Protein AF-A0AAU4II10-F1 (afdb_monomer)

Solvent-accessible surface area (backbone atoms only — not comparable to full-atom values): 25183 Å² total; per-residue (Å²): 132,84,85,80,79,63,85,86,54,78,75,78,78,72,70,56,59,30,64,9,80,41,52,38,32,36,39,28,61,36,75,93,61,58,26,33,43,35,39,38,35,53,82,53,68,58,57,39,52,24,30,26,20,34,33,37,30,81,89,46,59,89,45,46,48,77,40,72,39,44,48,80,43,71,35,80,56,86,26,87,88,38,53,9,21,42,37,37,32,26,70,28,64,37,51,22,30,47,27,34,35,34,63,76,41,53,47,73,44,39,40,35,39,35,32,32,35,32,39,68,65,61,53,60,75,33,28,31,43,40,38,19,38,88,95,42,82,75,46,78,50,75,44,79,64,71,66,49,79,42,79,42,79,46,76,52,72,49,68,34,52,85,94,40,54,36,38,30,41,34,46,34,36,30,27,72,31,54,69,37,54,35,36,39,29,52,34,35,32,35,67,79,60,96,62,82,71,82,91,66,44,41,85,43,89,62,27,26,46,81,53,57,81,66,68,28,35,18,30,28,39,38,88,61,62,31,85,50,28,43,26,29,34,32,32,35,39,50,78,92,52,93,63,69,44,72,26,45,11,8,31,62,13,66,7,74,73,21,38,26,58,30,35,33,63,81,58,64,50,64,42,64,31,32,35,36,42,28,43,22,30,77,87,66,49,73,52,72,68,52,47,60,18,64,50,64,42,75,52,66,77,61,86,56,31,29,41,44,29,35,74,85,46,48,64,52,29,45,78,38,39,53,80,42,74,84,53,78,48,65,49,70,54,73,47,81,42,82,48,91,91,54,97,59,66,49,75,46,72,57,77,66,46,61,41,32,36,56,38,32,38,49,30,74,38,61,64,50,44,51,46,49,51,51,48,67,66,62,82,55,52,30,38,39,42,49,43,69,89,70,79,48,76,68,45,35,26,40,67,60,62,73,45,83,40,71,67,83,57,96,84,51,52,38,36,43,33,42,35,34,35,36,44,49,78,82,75,82,33,67,74,38,73,72,58,54,60,88,65,47,73,70,48,47,41,70,81,31,78,42,74,66,58,44,59,71,69,69,62,50,75,62,38,65,76,77,60,112

Radius of gyration: 30.82 Å; Cα contacts (8 Å, |Δi|>4): 1177; chains: 1; bounding box: 65×80×85 Å

Mean predicted aligned error: 8.49 Å

Secondary structure (DSSP, 8-state):
------TTSPPPPPPSEEE-TTSSEEEEEEGGGTEEEEEEETTSPPSEEE-BSSTT-TT-STTEEEEESEEEEEESS--SSSS-EEEEEESSSSEEEEEEEEEEEPTT-EEEEEEEEE--SSSEEEEEEEEEETTEEEEEEEEPPPPTTSEEEEEEEEEPPTT--EEEEEEEEEESSTT-EEEEEEEEEEES-SS--S---TTSTT-EESSSTTTS-EEESPP--TTTEEEEEEEEE-TT-SSPEEPTT-TTEE-GGGEEEEEE--PPBSSEEEEEEEEEETT--B-PPPPPEEEEBPPPSSTTEEEEEESS-GGG-EEEEEEE----BPP--EEEE--TT-SSPEEEE-PPPPPEEEEEEEE-SHHHHHHHHHHHHS-SPEEEE--GGGT---EEEEEEEEEEE--S-TT---EEEEEEEEEEPPPP-TTPPP--TT-SHHHHHHH-SSHHHHHHTT--HHHHHHT-

Sequence (468 aa):
MPIIIDPDIPPPTPPVEVTSPDGLLTARRDDPWAGVFLTYDVNVPPAIRNRVLNPALTVGLTNTVSVGSVTRVWQAAGGVHSAGRVECTSTGAASGGTLWLIDTVAAGETIHFSAWVKVPGSGLSDVYVIFRNGGTTLSLQSFTPPAAGSWVRVTRSYTVAVGQTVDRCGVGIIATGAGTIWSADSAQAEIDVTAPSNYVDGSLAGCAWEGAANASASVYPAPLDPDDIAQVRFVRQDPGAAEPVRVRGGDPAWAPGGVAVAYDHEAPLGVASAWYAYPIGWDGTVGARSDGAAVTLPEPTPVLDVWLKSLTDPALSMLVKVMAWPELQYGERQQRFDVLGASSPVMRVDAWSLPTSTVTIETDTLDERTTLLALLTSGTTLLAQTRAEYGRADTYWVPGQITEVMPGIASDPHRTWTVTVTAVDRPTTVDSPLRIPGRSYDDSGTTWPTYADRIATGQTYHEVTTGG

Foldseek 3Di:
DDDDDDPPDDPPDFPQWFAFLQRQKIWGADQQLLKIKIKGFLPDPFSFWFQFQLQFCCPHCPQKDKDDAWDWDWDQPDTDPHSIWIKIWGAWQFKIDMKGFGDKAAAQKKKKKKWKKAFQQDQFPWKWKFWDDDPDTPDIGIDDDDHHPDIDMDMDMDHHHPPGMTGIITMITRGRTGGGMMIIGQMGMTIPDPHDDPRDACPDAQKHFPDDHSGGMIGHRHRDQLQFFFWKWKWKDDVPDPDTHTAFQPLPFGRRSNMGMFMHSPHAAPGKMWMKMWTAGPVRDTGDITGTTIDHRHADDDDQWKWKAFPQASQLIDIWRWPDWDDWDKDWDKDWADDPPDPDIDIDIDDIFFTKTKIKTKDQALVSVVSVVCSLPVQGWIWIHHDVVVVDHTFIWNWDDKDWDDPDDPPGRMIMIIIIIGTDPDDDSNPRRGHDHCLDVVSVCVVPVDPVSVVVVVDDPVCSVSPD

Structure (mmCIF, N/CA/C/O backbone):
data_AF-A0AAU4II10-F1
#
_entry.id   AF-A0AAU4II10-F1
#
loop_
_atom_site.group_PDB
_atom_site.id
_atom_site.type_symbol
_atom_site.label_atom_id
_atom_site.label_alt_id
_atom_site.label_comp_id
_atom_site.label_asym_id
_atom_site.label_entity_id
_atom_site.label_seq_id
_atom_site.pdbx_PDB_ins_code
_atom_site.Cartn_x
_atom_site.Cartn_y
_atom_site.Cartn_z
_atom_site.occupancy
_atom_site.B_iso_or_equiv
_atom_site.auth_seq_id
_atom_site.auth_comp_id
_atom_site.auth_asym_id
_atom_site.auth_atom_id
_atom_site.pdbx_PDB_model_num
ATOM 1 N N . MET A 1 1 ? 29.306 -0.883 4.054 1.00 30.33 1 MET A N 1
ATOM 2 C CA . MET A 1 1 ? 29.312 0.250 5.001 1.00 30.33 1 MET A CA 1
ATOM 3 C C . MET A 1 1 ? 28.286 -0.064 6.071 1.00 30.33 1 MET A C 1
ATOM 5 O O . MET A 1 1 ? 27.143 -0.288 5.691 1.00 30.33 1 MET A O 1
ATOM 9 N N . PRO A 1 2 ? 28.669 -0.201 7.349 1.00 24.77 2 PRO A N 1
ATOM 10 C CA . PRO A 1 2 ? 27.684 -0.328 8.413 1.00 24.77 2 PRO A CA 1
ATOM 11 C C . PRO A 1 2 ? 26.932 0.999 8.547 1.00 24.77 2 PRO A C 1
ATOM 13 O O . PRO A 1 2 ? 27.546 2.065 8.542 1.00 24.77 2 PRO A O 1
ATOM 16 N N . ILE A 1 3 ? 25.607 0.923 8.621 1.00 23.30 3 ILE A N 1
ATOM 17 C CA . ILE A 1 3 ? 24.769 2.040 9.046 1.00 23.30 3 ILE A CA 1
ATOM 18 C C . ILE A 1 3 ? 25.096 2.286 10.526 1.00 23.30 3 ILE A C 1
ATOM 20 O O . ILE A 1 3 ? 24.980 1.379 11.348 1.00 23.30 3 ILE A O 1
ATOM 24 N N . ILE A 1 4 ? 25.589 3.481 10.847 1.00 30.95 4 ILE A N 1
ATOM 25 C CA . ILE A 1 4 ? 25.737 3.953 12.225 1.00 30.95 4 ILE A CA 1
ATOM 26 C C . ILE A 1 4 ? 24.473 4.764 12.494 1.00 30.95 4 ILE A C 1
ATOM 28 O O . ILE A 1 4 ? 24.311 5.844 11.932 1.00 30.95 4 ILE A O 1
ATOM 32 N N . ILE A 1 5 ? 23.549 4.197 13.268 1.00 30.66 5 ILE A N 1
ATOM 33 C CA . ILE A 1 5 ? 22.375 4.919 13.766 1.00 30.66 5 ILE A CA 1
ATOM 34 C C . ILE A 1 5 ? 22.822 5.608 15.050 1.00 30.66 5 ILE A C 1
ATOM 36 O O . ILE A 1 5 ? 23.264 4.932 15.978 1.00 30.66 5 ILE A O 1
ATOM 40 N N . ASP A 1 6 ? 22.762 6.935 15.067 1.00 48.75 6 ASP A N 1
ATOM 41 C CA . ASP A 1 6 ? 23.002 7.734 16.264 1.00 48.75 6 ASP A CA 1
ATOM 42 C C . ASP A 1 6 ? 21.790 7.581 17.205 1.00 48.75 6 ASP A C 1
ATOM 44 O O . ASP A 1 6 ? 20.691 7.997 16.829 1.00 48.75 6 ASP A O 1
ATOM 48 N N . PRO A 1 7 ? 21.942 6.941 18.379 1.00 50.53 7 PRO A N 1
ATOM 49 C CA . PRO A 1 7 ? 20.833 6.705 19.299 1.00 50.53 7 PRO A CA 1
ATOM 50 C C . PRO A 1 7 ? 20.314 7.989 19.964 1.00 50.53 7 PRO A C 1
ATOM 52 O O . PRO A 1 7 ? 19.221 7.959 20.527 1.00 50.53 7 PRO A O 1
ATOM 55 N N . ASP A 1 8 ? 21.058 9.100 19.889 1.00 56.22 8 ASP A N 1
ATOM 56 C CA . ASP A 1 8 ? 20.658 10.389 20.464 1.00 56.22 8 ASP A CA 1
ATOM 57 C C . ASP A 1 8 ? 19.823 11.237 19.486 1.00 56.22 8 ASP A C 1
ATOM 59 O O . ASP A 1 8 ? 19.267 12.269 19.870 1.00 56.22 8 ASP A O 1
ATOM 63 N N . ILE A 1 9 ? 19.690 10.806 18.224 1.00 38.72 9 ILE A N 1
ATOM 64 C CA . ILE A 1 9 ? 18.786 11.430 17.253 1.00 38.72 9 ILE A CA 1
ATOM 65 C C . ILE A 1 9 ? 17.396 10.803 17.432 1.00 38.72 9 ILE A C 1
ATOM 67 O O . ILE A 1 9 ? 17.239 9.604 17.182 1.00 38.72 9 ILE A O 1
ATOM 71 N N . PRO A 1 10 ? 16.365 11.583 17.823 1.00 42.16 10 PRO A N 1
ATOM 72 C CA . PRO A 1 10 ? 15.004 11.073 17.858 1.00 42.16 10 PRO A CA 1
ATOM 73 C C . PRO A 1 10 ? 14.655 10.527 16.468 1.00 42.16 10 PRO A C 1
ATOM 75 O O . PRO A 1 10 ? 14.927 11.210 15.473 1.00 42.16 10 PRO A O 1
ATOM 78 N N . PRO A 1 11 ? 14.073 9.319 16.362 1.00 45.88 11 PRO A N 1
ATOM 79 C CA . PRO A 1 11 ? 13.669 8.785 15.073 1.00 45.88 11 PRO A CA 1
ATOM 80 C C . PRO A 1 11 ? 12.766 9.804 14.364 1.00 45.88 11 PRO A C 1
ATOM 82 O O . PRO A 1 11 ? 11.989 10.495 15.036 1.00 45.88 11 PRO A O 1
ATOM 85 N N . PRO A 1 12 ? 12.873 9.937 13.027 1.00 43.88 12 PRO A N 1
ATOM 86 C CA . PRO A 1 12 ? 12.020 10.853 12.287 1.00 43.88 12 PRO A CA 1
ATOM 87 C C . PRO A 1 12 ? 10.570 10.566 12.660 1.00 43.88 12 PRO A C 1
ATOM 89 O O . PRO A 1 12 ? 10.163 9.401 12.697 1.00 43.88 12 PRO A O 1
ATOM 92 N N . THR A 1 13 ? 9.810 11.618 12.975 1.00 50.59 13 THR A N 1
ATOM 93 C CA . THR A 1 13 ? 8.377 11.482 13.227 1.00 50.59 13 THR A CA 1
ATOM 94 C C . THR A 1 13 ? 7.789 10.720 12.043 1.00 50.59 13 THR A C 1
ATOM 96 O O . THR A 1 13 ? 7.960 11.183 10.910 1.00 50.59 13 THR A O 1
ATOM 99 N N . PRO A 1 14 ? 7.175 9.541 12.266 1.00 54.00 14 PRO A N 1
ATOM 100 C CA . PRO A 1 14 ? 6.604 8.772 11.177 1.00 54.00 14 PRO A CA 1
ATOM 101 C C . PRO A 1 14 ? 5.684 9.679 10.363 1.00 54.00 14 PRO A C 1
ATOM 103 O O . PRO A 1 14 ? 4.990 10.507 10.969 1.00 54.00 14 PRO A O 1
ATOM 106 N N . PRO A 1 15 ? 5.702 9.568 9.026 1.00 58.88 15 PRO A N 1
ATOM 107 C CA . PRO A 1 15 ? 4.833 10.381 8.200 1.00 58.88 15 PRO A CA 1
ATOM 108 C C . PRO A 1 15 ? 3.393 10.211 8.683 1.00 58.88 15 PRO A C 1
ATOM 110 O O . PRO A 1 15 ? 2.912 9.095 8.880 1.00 58.88 15 PRO A O 1
ATOM 113 N N . VAL A 1 16 ? 2.730 11.343 8.913 1.00 85.38 16 VAL A N 1
ATOM 114 C CA . VAL A 1 16 ? 1.311 11.379 9.284 1.00 85.38 16 VAL A CA 1
ATOM 115 C C . VAL A 1 16 ? 0.465 10.820 8.142 1.00 85.38 16 VAL A C 1
ATOM 117 O O . VAL A 1 16 ? -0.634 10.348 8.380 1.00 85.38 16 VAL A O 1
ATOM 120 N N . GLU A 1 17 ? 0.992 10.807 6.919 1.00 93.19 17 GLU A N 1
ATOM 121 C CA . GLU A 1 17 ? 0.303 10.356 5.722 1.00 93.19 17 GLU A CA 1
ATOM 122 C C . GLU A 1 17 ? 1.259 9.598 4.801 1.00 93.19 17 GLU A C 1
ATOM 124 O O . GLU A 1 17 ? 2.376 10.048 4.543 1.00 93.19 17 GLU A O 1
ATOM 129 N N . VAL A 1 18 ? 0.826 8.434 4.325 1.00 93.81 18 VAL A N 1
ATOM 130 C CA . VAL A 1 18 ? 1.586 7.576 3.415 1.00 93.81 18 VAL A CA 1
ATOM 131 C C . VAL A 1 18 ? 0.685 7.152 2.272 1.00 93.81 18 VAL A C 1
ATOM 133 O O . VAL A 1 18 ? -0.365 6.555 2.498 1.00 93.81 18 VAL A O 1
ATOM 136 N N . THR A 1 19 ? 1.130 7.407 1.048 1.00 93.50 19 THR A N 1
ATOM 137 C CA . THR A 1 19 ? 0.499 6.890 -0.167 1.00 93.50 19 THR A CA 1
ATOM 138 C C . THR A 1 19 ? 1.231 5.631 -0.619 1.00 93.50 19 THR A C 1
ATOM 140 O O . THR A 1 19 ? 2.462 5.551 -0.550 1.00 93.50 19 THR A O 1
ATOM 143 N N . SER A 1 20 ? 0.475 4.623 -1.043 1.00 93.19 20 SER A N 1
ATOM 144 C CA . SER A 1 20 ? 1.002 3.390 -1.608 1.00 93.19 20 SER A CA 1
ATOM 145 C C . SER A 1 20 ? 1.818 3.676 -2.879 1.00 93.19 20 SER A C 1
ATOM 147 O O . SER A 1 20 ? 1.550 4.648 -3.586 1.00 93.19 20 SER A O 1
ATOM 149 N N . PRO A 1 21 ? 2.821 2.843 -3.206 1.00 87.06 21 PRO A N 1
ATOM 150 C CA . PRO A 1 21 ? 3.638 3.007 -4.412 1.00 87.06 21 PRO A CA 1
ATOM 151 C C . PRO A 1 21 ? 2.870 3.097 -5.740 1.00 87.06 21 PRO A C 1
ATOM 153 O O . PRO A 1 21 ? 3.367 3.713 -6.677 1.00 87.06 21 PRO A O 1
ATOM 156 N N . ASP A 1 22 ? 1.684 2.497 -5.829 1.00 84.62 22 ASP A N 1
ATOM 157 C CA . ASP A 1 22 ? 0.796 2.577 -6.995 1.00 84.62 22 ASP A CA 1
ATOM 158 C C . ASP A 1 22 ? -0.075 3.848 -7.021 1.00 84.62 22 ASP A C 1
ATOM 160 O O . ASP A 1 22 ? -0.798 4.071 -7.988 1.00 84.62 22 ASP A O 1
ATOM 164 N N . GLY A 1 23 ? -0.013 4.686 -5.983 1.00 89.12 23 GLY A N 1
ATOM 165 C CA . GLY A 1 23 ? -0.781 5.925 -5.860 1.00 89.12 23 GLY A CA 1
ATOM 166 C C . GLY A 1 23 ? -2.243 5.740 -5.444 1.00 89.12 23 GLY A C 1
ATOM 167 O O . GLY A 1 23 ? -2.894 6.726 -5.119 1.00 89.12 23 GLY A O 1
ATOM 168 N N . LEU A 1 24 ? -2.762 4.508 -5.421 1.00 93.50 24 LEU A N 1
ATOM 169 C CA . LEU A 1 24 ? -4.199 4.250 -5.278 1.00 93.50 24 LEU A CA 1
ATOM 170 C C . LEU A 1 24 ? -4.715 4.378 -3.847 1.00 93.50 24 LEU A C 1
ATOM 172 O O . LEU A 1 24 ? -5.903 4.613 -3.656 1.00 93.50 24 LEU A O 1
ATOM 176 N N . LEU A 1 25 ? -3.867 4.155 -2.842 1.00 96.31 25 LEU A N 1
ATOM 177 C CA . LEU A 1 25 ? -4.257 4.099 -1.437 1.00 96.31 25 LEU A CA 1
ATOM 178 C C . LEU A 1 25 ? -3.431 5.078 -0.610 1.00 96.31 25 LEU A C 1
ATOM 180 O O . LEU A 1 25 ? -2.214 4.963 -0.525 1.00 96.31 25 LEU A O 1
ATOM 184 N N . THR A 1 26 ? -4.107 5.963 0.108 1.00 96.19 26 THR A N 1
ATOM 185 C CA . THR A 1 26 ? -3.496 6.830 1.115 1.00 96.19 26 THR A CA 1
ATOM 186 C C . THR A 1 26 ? -3.966 6.420 2.505 1.00 96.19 26 THR A C 1
ATOM 188 O O . THR A 1 26 ? -5.166 6.311 2.765 1.00 96.19 26 THR A O 1
ATOM 191 N N . ALA A 1 27 ? -3.013 6.199 3.408 1.00 96.81 27 ALA A N 1
ATOM 192 C CA . ALA A 1 27 ? -3.236 5.956 4.824 1.00 96.81 27 ALA A CA 1
ATOM 193 C C . ALA A 1 27 ? -2.730 7.153 5.632 1.00 96.81 27 ALA A C 1
ATOM 195 O O . ALA A 1 27 ? -1.542 7.478 5.602 1.00 96.81 27 ALA A O 1
ATOM 196 N N . ARG A 1 28 ? -3.632 7.799 6.372 1.00 95.19 28 ARG A N 1
ATOM 197 C CA . ARG A 1 28 ? -3.330 8.939 7.235 1.00 95.19 28 ARG A CA 1
ATOM 198 C C . ARG A 1 28 ? -3.580 8.590 8.692 1.00 95.19 28 ARG A C 1
ATOM 200 O O . ARG A 1 28 ? -4.676 8.180 9.066 1.00 95.19 28 ARG A O 1
ATOM 207 N N . ARG A 1 29 ? -2.565 8.785 9.520 1.00 94.44 29 ARG A N 1
ATOM 208 C CA . ARG A 1 29 ? -2.625 8.632 10.966 1.00 94.44 29 ARG A CA 1
ATOM 209 C C . ARG A 1 29 ? -3.536 9.684 11.589 1.00 94.44 29 ARG A C 1
ATOM 211 O O . ARG A 1 29 ? -3.450 10.863 11.257 1.00 94.44 29 ARG A O 1
ATOM 218 N N . ASP A 1 30 ? -4.360 9.244 12.527 1.00 91.69 30 ASP A N 1
ATOM 219 C CA . ASP A 1 30 ? -5.278 10.075 13.290 1.00 91.69 30 ASP A CA 1
ATOM 220 C C . ASP A 1 30 ? -4.986 9.931 14.789 1.00 91.69 30 ASP A C 1
ATOM 222 O O . ASP A 1 30 ? -5.560 9.098 15.495 1.00 91.69 30 ASP A O 1
ATOM 226 N N . ASP A 1 31 ? -4.007 10.711 15.253 1.00 90.50 31 ASP A N 1
ATOM 227 C CA . ASP A 1 31 ? -3.461 10.626 16.612 1.00 90.50 31 ASP A CA 1
ATOM 228 C C . ASP A 1 31 ? -4.493 10.872 17.729 1.00 90.50 31 ASP A C 1
ATOM 230 O O . ASP A 1 31 ? -4.470 10.113 18.702 1.00 90.50 31 ASP A O 1
ATOM 234 N N . PRO A 1 32 ? -5.424 11.849 17.627 1.00 88.56 32 PRO A N 1
ATOM 235 C CA . PRO A 1 32 ? -6.390 12.121 18.693 1.00 88.56 32 PRO A CA 1
ATOM 236 C C . PRO A 1 32 ? -7.325 10.957 19.038 1.00 88.56 32 PRO A C 1
ATOM 238 O O . PRO A 1 32 ? -7.859 10.939 20.141 1.00 88.56 32 PRO A O 1
ATOM 241 N N . TRP A 1 33 ? -7.510 9.990 18.135 1.00 90.88 33 TRP A N 1
ATOM 242 C CA . TRP A 1 33 ? -8.337 8.795 18.365 1.00 90.88 33 TRP A CA 1
ATOM 243 C C . TRP A 1 33 ? -7.561 7.483 18.164 1.00 90.88 33 TRP A C 1
ATOM 245 O O . TRP A 1 33 ? -8.147 6.395 18.156 1.00 90.88 33 TRP A O 1
ATOM 255 N N . ALA A 1 34 ? -6.234 7.578 18.007 1.00 93.56 34 ALA A N 1
ATOM 256 C CA . ALA A 1 34 ? -5.336 6.472 17.684 1.00 93.56 34 ALA A CA 1
ATOM 257 C C . ALA A 1 34 ? -5.871 5.593 16.537 1.00 93.56 34 ALA A C 1
ATOM 259 O O . ALA A 1 34 ? -5.914 4.368 16.654 1.00 93.56 34 ALA A O 1
ATOM 260 N N . GLY A 1 35 ? -6.341 6.217 15.459 1.00 94.88 35 GLY A N 1
ATOM 261 C CA . GLY A 1 35 ? -6.904 5.539 14.293 1.00 94.88 35 GLY A CA 1
ATOM 262 C C . GLY A 1 35 ? -6.128 5.822 13.011 1.00 94.88 35 GLY A C 1
ATOM 263 O O . GLY A 1 35 ? -5.151 6.572 12.996 1.00 94.88 35 GLY A O 1
ATOM 264 N N . VAL A 1 36 ? -6.571 5.210 11.915 1.00 96.62 36 VAL A N 1
ATOM 265 C CA . VAL A 1 36 ? -6.037 5.450 10.572 1.00 96.62 36 VAL A CA 1
ATOM 266 C C . VAL A 1 36 ? -7.182 5.727 9.609 1.00 96.62 36 VAL A C 1
ATOM 268 O O . VAL A 1 36 ? -8.067 4.899 9.407 1.00 96.62 36 VAL A O 1
ATOM 271 N N . PHE A 1 37 ? -7.150 6.902 8.994 1.00 94.94 37 PHE A N 1
ATOM 272 C CA . PHE A 1 37 ? -8.033 7.280 7.904 1.00 94.94 37 PHE A CA 1
ATOM 273 C C . PHE A 1 37 ? -7.473 6.753 6.583 1.00 94.94 37 PHE A C 1
ATOM 275 O O . PHE A 1 37 ? -6.312 6.989 6.256 1.00 94.94 37 PHE A O 1
ATOM 282 N N . LEU A 1 38 ? -8.295 6.035 5.827 1.00 97.25 38 LEU A N 1
ATOM 283 C CA . LEU A 1 38 ? -7.916 5.408 4.566 1.00 97.25 38 LEU A CA 1
ATOM 284 C C . LEU A 1 38 ? -8.706 6.048 3.431 1.00 97.25 38 LEU A C 1
ATOM 286 O O . LEU A 1 38 ? -9.920 6.214 3.544 1.00 97.25 38 LEU A O 1
ATOM 290 N N . THR A 1 39 ? -8.030 6.375 2.336 1.00 96.31 39 THR A N 1
ATOM 291 C CA . THR A 1 39 ? -8.655 6.831 1.088 1.00 96.31 39 THR A CA 1
ATOM 292 C C . THR A 1 39 ? -8.123 5.998 -0.062 1.00 96.31 39 THR A C 1
ATOM 294 O O . THR A 1 39 ? -6.913 5.898 -0.233 1.00 96.31 39 THR A O 1
ATOM 297 N N . TYR A 1 40 ? -9.024 5.400 -0.830 1.00 96.44 40 TYR A N 1
ATOM 298 C CA . TYR A 1 40 ? -8.718 4.794 -2.117 1.00 96.44 40 TYR A CA 1
ATOM 299 C C . TYR A 1 40 ? -9.226 5.713 -3.220 1.00 96.44 40 TYR A C 1
ATOM 301 O O . TYR A 1 40 ? -10.401 6.071 -3.174 1.00 96.44 40 TYR A O 1
ATOM 309 N N . ASP A 1 41 ? -8.388 6.053 -4.193 1.00 95.00 41 ASP A N 1
ATOM 310 C CA . ASP A 1 41 ? -8.764 6.861 -5.354 1.00 95.00 41 ASP A CA 1
ATOM 311 C C . ASP A 1 41 ? -8.169 6.263 -6.632 1.00 95.00 41 ASP A C 1
ATOM 313 O O . ASP A 1 41 ? -6.954 6.186 -6.810 1.00 95.00 41 ASP A O 1
ATOM 317 N N . VAL A 1 42 ? -9.046 5.830 -7.532 1.00 91.69 42 VAL A N 1
ATOM 318 C CA . VAL A 1 42 ? -8.656 5.262 -8.825 1.00 91.69 42 VAL A CA 1
ATOM 319 C C . VAL A 1 42 ? -8.320 6.315 -9.880 1.00 91.69 42 VAL A C 1
ATOM 321 O O . VAL A 1 42 ? -7.708 6.003 -10.898 1.00 91.69 42 VAL A O 1
ATOM 324 N N . ASN A 1 43 ? -8.722 7.566 -9.656 1.00 89.38 43 ASN A N 1
ATOM 325 C CA . ASN A 1 43 ? -8.507 8.664 -10.596 1.00 89.38 43 ASN A CA 1
ATOM 326 C C . ASN A 1 43 ? -7.073 9.204 -10.529 1.00 89.38 43 ASN A C 1
ATOM 328 O O . ASN A 1 43 ? -6.704 10.093 -11.303 1.00 89.38 43 ASN A O 1
ATOM 332 N N . VAL A 1 44 ? -6.259 8.677 -9.611 1.00 83.81 44 VAL A N 1
ATOM 333 C CA . VAL A 1 44 ? -4.845 9.014 -9.498 1.00 83.81 44 VAL A CA 1
ATOM 334 C C . VAL A 1 44 ? -4.133 8.561 -10.778 1.00 83.81 44 VAL A C 1
ATOM 336 O O . VAL A 1 44 ? -4.304 7.419 -11.215 1.00 83.81 44 VAL A O 1
ATOM 339 N N . PRO A 1 45 ? -3.344 9.439 -11.425 1.00 75.75 45 PRO A N 1
ATOM 340 C CA . PRO A 1 45 ? -2.601 9.060 -12.617 1.00 75.75 45 PRO A CA 1
ATOM 341 C C . PRO A 1 45 ? -1.644 7.899 -12.309 1.00 75.75 45 PRO A C 1
ATOM 343 O O . PRO A 1 45 ? -1.164 7.791 -11.179 1.00 75.75 45 PRO A O 1
ATOM 346 N N . PRO A 1 46 ? -1.309 7.055 -13.303 1.00 78.56 46 PRO A N 1
ATOM 347 C CA . PRO A 1 46 ? -0.419 5.926 -13.079 1.00 78.56 46 PRO A CA 1
ATOM 348 C C . PRO A 1 46 ? 0.899 6.365 -12.441 1.00 78.56 46 PRO A C 1
ATOM 350 O O . PRO A 1 46 ? 1.580 7.253 -12.960 1.00 78.56 46 PRO A O 1
ATOM 353 N N . ALA A 1 47 ? 1.269 5.723 -11.333 1.00 78.19 47 ALA A N 1
ATOM 354 C CA . ALA A 1 47 ? 2.485 6.042 -10.594 1.00 78.19 47 ALA A CA 1
ATOM 355 C C . ALA A 1 47 ? 3.760 5.764 -11.405 1.00 78.19 47 ALA A C 1
ATOM 357 O O . ALA A 1 47 ? 4.779 6.431 -11.229 1.00 78.19 47 ALA A O 1
ATOM 358 N N . ILE A 1 48 ? 3.710 4.781 -12.307 1.00 86.69 48 ILE A N 1
ATOM 359 C CA . ILE A 1 48 ? 4.836 4.371 -13.139 1.00 86.69 48 ILE A CA 1
ATOM 360 C C . ILE A 1 48 ? 4.385 4.314 -14.593 1.00 86.69 48 ILE A C 1
ATOM 362 O O . ILE A 1 48 ? 3.386 3.683 -14.937 1.00 86.69 48 ILE A O 1
ATOM 366 N N . ARG A 1 49 ? 5.189 4.906 -15.475 1.00 93.69 49 ARG A N 1
ATOM 367 C CA . ARG A 1 49 ? 5.006 4.831 -16.925 1.00 93.69 49 ARG A CA 1
ATOM 368 C C . ARG A 1 49 ? 6.314 4.419 -17.585 1.00 93.69 49 ARG A C 1
ATOM 370 O O . ARG A 1 49 ? 7.236 5.223 -17.707 1.00 93.69 49 ARG A O 1
ATOM 377 N N . ASN A 1 50 ? 6.390 3.162 -18.016 1.00 95.62 50 ASN A N 1
ATOM 378 C CA . ASN A 1 50 ? 7.503 2.657 -18.804 1.00 95.62 50 ASN A CA 1
ATOM 379 C C . ASN A 1 50 ? 7.298 3.000 -20.282 1.00 95.62 50 ASN A C 1
ATOM 381 O O . ASN A 1 50 ? 6.456 2.438 -20.980 1.00 95.62 50 ASN A O 1
ATOM 385 N N . ARG A 1 51 ? 8.134 3.916 -20.752 1.00 96.75 51 ARG A N 1
ATOM 386 C CA . ARG A 1 51 ? 8.149 4.473 -22.103 1.00 96.75 51 ARG A CA 1
ATOM 387 C C . ARG A 1 51 ? 8.738 3.542 -23.160 1.00 96.75 51 ARG A C 1
ATOM 389 O O . ARG A 1 51 ? 8.650 3.839 -24.350 1.00 96.75 51 ARG A O 1
ATOM 396 N N . VAL A 1 52 ? 9.367 2.439 -22.754 1.00 95.56 52 VAL A N 1
ATOM 397 C CA . VAL A 1 52 ? 9.968 1.469 -23.674 1.00 95.56 52 VAL A CA 1
ATOM 398 C C . VAL A 1 52 ? 8.897 0.696 -24.430 1.00 95.56 52 VAL A C 1
ATOM 400 O O . VAL A 1 52 ? 7.965 0.161 -23.843 1.00 95.56 52 VAL A O 1
ATOM 403 N N . LEU A 1 53 ? 9.080 0.571 -25.744 1.00 92.50 53 LEU A N 1
ATOM 404 C CA . LEU A 1 53 ? 8.246 -0.270 -26.593 1.00 92.50 53 LEU A CA 1
ATOM 405 C C . LEU A 1 53 ? 8.797 -1.706 -26.575 1.00 92.50 53 LEU A C 1
ATOM 407 O O . LEU A 1 53 ? 9.973 -1.924 -26.875 1.00 92.50 53 LEU A O 1
ATOM 411 N N . ASN A 1 54 ? 7.958 -2.698 -26.255 1.00 89.00 54 ASN A N 1
ATOM 412 C CA . ASN A 1 54 ? 8.366 -4.108 -26.084 1.00 89.00 54 ASN A CA 1
ATOM 413 C C . ASN A 1 54 ? 9.536 -4.309 -25.080 1.00 89.00 54 ASN A C 1
ATOM 415 O O . ASN A 1 54 ? 10.557 -4.915 -25.432 1.00 89.00 54 ASN A O 1
ATOM 419 N N . PRO A 1 55 ? 9.436 -3.797 -23.841 1.00 86.00 55 PRO A N 1
ATOM 420 C CA . PRO A 1 55 ? 10.509 -3.798 -22.849 1.00 86.00 55 PRO A CA 1
ATOM 421 C C . PRO A 1 55 ? 11.050 -5.191 -22.515 1.00 86.00 55 PRO A C 1
ATOM 423 O O . PRO A 1 55 ? 12.252 -5.337 -22.293 1.00 86.00 55 PRO A O 1
ATOM 426 N N . ALA A 1 56 ? 10.180 -6.202 -22.524 1.00 86.38 56 ALA A N 1
ATOM 427 C CA . ALA A 1 56 ? 10.492 -7.594 -22.201 1.00 86.38 56 ALA A CA 1
ATOM 428 C C . ALA A 1 56 ? 10.805 -8.460 -23.437 1.00 86.38 56 ALA A C 1
ATOM 430 O O . ALA A 1 56 ? 11.004 -9.668 -23.315 1.00 86.38 56 ALA A O 1
ATOM 431 N N . LEU A 1 57 ? 10.825 -7.875 -24.643 1.00 84.56 57 LEU A N 1
ATOM 432 C CA . LEU A 1 57 ? 11.127 -8.581 -25.895 1.00 84.56 57 LEU A CA 1
ATOM 433 C C . LEU A 1 57 ? 10.261 -9.831 -26.117 1.00 84.56 57 LEU A C 1
ATOM 435 O O . LEU A 1 57 ? 10.735 -10.850 -26.612 1.00 84.56 57 LEU A O 1
ATOM 439 N N . THR A 1 58 ? 8.981 -9.766 -25.773 1.00 79.44 58 THR A N 1
ATOM 440 C CA . THR A 1 58 ? 8.047 -10.906 -25.819 1.00 79.44 58 THR A CA 1
ATOM 441 C C . THR A 1 58 ? 7.766 -11.376 -27.248 1.00 79.44 58 THR A C 1
ATOM 443 O O . THR A 1 58 ? 7.549 -12.563 -27.477 1.00 79.44 58 THR A O 1
ATOM 446 N N . VAL A 1 59 ? 7.812 -10.459 -28.221 1.00 84.19 59 VAL A N 1
ATOM 447 C CA . VAL A 1 59 ? 7.455 -10.704 -29.634 1.00 84.19 59 VAL A CA 1
ATOM 448 C C . VAL A 1 59 ? 8.628 -10.547 -30.615 1.00 84.19 59 VAL A C 1
ATOM 450 O O . VAL A 1 59 ? 8.423 -10.414 -31.820 1.00 84.19 59 VAL A O 1
ATOM 453 N N . GLY A 1 60 ? 9.871 -10.550 -30.119 1.00 91.50 60 GLY A N 1
ATOM 454 C CA . GLY A 1 60 ? 11.084 -10.441 -30.940 1.00 91.50 60 GLY A CA 1
ATOM 455 C C . GLY A 1 60 ? 11.764 -9.067 -30.913 1.00 91.50 60 GLY A C 1
ATOM 456 O O . GLY A 1 60 ? 11.598 -8.290 -29.975 1.00 91.50 60 GLY A O 1
ATOM 457 N N . LEU A 1 61 ? 12.573 -8.768 -31.941 1.00 94.06 61 LEU A N 1
ATOM 458 C CA . LEU A 1 61 ? 13.451 -7.581 -31.984 1.00 94.06 61 LEU A CA 1
ATOM 459 C C . LEU A 1 61 ? 12.840 -6.345 -32.666 1.00 94.06 61 LEU A C 1
ATOM 461 O O . LEU A 1 61 ? 13.552 -5.357 -32.842 1.00 94.06 61 LEU A O 1
ATOM 465 N N . THR A 1 62 ? 11.560 -6.373 -33.045 1.00 92.56 62 THR A N 1
ATOM 466 C CA . THR A 1 62 ? 10.912 -5.341 -33.882 1.00 92.56 62 THR A CA 1
ATOM 467 C C . THR A 1 62 ? 11.045 -3.919 -33.326 1.00 92.56 62 THR A C 1
ATOM 469 O O . THR A 1 62 ? 11.228 -2.984 -34.096 1.00 92.56 62 THR A O 1
ATOM 472 N N . ASN A 1 63 ? 11.050 -3.760 -31.998 1.00 93.31 63 ASN A N 1
ATOM 473 C CA . ASN A 1 63 ? 11.185 -2.464 -31.318 1.00 93.31 63 ASN A CA 1
ATOM 474 C C . ASN A 1 63 ? 12.580 -2.224 -30.741 1.00 93.31 63 ASN A C 1
ATOM 476 O O . ASN A 1 63 ? 12.761 -1.510 -29.756 1.00 93.31 63 ASN A O 1
ATOM 480 N N . THR A 1 64 ? 13.589 -2.822 -31.371 1.00 95.25 64 THR A N 1
ATOM 481 C CA . THR A 1 64 ? 14.979 -2.622 -30.985 1.00 95.25 64 THR A CA 1
ATOM 482 C C . THR A 1 64 ? 15.884 -2.403 -32.186 1.00 95.25 64 THR A C 1
ATOM 484 O O . THR A 1 64 ? 15.739 -3.038 -33.232 1.00 95.25 64 THR A O 1
ATOM 487 N N . VAL A 1 65 ? 16.925 -1.595 -32.014 1.00 96.88 65 VAL A N 1
ATOM 488 C CA . VAL A 1 65 ? 17.943 -1.343 -33.043 1.00 96.88 65 VAL A CA 1
ATOM 489 C C . VAL A 1 65 ? 19.351 -1.615 -32.512 1.00 96.88 65 VAL A C 1
ATOM 491 O O . VAL A 1 65 ? 19.635 -1.440 -31.328 1.00 96.88 65 VAL A O 1
ATOM 494 N N . SER A 1 66 ? 20.242 -2.098 -33.376 1.00 96.81 66 SER A N 1
ATOM 495 C CA . SER A 1 66 ? 21.648 -2.307 -33.020 1.00 96.81 66 SER A CA 1
ATOM 496 C C . SER A 1 66 ? 22.385 -0.977 -32.999 1.00 96.81 66 SER A C 1
ATOM 498 O O . SER A 1 66 ? 22.121 -0.098 -33.820 1.00 96.81 66 SER A O 1
ATOM 500 N N . VAL A 1 67 ? 23.372 -0.858 -32.118 1.00 96.56 67 VAL A N 1
ATOM 501 C CA . VAL A 1 67 ? 24.352 0.228 -32.140 1.00 96.56 67 VAL A CA 1
ATOM 502 C C . VAL A 1 67 ? 25.755 -0.360 -32.160 1.00 96.56 67 VAL A C 1
ATOM 504 O O . VAL A 1 67 ? 26.032 -1.307 -31.432 1.00 96.56 67 VAL A O 1
ATOM 507 N N . GLY A 1 68 ? 26.642 0.202 -32.981 1.00 95.62 68 GLY A N 1
ATOM 508 C CA . GLY A 1 68 ? 28.036 -0.233 -33.056 1.00 95.62 68 GLY A CA 1
ATOM 509 C C . GLY A 1 68 ? 28.225 -1.635 -33.651 1.00 95.62 68 GLY A C 1
ATOM 510 O O . GLY A 1 68 ? 27.448 -2.081 -34.493 1.00 95.62 68 GLY A O 1
ATOM 511 N N . SER A 1 69 ? 29.299 -2.306 -33.236 1.00 95.06 69 SER A N 1
ATOM 512 C CA . SER A 1 69 ? 29.792 -3.562 -33.824 1.00 95.06 69 SER A CA 1
ATOM 513 C C . SER A 1 69 ? 29.229 -4.794 -33.107 1.00 95.06 69 SER A C 1
ATOM 515 O O . SER A 1 69 ? 29.915 -5.431 -32.303 1.00 95.06 69 SER A O 1
ATOM 517 N N . VAL A 1 70 ? 27.959 -5.118 -33.365 1.00 97.25 70 VAL A N 1
ATOM 518 C CA . VAL A 1 70 ? 27.252 -6.222 -32.696 1.00 97.25 70 VAL A CA 1
ATOM 519 C C . VAL A 1 70 ? 26.226 -6.888 -33.617 1.00 97.25 70 VAL A C 1
ATOM 521 O O . VAL A 1 70 ? 25.546 -6.213 -34.391 1.00 97.25 70 VAL A O 1
ATOM 524 N N . THR A 1 71 ? 26.065 -8.206 -33.506 1.00 97.56 71 THR A N 1
ATOM 525 C CA . THR A 1 71 ? 24.891 -8.928 -34.022 1.00 97.56 71 THR A CA 1
ATOM 526 C C . THR A 1 71 ? 23.912 -9.206 -32.890 1.00 97.56 71 THR A C 1
ATOM 528 O O . THR A 1 71 ? 24.310 -9.351 -31.735 1.00 97.56 71 THR A O 1
ATOM 531 N N . ARG A 1 72 ? 22.616 -9.260 -33.208 1.00 96.88 72 ARG A N 1
ATOM 532 C CA . ARG A 1 72 ? 21.551 -9.447 -32.217 1.00 96.88 72 ARG A CA 1
ATOM 533 C C . ARG A 1 72 ? 20.651 -10.595 -32.627 1.00 96.88 72 ARG A C 1
ATOM 535 O O . ARG A 1 72 ? 20.236 -10.663 -33.783 1.00 96.88 72 ARG A O 1
ATOM 542 N N . VAL A 1 73 ? 20.329 -11.451 -31.671 1.00 97.12 73 VAL A N 1
ATOM 543 C CA . VAL A 1 73 ? 19.410 -12.574 -31.836 1.00 97.12 73 VAL A CA 1
ATOM 544 C C . VAL A 1 73 ? 18.389 -12.514 -30.712 1.00 97.12 73 VAL A C 1
ATOM 546 O O . VAL A 1 73 ? 18.741 -12.307 -29.552 1.00 97.12 73 VAL A O 1
ATOM 549 N N . TRP A 1 74 ? 17.114 -12.667 -31.052 1.00 96.88 74 TRP A N 1
ATOM 550 C CA . TRP A 1 74 ? 16.092 -12.886 -30.038 1.00 96.88 74 TRP A CA 1
ATOM 551 C C . TRP A 1 74 ? 16.128 -14.341 -29.592 1.00 96.88 74 TRP A C 1
ATOM 553 O O . TRP A 1 74 ? 16.081 -15.249 -30.420 1.00 96.88 74 TRP A O 1
ATOM 563 N N . GLN A 1 75 ? 16.200 -14.547 -28.284 1.00 96.25 75 GLN A N 1
ATOM 564 C CA . GLN A 1 75 ? 16.123 -15.857 -27.659 1.00 96.25 75 GLN A CA 1
ATOM 565 C C . GLN A 1 75 ? 14.786 -15.944 -26.931 1.00 96.25 75 GLN A C 1
ATOM 567 O O . GLN A 1 75 ? 14.521 -15.122 -26.063 1.00 96.25 75 GLN A O 1
ATOM 572 N N . ALA A 1 76 ? 13.962 -16.942 -27.248 1.00 93.38 76 ALA A N 1
ATOM 573 C CA . ALA A 1 76 ? 12.631 -17.129 -26.654 1.00 93.38 76 ALA A CA 1
ATOM 574 C C . ALA A 1 76 ? 12.655 -17.779 -25.249 1.00 93.38 76 ALA A C 1
ATOM 576 O O . ALA A 1 76 ? 11.639 -18.297 -24.790 1.00 93.38 76 ALA A O 1
ATOM 577 N N . ALA A 1 77 ? 13.823 -17.814 -24.598 1.00 92.81 77 ALA A N 1
ATOM 578 C CA . ALA A 1 77 ? 14.003 -18.364 -23.257 1.00 92.81 77 ALA A CA 1
ATOM 579 C C . ALA A 1 77 ? 15.027 -17.554 -22.443 1.00 92.81 77 ALA A C 1
ATOM 581 O O . ALA A 1 77 ? 15.965 -16.960 -22.985 1.00 92.81 77 ALA A O 1
ATOM 582 N N . GLY A 1 78 ? 14.918 -17.635 -21.114 1.00 91.44 78 GLY A N 1
ATOM 583 C CA . GLY A 1 78 ? 15.936 -17.182 -20.163 1.00 91.44 78 GLY A CA 1
ATOM 584 C C . GLY A 1 78 ? 16.035 -15.668 -19.970 1.00 91.44 78 GLY A C 1
ATOM 585 O O . GLY A 1 78 ? 17.113 -15.206 -19.590 1.00 91.44 78 GLY A O 1
ATOM 586 N N . GLY A 1 79 ? 14.957 -14.929 -20.245 1.00 92.38 79 GLY A N 1
ATOM 587 C CA . GLY A 1 79 ? 14.761 -13.556 -19.768 1.00 92.38 79 GLY A CA 1
ATOM 588 C C . GLY A 1 79 ? 14.651 -13.467 -18.243 1.00 92.38 79 GLY A C 1
ATOM 589 O O . GLY A 1 79 ? 14.641 -14.487 -17.549 1.00 92.38 79 GLY A O 1
ATOM 590 N N . VAL A 1 80 ? 14.613 -12.242 -17.717 1.00 93.44 80 VAL A N 1
ATOM 591 C CA . VAL A 1 80 ? 14.474 -11.980 -16.271 1.00 93.44 80 VAL A CA 1
ATOM 592 C C . VAL A 1 80 ? 13.010 -11.933 -15.869 1.00 93.44 80 VAL A C 1
ATOM 594 O O . VAL A 1 80 ? 12.613 -12.631 -14.941 1.00 93.44 80 VAL A O 1
ATOM 597 N N . HIS A 1 81 ? 12.219 -11.125 -16.578 1.00 89.38 81 HIS A N 1
ATOM 598 C CA . HIS A 1 81 ? 10.790 -10.927 -16.307 1.00 89.38 81 HIS A CA 1
ATOM 599 C C . HIS A 1 81 ? 9.907 -11.409 -17.458 1.00 89.38 81 HIS A C 1
ATOM 601 O O . HIS A 1 81 ? 8.701 -11.184 -17.456 1.00 89.38 81 HIS A O 1
ATOM 607 N N . SER A 1 82 ? 10.496 -12.072 -18.452 1.00 84.38 82 SER A N 1
ATOM 608 C CA . SER A 1 82 ? 9.782 -12.583 -19.613 1.00 84.38 82 SER A CA 1
ATOM 609 C C . SER A 1 82 ? 10.356 -13.920 -20.073 1.00 84.38 82 SER A C 1
ATOM 611 O O . SER A 1 82 ? 11.401 -14.385 -19.606 1.00 84.38 82 SER A O 1
ATOM 613 N N . ALA A 1 83 ? 9.670 -14.547 -21.029 1.00 83.25 83 ALA A N 1
ATOM 614 C CA . ALA A 1 83 ? 10.229 -15.691 -21.730 1.00 83.25 83 ALA A CA 1
ATOM 615 C C . ALA A 1 83 ? 11.446 -15.289 -22.585 1.00 83.25 83 ALA A C 1
ATOM 617 O O . ALA A 1 83 ? 12.355 -16.091 -22.742 1.00 83.25 83 ALA A O 1
ATOM 618 N N . GLY A 1 84 ? 11.498 -14.066 -23.120 1.00 91.19 84 GLY A N 1
ATOM 619 C CA . GLY A 1 84 ? 12.473 -13.648 -24.124 1.00 91.19 84 GLY A CA 1
ATOM 620 C C . GLY A 1 84 ? 13.694 -12.899 -23.580 1.00 91.19 84 GLY A C 1
ATOM 621 O O . GLY A 1 84 ? 13.695 -12.375 -22.477 1.00 91.19 84 GLY A O 1
ATOM 622 N N . ARG A 1 85 ? 14.755 -12.806 -24.383 1.00 95.69 85 ARG A N 1
ATOM 623 C CA . ARG A 1 85 ? 15.853 -11.840 -24.197 1.00 95.69 85 ARG A CA 1
ATOM 624 C C . ARG A 1 85 ? 16.496 -11.497 -25.535 1.00 95.69 85 ARG A C 1
ATOM 626 O O . ARG A 1 85 ? 16.367 -12.255 -26.500 1.00 95.69 85 ARG A O 1
ATOM 633 N N . VAL A 1 86 ? 17.242 -10.396 -25.597 1.00 96.94 86 VAL A N 1
ATOM 634 C CA . VAL A 1 86 ? 18.161 -10.149 -26.714 1.00 96.94 86 VAL A CA 1
ATOM 635 C C . VAL A 1 86 ? 19.541 -10.658 -26.340 1.00 96.94 86 VAL A C 1
ATOM 637 O O . VAL A 1 86 ? 20.100 -10.297 -25.306 1.00 96.94 86 VAL A O 1
ATOM 640 N N . GLU A 1 87 ? 20.089 -11.511 -27.192 1.00 97.06 87 GLU A N 1
ATOM 641 C CA . GLU A 1 87 ? 21.462 -11.973 -27.121 1.00 97.06 87 GLU A CA 1
ATOM 642 C C . GLU A 1 87 ? 22.294 -11.208 -28.146 1.00 97.06 87 GLU A C 1
ATOM 644 O O . GLU A 1 87 ? 21.974 -11.153 -29.336 1.00 97.06 87 GLU A O 1
ATOM 649 N N . CYS A 1 88 ? 23.351 -10.578 -27.660 1.00 97.50 88 CYS A N 1
ATOM 650 C CA . CYS A 1 88 ? 24.226 -9.709 -28.421 1.00 97.50 88 CYS A CA 1
ATOM 651 C C . CYS A 1 88 ? 25.598 -10.374 -28.539 1.00 97.50 88 CYS A C 1
ATOM 653 O O . CYS A 1 88 ? 26.183 -10.743 -27.522 1.00 97.50 88 CYS A O 1
ATOM 655 N N . THR A 1 89 ? 26.133 -10.487 -29.755 1.00 97.44 89 THR A N 1
ATOM 656 C CA . THR A 1 89 ? 27.491 -11.001 -30.003 1.00 97.44 89 THR A CA 1
ATOM 657 C C . THR A 1 89 ? 28.356 -9.903 -30.609 1.00 97.44 89 THR A C 1
ATOM 659 O O . THR A 1 89 ? 28.010 -9.351 -31.656 1.00 97.44 89 THR A O 1
ATOM 662 N N . SER A 1 90 ? 29.477 -9.560 -29.967 1.00 96.38 90 SER A N 1
ATOM 663 C CA . SER A 1 90 ? 30.409 -8.562 -30.508 1.00 96.38 90 SER A CA 1
ATOM 664 C C . SER A 1 90 ? 31.010 -9.033 -31.836 1.00 96.38 90 SER A C 1
ATOM 666 O O . SER A 1 90 ? 31.419 -10.185 -31.977 1.00 96.38 90 SER A O 1
ATOM 668 N N . THR A 1 91 ? 31.108 -8.143 -32.824 1.00 96.31 91 THR A N 1
ATOM 669 C CA . THR A 1 91 ? 31.736 -8.462 -34.124 1.00 96.31 91 THR A CA 1
ATOM 670 C C . THR A 1 91 ? 33.192 -8.001 -34.215 1.00 96.31 91 THR A C 1
ATOM 672 O O . THR A 1 91 ? 33.848 -8.226 -35.227 1.00 96.31 91 THR A O 1
ATOM 675 N N . GLY A 1 92 ? 33.714 -7.367 -33.163 1.00 92.69 92 GLY A N 1
ATOM 676 C CA . GLY A 1 92 ? 35.081 -6.856 -33.077 1.00 92.69 92 GLY A CA 1
ATOM 677 C C . GLY A 1 92 ? 35.400 -6.313 -31.683 1.00 92.69 92 GLY A C 1
ATOM 678 O O . GLY A 1 92 ? 34.530 -6.278 -30.814 1.00 92.69 92 GLY A O 1
ATOM 679 N N . ALA A 1 93 ? 36.642 -5.866 -31.485 1.00 89.06 93 ALA A N 1
ATOM 680 C CA . ALA A 1 93 ? 37.079 -5.158 -30.278 1.00 89.06 93 ALA A CA 1
ATOM 681 C C . ALA A 1 93 ? 36.600 -3.693 -30.303 1.00 89.06 93 ALA A C 1
ATOM 683 O O . ALA A 1 93 ? 37.384 -2.764 -30.492 1.00 89.06 93 ALA A O 1
ATOM 684 N N . ALA A 1 94 ? 35.286 -3.495 -30.232 1.00 91.94 94 ALA A N 1
ATOM 685 C CA . ALA A 1 94 ? 34.644 -2.194 -30.359 1.00 91.94 94 ALA A CA 1
ATOM 686 C C . ALA A 1 94 ? 33.397 -2.104 -29.470 1.00 91.94 94 ALA A C 1
ATOM 688 O O . ALA A 1 94 ? 32.942 -3.098 -28.896 1.00 91.94 94 ALA A O 1
ATOM 689 N N . SER A 1 95 ? 32.837 -0.898 -29.364 1.00 94.25 95 SER A N 1
ATOM 690 C CA . SER A 1 95 ? 31.550 -0.690 -28.709 1.00 94.25 95 SER A CA 1
ATOM 691 C C . SER A 1 95 ? 30.416 -1.289 -29.540 1.00 94.25 95 SER A C 1
ATOM 693 O O . SER A 1 95 ? 30.380 -1.175 -30.773 1.00 94.25 95 SER A O 1
ATOM 695 N N . GLY A 1 96 ? 29.477 -1.940 -28.863 1.00 96.06 96 GLY A N 1
ATOM 696 C CA . GLY A 1 96 ? 28.324 -2.551 -29.501 1.00 96.06 96 GLY A CA 1
ATOM 697 C C . GLY A 1 96 ? 27.195 -2.827 -28.517 1.00 96.06 96 GLY A C 1
ATOM 698 O O . GLY A 1 96 ? 27.437 -3.209 -27.372 1.00 96.06 96 GLY A O 1
ATOM 699 N N . GLY A 1 97 ? 25.949 -2.671 -28.958 1.00 96.94 97 GLY A N 1
ATOM 700 C CA . GLY A 1 97 ? 24.809 -3.118 -28.171 1.00 96.94 97 GLY A CA 1
ATOM 701 C C . GLY A 1 97 ? 23.436 -2.948 -28.789 1.00 96.94 97 GLY A C 1
ATOM 702 O O . GLY A 1 97 ? 23.273 -2.906 -30.010 1.00 96.94 97 GLY A O 1
ATOM 703 N N . THR A 1 98 ? 22.433 -2.908 -27.921 1.00 97.81 98 THR A N 1
ATOM 704 C CA . THR A 1 98 ? 21.025 -2.900 -28.302 1.00 97.81 98 THR A CA 1
ATOM 705 C C . THR A 1 98 ? 20.322 -1.696 -27.700 1.00 97.81 98 THR A C 1
ATOM 707 O O . THR A 1 98 ? 20.520 -1.345 -26.538 1.00 97.81 98 THR A O 1
ATOM 710 N N . LEU A 1 99 ? 19.517 -1.046 -28.526 1.00 98.00 99 LEU A N 1
ATOM 711 C CA . LEU A 1 99 ? 18.676 0.081 -28.162 1.00 98.00 99 LEU A CA 1
ATOM 712 C C . LEU A 1 99 ? 17.229 -0.361 -28.268 1.00 98.00 99 LEU A C 1
ATOM 714 O O . LEU A 1 99 ? 16.880 -1.040 -29.232 1.00 98.00 99 LEU A O 1
ATOM 718 N N . TRP A 1 100 ? 16.400 0.062 -27.331 1.00 97.94 100 TRP A N 1
ATOM 719 C CA . TRP A 1 100 ? 14.956 -0.019 -27.437 1.00 97.94 100 TRP A CA 1
ATOM 720 C C . TRP A 1 100 ? 14.418 1.300 -27.963 1.00 97.94 100 TRP A C 1
ATOM 722 O O . TRP A 1 100 ? 14.925 2.372 -27.617 1.00 97.94 100 TRP A O 1
ATOM 732 N N . LEU A 1 101 ? 13.393 1.204 -28.803 1.00 97.69 101 LEU A N 1
ATOM 733 C CA . LEU A 1 101 ? 12.569 2.352 -29.141 1.00 97.69 101 LEU A CA 1
ATOM 734 C C . LEU A 1 101 ? 11.753 2.742 -27.909 1.00 97.69 101 LEU A C 1
ATOM 736 O O . LEU A 1 101 ? 11.285 1.872 -27.170 1.00 97.69 101 LEU A O 1
ATOM 740 N N . ILE A 1 102 ? 11.606 4.043 -27.694 1.00 97.62 102 ILE A N 1
ATOM 741 C CA . ILE A 1 102 ? 10.784 4.595 -26.622 1.00 97.62 102 ILE A CA 1
ATOM 742 C C . ILE A 1 102 ? 9.799 5.608 -27.204 1.00 97.62 102 ILE A C 1
ATOM 744 O O . ILE A 1 102 ? 10.019 6.129 -28.303 1.00 97.62 102 ILE A O 1
ATOM 748 N N . ASP A 1 103 ? 8.725 5.909 -26.479 1.00 94.44 103 ASP A N 1
ATOM 749 C CA . ASP A 1 103 ? 7.986 7.133 -26.773 1.00 94.44 103 ASP A CA 1
ATOM 750 C C . ASP A 1 103 ? 8.910 8.359 -26.596 1.00 94.44 103 ASP A C 1
ATOM 752 O O . ASP A 1 103 ? 9.864 8.361 -25.815 1.00 94.44 103 ASP A O 1
ATOM 756 N N . THR A 1 104 ? 8.718 9.380 -27.429 1.00 96.69 104 THR A N 1
ATOM 757 C CA . THR A 1 104 ? 9.691 10.475 -27.496 1.00 96.69 104 THR A CA 1
ATOM 758 C C . THR A 1 104 ? 9.663 11.304 -26.213 1.00 96.69 104 THR A C 1
ATOM 760 O O . THR A 1 104 ? 8.609 11.801 -25.821 1.00 96.69 104 THR A O 1
ATOM 763 N N . VAL A 1 105 ? 10.834 11.486 -25.600 1.00 97.12 105 VAL A N 1
ATOM 764 C CA . VAL A 1 105 ? 11.054 12.357 -24.436 1.00 97.12 105 VAL A CA 1
ATOM 765 C C . VAL A 1 105 ? 11.497 13.733 -24.921 1.00 97.12 105 VAL A C 1
ATOM 767 O O . VAL A 1 105 ? 12.381 13.847 -25.782 1.00 97.12 105 VAL A O 1
ATOM 770 N N . ALA A 1 106 ? 10.856 14.772 -24.398 1.00 97.56 106 ALA A N 1
ATOM 771 C CA . ALA A 1 106 ? 11.044 16.153 -24.808 1.00 97.56 106 ALA A CA 1
ATOM 772 C C . ALA A 1 106 ? 12.234 16.813 -24.097 1.00 97.56 106 ALA A C 1
ATOM 774 O O . ALA A 1 106 ? 12.789 16.307 -23.124 1.00 97.56 106 ALA A O 1
ATOM 775 N N . ALA A 1 107 ? 12.639 17.977 -24.604 1.00 97.50 107 ALA A N 1
ATOM 776 C CA . ALA A 1 107 ? 13.656 18.803 -23.970 1.00 97.50 107 ALA A CA 1
ATOM 777 C C . ALA A 1 107 ? 13.243 19.240 -22.554 1.00 97.50 107 ALA A C 1
ATOM 779 O O . ALA A 1 107 ? 12.101 19.634 -22.331 1.00 97.50 107 ALA A O 1
ATOM 780 N N . GLY A 1 108 ? 14.202 19.258 -21.628 1.00 96.06 108 GLY A N 1
ATOM 781 C CA . GLY A 1 108 ? 14.006 19.660 -20.233 1.00 96.06 108 GLY A CA 1
ATOM 782 C C . GLY A 1 108 ? 13.620 18.514 -19.296 1.00 96.06 108 GLY A C 1
ATOM 783 O O . GLY A 1 108 ? 13.885 18.616 -18.102 1.00 96.06 108 GLY A O 1
ATOM 784 N N . GLU A 1 109 ? 13.080 17.415 -19.822 1.00 96.50 109 GLU A N 1
ATOM 785 C CA . GLU A 1 109 ? 12.734 16.229 -19.034 1.00 96.50 109 GLU A CA 1
ATOM 786 C C . GLU A 1 109 ? 13.997 15.434 -18.662 1.00 96.50 109 GLU A C 1
ATOM 788 O O . GLU A 1 109 ? 14.974 15.376 -19.424 1.00 96.50 109 GLU A O 1
ATOM 793 N N . THR A 1 110 ? 13.988 14.793 -17.490 1.00 96.75 110 THR A N 1
ATOM 794 C CA . THR A 1 110 ? 15.046 13.845 -17.108 1.00 96.75 110 THR A CA 1
ATOM 795 C C . THR A 1 110 ? 14.548 12.423 -17.282 1.00 96.75 110 THR A C 1
ATOM 797 O O . THR A 1 110 ? 13.671 11.969 -16.555 1.00 96.75 110 THR A O 1
ATOM 800 N N . ILE A 1 111 ? 15.142 11.702 -18.235 1.00 97.50 111 ILE A N 1
ATOM 801 C CA . ILE A 1 111 ? 14.858 10.287 -18.453 1.00 97.50 111 ILE A CA 1
ATOM 802 C C . ILE A 1 111 ? 15.748 9.421 -17.561 1.00 97.50 111 ILE A C 1
ATOM 804 O O . ILE A 1 111 ? 16.973 9.549 -17.566 1.00 97.50 111 ILE A O 1
ATOM 808 N N . HIS A 1 112 ? 15.133 8.490 -16.841 1.00 97.38 112 HIS A N 1
ATOM 809 C CA . HIS A 1 112 ? 15.777 7.417 -16.098 1.00 97.38 112 HIS A CA 1
ATOM 810 C C . HIS A 1 112 ? 15.617 6.122 -16.887 1.00 97.38 112 HIS A C 1
ATOM 812 O O . HIS A 1 112 ? 14.513 5.613 -17.054 1.00 97.38 112 HIS A O 1
ATOM 818 N N . PHE A 1 113 ? 16.727 5.591 -17.392 1.00 97.81 113 PHE A N 1
ATOM 819 C CA . PHE A 1 113 ? 16.749 4.327 -18.111 1.00 97.81 113 PHE A CA 1
ATOM 820 C C . PHE A 1 113 ? 17.352 3.227 -17.246 1.00 97.81 113 PHE A C 1
ATOM 822 O O . PHE A 1 113 ? 18.412 3.400 -16.637 1.00 97.81 113 PHE A O 1
ATOM 829 N N . SER A 1 114 ? 16.715 2.063 -17.251 1.00 97.44 114 SER A N 1
ATOM 830 C CA . SER A 1 114 ? 17.278 0.848 -16.690 1.00 97.44 114 SER A CA 1
ATOM 831 C C . SER A 1 114 ? 17.055 -0.350 -17.602 1.00 97.44 114 SER A C 1
ATOM 833 O O . SER A 1 114 ? 16.100 -0.390 -18.366 1.00 97.44 114 SER A O 1
ATOM 835 N N . ALA A 1 115 ? 17.944 -1.329 -17.535 1.00 97.31 115 ALA A N 1
ATOM 836 C CA . ALA A 1 115 ? 17.768 -2.615 -18.197 1.00 97.31 115 ALA A CA 1
ATOM 837 C C . ALA A 1 115 ? 18.465 -3.695 -17.379 1.00 97.31 115 ALA A C 1
ATOM 839 O O . ALA A 1 115 ? 19.430 -3.421 -16.662 1.00 97.31 115 ALA A O 1
ATOM 840 N N . TRP A 1 116 ? 18.005 -4.931 -17.496 1.00 97.38 116 TRP A N 1
ATOM 841 C CA . TRP A 1 116 ? 18.721 -6.065 -16.938 1.00 97.38 116 TRP A CA 1
ATOM 842 C C . TRP A 1 116 ? 19.730 -6.569 -17.957 1.00 97.38 116 TRP A C 1
ATOM 844 O O . TRP A 1 116 ? 19.414 -6.725 -19.135 1.00 97.38 116 TRP A O 1
ATOM 854 N N . VAL A 1 117 ? 20.960 -6.812 -17.509 1.00 97.00 117 VAL A N 1
ATOM 855 C CA . VAL A 1 117 ? 22.044 -7.340 -18.342 1.00 97.00 117 VAL A CA 1
ATOM 856 C C . VAL A 1 117 ? 22.686 -8.555 -17.692 1.00 97.00 117 VAL A C 1
ATOM 858 O O . VAL A 1 117 ? 22.835 -8.619 -16.472 1.00 97.00 117 VAL A O 1
ATOM 861 N N . LYS A 1 118 ? 23.091 -9.519 -18.515 1.00 96.44 118 LYS A N 1
ATOM 862 C CA . LYS A 1 118 ? 23.842 -10.706 -18.106 1.00 96.44 118 LYS A CA 1
ATOM 863 C C . LYS A 1 118 ? 25.093 -10.821 -18.962 1.00 96.44 118 LYS A C 1
ATOM 865 O O . LYS A 1 118 ? 25.009 -10.974 -20.181 1.00 96.44 118 LYS A O 1
ATOM 870 N N . VAL A 1 119 ? 26.253 -10.736 -18.315 1.00 94.25 119 VAL A N 1
ATOM 871 C CA . VAL A 1 119 ? 27.564 -10.688 -18.977 1.00 94.25 119 VAL A CA 1
ATOM 872 C C . VAL A 1 119 ? 28.349 -11.999 -18.794 1.00 94.25 119 VAL A C 1
ATOM 874 O O . VAL A 1 119 ? 28.186 -12.672 -17.771 1.00 94.25 119 VAL A O 1
ATOM 877 N N . PRO A 1 120 ? 29.225 -12.374 -19.746 1.00 83.25 120 PRO A N 1
ATOM 878 C CA . PRO A 1 120 ? 29.924 -13.667 -19.760 1.00 83.25 120 PRO A CA 1
ATOM 879 C C . PRO A 1 120 ? 31.123 -13.755 -18.794 1.00 83.25 120 PRO A C 1
ATOM 881 O O . PRO A 1 120 ? 31.804 -14.774 -18.752 1.00 83.25 120 PRO A O 1
ATOM 884 N N . GLY A 1 121 ? 31.399 -12.712 -18.004 1.00 76.62 121 GLY A N 1
ATOM 885 C CA . GLY A 1 121 ? 32.461 -12.700 -16.989 1.00 76.62 121 GLY A CA 1
ATOM 886 C C . GLY A 1 121 ? 33.879 -12.417 -17.477 1.00 76.62 121 GLY A C 1
ATOM 887 O O . GLY A 1 121 ? 34.727 -12.043 -16.674 1.00 76.62 121 GLY A O 1
ATOM 888 N N . SER A 1 122 ? 34.143 -12.552 -18.776 1.00 86.75 122 SER A N 1
ATOM 889 C CA . SER A 1 122 ? 35.397 -12.164 -19.428 1.00 86.75 122 SER A CA 1
ATOM 890 C C . SER A 1 122 ? 35.122 -11.585 -20.823 1.00 86.75 122 SER A C 1
ATOM 892 O O . SER A 1 122 ? 33.992 -11.628 -21.308 1.00 86.75 122 SER A O 1
ATOM 894 N N . GLY A 1 123 ? 36.131 -10.988 -21.466 1.00 86.06 123 GLY A N 1
ATOM 895 C CA . GLY A 1 123 ? 35.990 -10.442 -22.825 1.00 86.06 123 GLY A CA 1
ATOM 896 C C . GLY A 1 123 ? 35.331 -9.058 -22.914 1.00 86.06 123 GLY A C 1
ATOM 897 O O . GLY A 1 123 ? 34.964 -8.627 -24.011 1.00 86.06 123 GLY A O 1
ATOM 898 N N . LEU A 1 124 ? 35.180 -8.368 -21.777 1.00 91.81 124 LEU A N 1
ATOM 899 C CA . LEU A 1 124 ? 34.594 -7.032 -21.647 1.00 91.81 124 LEU A CA 1
ATOM 900 C C . LEU A 1 124 ? 35.554 -6.098 -20.918 1.00 91.81 124 LEU A C 1
ATOM 902 O O . LEU A 1 124 ? 36.122 -6.486 -19.899 1.00 91.81 124 LEU A O 1
ATOM 906 N N . SER A 1 125 ? 35.690 -4.865 -21.399 1.00 92.62 125 SER A N 1
ATOM 907 C CA . SER A 1 125 ? 36.345 -3.793 -20.644 1.00 92.62 125 SER A CA 1
ATOM 908 C C . SER A 1 125 ? 35.343 -2.898 -19.919 1.00 92.62 125 SER A C 1
ATOM 910 O O . SER A 1 125 ? 35.692 -2.310 -18.903 1.00 92.62 125 SER A O 1
ATOM 912 N N . ASP A 1 126 ? 34.117 -2.778 -20.438 1.00 95.06 126 ASP A N 1
ATOM 913 C CA . ASP A 1 126 ? 33.136 -1.806 -19.950 1.00 95.06 126 ASP A CA 1
ATOM 914 C C . ASP A 1 126 ? 31.700 -2.187 -20.343 1.00 95.06 126 ASP A C 1
ATOM 916 O O . ASP A 1 126 ? 31.485 -2.891 -21.339 1.00 95.06 126 ASP A O 1
ATOM 920 N N . VAL A 1 127 ? 30.725 -1.676 -19.594 1.00 95.62 127 VAL A N 1
ATOM 921 C CA . VAL A 1 127 ? 29.295 -1.685 -19.932 1.00 95.62 127 VAL A CA 1
ATOM 922 C C . VAL A 1 127 ? 28.815 -0.240 -19.917 1.00 95.62 127 VAL A C 1
ATOM 924 O O . VAL A 1 127 ? 29.222 0.544 -19.070 1.00 95.62 127 VAL A O 1
ATOM 927 N N . TYR A 1 128 ? 27.949 0.142 -20.849 1.00 97.69 128 TYR A N 1
ATOM 928 C CA . TYR A 1 128 ? 27.438 1.507 -20.910 1.00 97.69 128 TYR A CA 1
ATOM 929 C C . TYR A 1 128 ? 25.933 1.550 -21.139 1.00 97.69 128 TYR A C 1
ATOM 931 O O . TYR A 1 128 ? 25.355 0.676 -21.788 1.00 97.69 128 TYR A O 1
ATOM 939 N N . VAL A 1 129 ? 25.309 2.618 -20.642 1.00 98.19 129 VAL A N 1
ATOM 940 C CA . VAL A 1 129 ? 23.980 3.057 -21.081 1.00 98.19 129 VAL A CA 1
ATOM 941 C C . VAL A 1 129 ? 24.147 4.175 -22.100 1.00 98.19 129 VAL A C 1
ATOM 943 O O . VAL A 1 129 ? 25.061 4.997 -21.999 1.00 98.19 129 VAL A O 1
ATOM 946 N N . ILE A 1 130 ? 23.274 4.199 -23.099 1.00 98.31 130 ILE A N 1
ATOM 947 C CA . ILE A 1 130 ? 23.300 5.175 -24.182 1.00 98.31 130 ILE A CA 1
ATOM 948 C C . ILE A 1 130 ? 21.906 5.756 -24.431 1.00 98.31 130 ILE A C 1
ATOM 950 O O . ILE A 1 130 ? 20.918 5.026 -24.477 1.00 98.31 130 ILE A O 1
ATOM 954 N N . PHE A 1 131 ? 21.860 7.070 -24.645 1.00 98.44 131 PHE A N 1
ATOM 955 C CA . PHE A 1 131 ? 20.664 7.843 -24.986 1.00 98.44 131 PHE A CA 1
ATOM 956 C C . PHE A 1 131 ? 20.856 8.461 -26.373 1.00 98.44 131 PHE A C 1
ATOM 958 O O . PHE A 1 131 ? 21.936 8.995 -26.669 1.00 98.44 131 PHE A O 1
ATOM 965 N N . ARG A 1 132 ? 19.853 8.369 -27.255 1.00 98.31 132 ARG A N 1
ATOM 966 C CA . ARG A 1 132 ? 19.961 8.867 -28.637 1.00 98.31 132 ARG A CA 1
ATOM 967 C C . ARG A 1 132 ? 18.673 9.505 -29.148 1.00 98.31 132 ARG A C 1
ATOM 969 O O . ARG A 1 132 ? 17.585 9.245 -28.646 1.00 98.31 132 ARG A O 1
ATOM 976 N N . ASN A 1 133 ? 18.853 10.265 -30.224 1.00 97.75 133 ASN A N 1
ATOM 977 C CA . ASN A 1 133 ? 17.803 10.680 -31.144 1.00 97.75 133 ASN A CA 1
ATOM 978 C C . ASN A 1 133 ? 18.168 10.186 -32.541 1.00 97.75 133 ASN A C 1
ATOM 980 O O . ASN A 1 133 ? 19.190 10.615 -33.093 1.00 97.75 133 ASN A O 1
ATOM 984 N N . GLY A 1 134 ? 17.400 9.268 -33.120 1.00 95.75 134 GLY A N 1
ATOM 985 C CA . GLY A 1 134 ? 17.746 8.757 -34.439 1.00 95.75 134 GLY A CA 1
ATOM 986 C C . GLY A 1 134 ? 19.131 8.094 -34.452 1.00 95.75 134 GLY A C 1
ATOM 987 O O . GLY A 1 134 ? 19.494 7.243 -33.630 1.00 95.75 134 GLY A O 1
ATOM 988 N N . GLY A 1 135 ? 19.945 8.531 -35.409 1.00 94.50 135 GLY A N 1
ATOM 989 C CA . GLY A 1 135 ? 21.343 8.138 -35.549 1.00 94.50 135 GLY A CA 1
ATOM 990 C C . GLY A 1 135 ? 22.322 8.891 -34.643 1.00 94.50 135 GLY A C 1
ATOM 991 O O . GLY A 1 135 ? 23.508 8.588 -34.712 1.00 94.50 135 GLY A O 1
ATOM 992 N N . THR A 1 136 ? 21.896 9.815 -33.781 1.00 97.44 136 THR A N 1
ATOM 993 C CA . THR A 1 136 ? 22.796 10.701 -33.016 1.00 97.44 136 THR A CA 1
ATOM 994 C C . THR A 1 136 ? 22.925 10.265 -31.557 1.00 97.44 136 THR A C 1
ATOM 996 O O . THR A 1 136 ? 21.925 10.153 -30.855 1.00 97.44 136 THR A O 1
ATOM 999 N N . THR A 1 137 ? 24.154 10.037 -31.078 1.00 97.94 137 THR A N 1
ATOM 1000 C CA . THR A 1 137 ? 24.421 9.803 -29.646 1.00 97.94 137 THR A CA 1
ATOM 1001 C C . THR A 1 137 ? 24.313 11.113 -28.874 1.00 97.94 137 THR A C 1
ATOM 1003 O O . THR A 1 137 ? 25.041 12.051 -29.184 1.00 97.94 137 THR A O 1
ATOM 1006 N N . LEU A 1 138 ? 23.454 11.158 -27.857 1.00 98.06 138 LEU A N 1
ATOM 1007 C CA . LEU A 1 138 ? 23.290 12.326 -26.985 1.00 98.06 138 LEU A CA 1
ATOM 1008 C C . LEU A 1 138 ? 24.085 12.177 -25.688 1.00 98.06 138 LEU A C 1
ATOM 1010 O O . LEU A 1 138 ? 24.752 13.109 -25.249 1.00 98.06 138 LEU A O 1
ATOM 1014 N N . SER A 1 139 ? 24.059 10.981 -25.099 1.00 98.19 139 SER A N 1
ATOM 1015 C CA . SER A 1 139 ? 24.831 10.651 -23.904 1.00 98.19 139 SER A CA 1
ATOM 1016 C C . SER A 1 139 ? 25.265 9.190 -23.935 1.00 98.19 139 SER A C 1
ATOM 1018 O O . SER A 1 139 ? 24.518 8.323 -24.395 1.00 98.19 139 SER A O 1
ATOM 1020 N N . LEU A 1 140 ? 26.481 8.927 -23.458 1.00 97.75 140 LEU A N 1
ATOM 1021 C CA . LEU A 1 140 ? 27.041 7.592 -23.269 1.00 97.75 140 LEU A CA 1
ATOM 1022 C C . LEU A 1 140 ? 27.696 7.546 -21.891 1.00 97.75 140 LEU A C 1
ATOM 1024 O O . LEU A 1 140 ? 28.564 8.363 -21.588 1.00 97.75 140 LEU A O 1
ATOM 1028 N N . GLN A 1 141 ? 27.255 6.610 -21.057 1.00 97.75 141 GLN A N 1
ATOM 1029 C CA . GLN A 1 141 ? 27.609 6.555 -19.643 1.00 97.75 141 GLN A CA 1
ATOM 1030 C C . GLN A 1 141 ? 28.113 5.158 -19.284 1.00 97.75 141 GLN A C 1
ATOM 1032 O O . GLN A 1 141 ? 27.326 4.226 -19.119 1.00 97.75 141 GLN A O 1
ATOM 1037 N N . SER A 1 142 ? 29.434 5.042 -19.183 1.00 96.62 142 SER A N 1
ATOM 1038 C CA . SER A 1 142 ? 30.178 3.816 -18.881 1.00 96.62 142 SER A CA 1
ATOM 1039 C C . SER A 1 142 ? 30.188 3.440 -17.398 1.00 96.62 142 SER A C 1
ATOM 1041 O O . SER A 1 142 ? 29.996 4.298 -16.529 1.00 96.62 142 SER A O 1
ATOM 1043 N N . PHE A 1 143 ? 30.427 2.161 -17.101 1.00 94.38 143 PHE A N 1
ATOM 1044 C CA . PHE A 1 143 ? 30.619 1.627 -15.757 1.00 94.38 143 PHE A CA 1
ATOM 1045 C C . PHE A 1 143 ? 31.185 0.212 -15.726 1.00 94.38 143 PHE A C 1
ATOM 1047 O O . PHE A 1 143 ? 30.991 -0.608 -16.621 1.00 94.38 143 PHE A O 1
ATOM 1054 N N . THR A 1 144 ? 31.810 -0.095 -14.589 1.00 93.38 144 THR A N 1
ATOM 1055 C CA . THR A 1 144 ? 32.409 -1.398 -14.318 1.00 93.38 144 THR A CA 1
ATOM 1056 C C . THR A 1 144 ? 31.441 -2.540 -14.638 1.00 93.38 144 THR A C 1
ATOM 1058 O O . THR A 1 144 ? 30.322 -2.548 -14.111 1.00 93.38 144 THR A O 1
ATOM 1061 N N . PRO A 1 145 ? 31.863 -3.520 -15.458 1.00 91.31 145 PRO A N 1
ATOM 1062 C CA . PRO A 1 145 ? 31.035 -4.668 -15.779 1.00 91.31 145 PRO A CA 1
ATOM 1063 C C . PRO A 1 145 ? 30.531 -5.387 -14.519 1.00 91.31 145 PRO A C 1
ATOM 1065 O O . PRO A 1 145 ? 31.298 -5.563 -13.566 1.00 91.31 145 PRO A O 1
ATOM 1068 N N . PRO A 1 146 ? 29.259 -5.821 -14.498 1.00 91.62 146 PRO A N 1
ATOM 1069 C CA . PRO A 1 146 ? 28.731 -6.597 -13.389 1.00 91.62 146 PRO A CA 1
ATOM 1070 C C . PRO A 1 146 ? 29.412 -7.966 -13.288 1.00 91.62 146 PRO A C 1
ATOM 1072 O O . PRO A 1 146 ? 30.082 -8.428 -14.216 1.00 91.62 146 PRO A O 1
ATOM 1075 N N . ALA A 1 147 ? 29.214 -8.637 -12.152 1.00 89.81 147 ALA A N 1
ATOM 1076 C CA . ALA A 1 147 ? 29.701 -9.996 -11.960 1.00 89.81 147 ALA A CA 1
ATOM 1077 C C . ALA A 1 147 ? 29.167 -10.946 -13.048 1.00 89.81 147 ALA A C 1
ATOM 1079 O O . ALA A 1 147 ? 28.029 -10.836 -13.510 1.00 89.81 147 ALA A O 1
ATOM 1080 N N . ALA A 1 148 ? 30.013 -11.896 -13.436 1.00 92.81 148 ALA A N 1
ATOM 1081 C CA . ALA A 1 148 ? 29.713 -12.897 -14.448 1.00 92.81 148 ALA A CA 1
ATOM 1082 C C . ALA A 1 148 ? 28.446 -13.703 -14.131 1.00 92.81 148 ALA A C 1
ATOM 1084 O O . ALA A 1 148 ? 28.233 -14.108 -12.990 1.00 92.81 148 ALA A O 1
ATOM 1085 N N . GLY A 1 149 ? 27.660 -14.032 -15.159 1.00 90.88 149 GLY A N 1
ATOM 1086 C CA . GLY A 1 149 ? 26.650 -15.094 -15.091 1.00 90.88 149 GLY A CA 1
ATOM 1087 C C . GLY A 1 149 ? 25.342 -14.752 -14.366 1.00 90.88 149 GLY A C 1
ATOM 1088 O O . GLY A 1 149 ? 24.358 -15.474 -14.556 1.00 90.88 149 GLY A O 1
ATOM 1089 N N . SER A 1 150 ? 25.287 -13.643 -13.632 1.00 92.88 150 SER A N 1
ATOM 1090 C CA . SER A 1 150 ? 24.070 -13.148 -12.983 1.00 92.88 150 SER A CA 1
ATOM 1091 C C . SER A 1 150 ? 23.432 -12.019 -13.783 1.00 92.88 150 SER A C 1
ATOM 1093 O O . SER A 1 150 ? 24.117 -11.216 -14.416 1.00 92.88 150 SER A O 1
ATOM 1095 N N . TRP A 1 151 ? 22.103 -11.961 -13.744 1.00 96.06 151 TRP A N 1
ATOM 1096 C CA . TRP A 1 151 ? 21.363 -10.802 -14.220 1.00 96.06 151 TRP A CA 1
ATOM 1097 C C . TRP A 1 151 ? 21.556 -9.647 -13.239 1.00 96.06 151 TRP A C 1
ATOM 1099 O O . TRP A 1 151 ? 21.345 -9.806 -12.038 1.00 96.06 151 TRP A O 1
ATOM 1109 N N . VAL A 1 152 ? 21.966 -8.491 -13.751 1.00 95.69 152 VAL A N 1
ATOM 1110 C CA . VAL A 1 152 ? 22.150 -7.269 -12.968 1.00 95.69 152 VAL A CA 1
ATOM 1111 C C . VAL A 1 152 ? 21.385 -6.138 -13.628 1.00 95.69 152 VAL A C 1
ATOM 1113 O O . VAL A 1 152 ? 21.506 -5.917 -14.833 1.00 95.69 152 VAL A O 1
ATOM 1116 N N . ARG A 1 153 ? 20.604 -5.409 -12.831 1.00 96.12 153 ARG A N 1
ATOM 1117 C CA . ARG A 1 153 ? 19.937 -4.191 -13.280 1.00 96.12 153 ARG A CA 1
ATOM 1118 C C . ARG A 1 153 ? 20.955 -3.063 -13.372 1.00 96.12 153 ARG A C 1
ATOM 1120 O O . ARG A 1 153 ? 21.598 -2.715 -12.384 1.00 96.12 153 ARG A O 1
ATOM 1127 N N . VAL A 1 154 ? 21.090 -2.487 -14.556 1.00 96.06 154 VAL A N 1
ATOM 1128 C CA . VAL A 1 154 ? 21.903 -1.295 -14.790 1.00 96.06 154 VAL A CA 1
ATOM 1129 C C . VAL A 1 154 ? 20.984 -0.104 -14.972 1.00 96.06 154 VAL A C 1
ATOM 1131 O O . VAL A 1 154 ? 19.949 -0.225 -15.618 1.00 96.06 154 VAL A O 1
ATOM 1134 N N . THR A 1 155 ? 21.362 1.031 -14.395 1.00 96.38 155 THR A N 1
ATOM 1135 C CA . THR A 1 155 ? 20.517 2.226 -14.308 1.00 96.38 155 THR A CA 1
ATOM 1136 C C . THR A 1 155 ? 21.338 3.463 -14.604 1.00 96.38 155 THR A C 1
ATOM 1138 O O . THR A 1 155 ? 22.404 3.626 -14.011 1.00 96.38 155 THR A O 1
ATOM 1141 N N . ARG A 1 156 ? 20.834 4.371 -15.438 1.00 97.19 156 ARG A N 1
ATOM 1142 C CA . ARG A 1 156 ? 21.412 5.701 -15.674 1.00 97.19 156 ARG A CA 1
ATOM 1143 C C . ARG A 1 156 ? 20.323 6.729 -15.951 1.00 97.19 156 ARG A C 1
ATOM 1145 O O . ARG A 1 156 ? 19.231 6.362 -16.369 1.00 97.19 156 ARG A O 1
ATOM 1152 N N . SER A 1 157 ? 20.636 8.004 -15.751 1.00 97.31 157 SER A N 1
ATOM 1153 C CA . SER A 1 157 ? 19.737 9.107 -16.083 1.00 97.31 157 SER A CA 1
ATOM 1154 C C . SER A 1 157 ? 20.387 10.103 -17.036 1.00 97.31 157 SER A C 1
ATOM 1156 O O . SER A 1 157 ? 21.614 10.206 -17.126 1.00 97.31 157 SER A O 1
ATOM 1158 N N . TYR A 1 158 ? 19.555 10.821 -17.782 1.00 97.69 158 TYR A N 1
ATOM 1159 C CA . TYR A 1 158 ? 19.977 11.868 -18.699 1.00 97.69 158 TYR A CA 1
ATOM 1160 C C . TYR A 1 158 ? 18.906 12.957 -18.783 1.00 97.69 158 TYR A C 1
ATOM 1162 O O . TYR A 1 158 ? 17.750 12.670 -19.079 1.00 97.69 158 TYR A O 1
ATOM 1170 N N . THR A 1 159 ? 19.293 14.209 -18.543 1.00 97.75 159 THR A N 1
ATOM 1171 C CA . THR A 1 159 ? 18.425 15.372 -18.771 1.00 97.75 159 THR A CA 1
ATOM 1172 C C . THR A 1 159 ? 18.542 15.808 -20.226 1.00 97.75 159 THR A C 1
ATOM 1174 O O . THR A 1 159 ? 19.637 16.134 -20.696 1.00 97.75 159 THR A O 1
ATOM 1177 N N . VAL A 1 160 ? 17.422 15.806 -20.948 1.00 97.81 160 VAL A N 1
ATOM 1178 C CA . VAL A 1 160 ? 17.386 16.124 -22.378 1.00 97.81 160 VAL A CA 1
ATOM 1179 C C . VAL A 1 160 ? 17.640 17.616 -22.575 1.00 97.81 160 VAL A C 1
ATOM 1181 O O . VAL A 1 160 ? 16.904 18.458 -22.060 1.00 97.81 160 VAL A O 1
ATOM 1184 N N . ALA A 1 161 ? 18.690 17.968 -23.319 1.00 98.06 161 ALA A N 1
ATOM 1185 C CA . ALA A 1 161 ? 19.040 19.371 -23.520 1.00 98.06 161 ALA A CA 1
ATOM 1186 C C . ALA A 1 161 ? 17.980 20.119 -24.351 1.00 98.06 161 ALA A C 1
ATOM 1188 O O . ALA A 1 161 ? 17.267 19.535 -25.170 1.00 98.06 161 ALA A O 1
ATOM 1189 N N . VAL A 1 162 ? 17.911 21.443 -24.175 1.00 96.88 162 VAL A N 1
ATOM 1190 C CA . VAL A 1 162 ? 17.020 22.319 -24.953 1.00 96.88 162 VAL A CA 1
ATOM 1191 C C . VAL A 1 162 ? 17.228 22.104 -26.457 1.00 96.88 162 VAL A C 1
ATOM 1193 O O . VAL A 1 162 ? 18.357 22.115 -26.945 1.00 96.88 162 VAL A O 1
ATOM 1196 N N . GLY A 1 163 ? 16.130 21.911 -27.194 1.00 96.25 163 GLY A N 1
ATOM 1197 C CA . GLY A 1 163 ? 16.147 21.668 -28.642 1.00 96.25 163 GLY A CA 1
ATOM 1198 C C . GLY A 1 163 ? 16.488 20.231 -29.055 1.00 96.25 163 GLY A C 1
ATOM 1199 O O . GLY A 1 163 ? 16.605 19.963 -30.250 1.00 96.25 163 GLY A O 1
ATOM 1200 N N . GLN A 1 164 ? 16.645 19.310 -28.102 1.00 97.75 164 GLN A N 1
ATOM 1201 C CA . GLN A 1 164 ? 16.823 17.881 -28.357 1.00 97.75 164 GLN A CA 1
ATOM 1202 C C . GLN A 1 164 ? 15.581 17.086 -27.937 1.00 97.75 164 GLN A C 1
ATOM 1204 O O . GLN A 1 164 ? 14.723 17.569 -27.203 1.00 97.75 164 GLN A O 1
ATOM 1209 N N . THR A 1 165 ? 15.504 15.849 -28.413 1.00 98.12 165 THR A N 1
ATOM 1210 C CA . THR A 1 165 ? 14.552 14.830 -27.957 1.00 98.12 165 THR A CA 1
ATOM 1211 C C . THR A 1 165 ? 15.294 13.510 -27.792 1.00 98.12 165 THR A C 1
ATOM 1213 O O . THR A 1 165 ? 16.376 13.355 -28.358 1.00 98.12 165 THR A O 1
ATOM 1216 N N . VAL A 1 166 ? 14.747 12.558 -27.040 1.00 98.50 166 VAL A N 1
ATOM 1217 C CA . VAL A 1 166 ? 15.264 11.179 -26.966 1.00 98.50 166 VAL A CA 1
ATOM 1218 C C . VAL A 1 166 ? 14.184 10.238 -27.486 1.00 98.50 166 VAL A C 1
ATOM 1220 O O . VAL A 1 166 ? 13.056 10.286 -27.010 1.00 98.50 166 VAL A O 1
ATOM 1223 N N . ASP A 1 167 ? 14.518 9.392 -28.461 1.00 98.06 167 ASP A N 1
ATOM 1224 C CA . ASP A 1 167 ? 13.588 8.418 -29.066 1.00 98.06 167 ASP A CA 1
ATOM 1225 C C . ASP A 1 167 ? 14.045 6.961 -28.884 1.00 98.06 167 ASP A C 1
ATOM 1227 O O . ASP A 1 167 ? 13.357 6.016 -29.280 1.00 98.06 167 ASP A O 1
ATOM 1231 N N . ARG A 1 168 ? 15.230 6.764 -28.295 1.00 98.00 168 ARG A N 1
ATOM 1232 C CA . ARG A 1 168 ? 15.781 5.442 -28.002 1.00 98.00 168 ARG A CA 1
ATOM 1233 C C . ARG A 1 168 ? 16.812 5.486 -26.881 1.00 98.00 168 ARG A C 1
ATOM 1235 O O . ARG A 1 168 ? 17.682 6.363 -26.831 1.00 98.00 168 ARG A O 1
ATOM 1242 N N . CYS A 1 169 ? 16.768 4.454 -26.053 1.00 98.19 169 CYS A N 1
ATOM 1243 C CA . CYS A 1 169 ? 17.707 4.217 -24.963 1.00 98.19 169 CYS A CA 1
ATOM 1244 C C . CYS A 1 169 ? 18.195 2.779 -25.026 1.00 98.19 169 CYS A C 1
ATOM 1246 O O . CYS A 1 169 ? 17.519 1.908 -25.573 1.00 98.19 169 CYS A O 1
ATOM 1248 N N . GLY A 1 170 ? 19.365 2.490 -24.478 1.00 97.94 170 GLY A N 1
ATOM 1249 C CA . GLY A 1 170 ? 19.805 1.108 -24.443 1.00 97.94 170 GLY A CA 1
ATOM 1250 C C . GLY A 1 170 ? 21.070 0.857 -23.673 1.00 97.94 170 GLY A C 1
ATOM 1251 O O . GLY A 1 170 ? 21.646 1.749 -23.053 1.00 97.94 170 GLY A O 1
ATOM 1252 N N . VAL A 1 171 ? 21.498 -0.394 -23.759 1.00 97.94 171 VAL A N 1
ATOM 1253 C CA . VAL A 1 171 ? 22.726 -0.889 -23.155 1.00 97.94 171 VAL A CA 1
ATOM 1254 C C . VAL A 1 171 ? 23.671 -1.370 -24.237 1.00 97.94 171 VAL A C 1
ATOM 1256 O O . VAL A 1 171 ? 23.267 -1.901 -25.276 1.00 97.94 171 VAL A O 1
ATOM 1259 N N . GLY A 1 172 ? 24.955 -1.213 -23.976 1.00 97.06 172 GLY A N 1
ATOM 1260 C CA . GLY A 1 172 ? 25.993 -1.833 -24.769 1.00 97.06 172 GLY A CA 1
ATOM 1261 C C . GLY A 1 172 ? 27.197 -2.181 -23.927 1.00 97.06 172 GLY A C 1
ATOM 1262 O O . GLY A 1 172 ? 27.262 -1.909 -22.729 1.00 97.06 172 GLY A O 1
ATOM 1263 N N . ILE A 1 173 ? 28.152 -2.809 -24.588 1.00 95.94 173 ILE A N 1
ATOM 1264 C CA . ILE A 1 173 ? 29.417 -3.211 -24.002 1.00 95.94 173 ILE A CA 1
ATOM 1265 C C . ILE A 1 173 ? 30.569 -2.683 -24.841 1.00 95.94 173 ILE A C 1
ATOM 1267 O O . ILE A 1 173 ? 30.423 -2.435 -26.041 1.00 95.94 173 ILE A O 1
ATOM 1271 N N . ILE A 1 174 ? 31.737 -2.581 -24.222 1.00 95.75 174 ILE A N 1
ATOM 1272 C CA . ILE A 1 174 ? 33.005 -2.464 -24.934 1.00 95.75 174 ILE A CA 1
ATOM 1273 C C . ILE A 1 174 ? 33.691 -3.824 -24.831 1.00 95.75 174 ILE A C 1
ATOM 1275 O O . ILE A 1 174 ? 34.147 -4.228 -23.759 1.00 95.75 174 ILE A O 1
ATOM 1279 N N . ALA A 1 175 ? 33.698 -4.564 -25.939 1.00 93.94 175 ALA A N 1
ATOM 1280 C CA . ALA A 1 175 ? 34.311 -5.883 -25.997 1.00 93.94 175 ALA A CA 1
ATOM 1281 C C . ALA A 1 175 ? 35.820 -5.767 -26.245 1.00 93.94 175 ALA A C 1
ATOM 1283 O O . ALA A 1 175 ? 36.267 -4.924 -27.024 1.00 93.94 175 ALA A O 1
ATOM 1284 N N . THR A 1 176 ? 36.611 -6.654 -25.640 1.00 94.75 176 THR A N 1
ATOM 1285 C CA . THR A 1 176 ? 38.060 -6.734 -25.907 1.00 94.75 176 THR A CA 1
ATOM 1286 C C . THR A 1 176 ? 38.388 -7.532 -27.174 1.00 94.75 176 THR A C 1
ATOM 1288 O O . THR A 1 176 ? 39.534 -7.546 -27.618 1.00 94.75 176 THR A O 1
ATOM 1291 N N . GLY A 1 177 ? 37.386 -8.178 -27.778 1.00 93.31 177 GLY A N 1
ATOM 1292 C CA . GLY A 1 177 ? 37.495 -8.978 -28.994 1.00 93.31 177 GLY A CA 1
ATOM 1293 C C . GLY A 1 177 ? 36.125 -9.296 -29.600 1.00 93.31 177 GLY A C 1
ATOM 1294 O O . GLY A 1 177 ? 35.083 -8.969 -29.029 1.00 93.31 177 GLY A O 1
ATOM 1295 N N . ALA A 1 178 ? 36.128 -9.925 -30.777 1.00 94.38 178 ALA A N 1
ATOM 1296 C CA . ALA A 1 178 ? 34.917 -10.469 -31.390 1.00 94.38 178 ALA A CA 1
ATOM 1297 C C . ALA A 1 178 ? 34.446 -11.741 -30.661 1.00 94.38 178 ALA A C 1
ATOM 1299 O O . ALA A 1 178 ? 35.249 -12.448 -30.053 1.00 94.38 178 ALA A O 1
ATOM 1300 N N . GLY A 1 179 ? 33.158 -12.059 -30.775 1.00 95.12 179 GLY A N 1
ATOM 1301 C CA . GLY A 1 179 ? 32.562 -13.278 -30.227 1.00 95.12 179 GLY A CA 1
ATOM 1302 C C . GLY A 1 179 ? 32.151 -13.187 -28.758 1.00 95.12 179 GLY A C 1
ATOM 1303 O O . GLY A 1 179 ? 31.672 -14.178 -28.214 1.00 95.12 179 GLY A O 1
ATOM 1304 N N . THR A 1 180 ? 32.291 -12.031 -28.104 1.00 95.62 180 THR A N 1
ATOM 1305 C CA . THR A 1 180 ? 31.803 -11.849 -26.733 1.00 95.62 180 THR A CA 1
ATOM 1306 C C . THR A 1 180 ? 30.276 -11.808 -26.738 1.00 95.62 180 THR A C 1
ATOM 1308 O O . THR A 1 180 ? 29.681 -10.898 -27.322 1.00 95.62 180 THR A O 1
ATOM 1311 N N . ILE A 1 181 ? 29.652 -12.788 -26.079 1.00 95.94 181 ILE A N 1
ATOM 1312 C CA . ILE A 1 181 ? 28.194 -12.938 -25.995 1.00 95.94 181 ILE A CA 1
ATOM 1313 C C . ILE A 1 181 ? 27.691 -12.406 -24.660 1.00 95.94 181 ILE A C 1
ATOM 1315 O O . ILE A 1 181 ? 28.172 -12.808 -23.605 1.00 95.94 181 ILE A O 1
ATOM 1319 N N . TRP A 1 182 ? 26.679 -11.553 -24.691 1.00 96.56 182 TRP A N 1
ATOM 1320 C CA . TRP A 1 182 ? 25.977 -11.072 -23.505 1.00 96.56 182 TRP A CA 1
ATOM 1321 C C . TRP A 1 182 ? 24.483 -10.972 -23.795 1.00 96.56 182 TRP A C 1
ATOM 1323 O O . TRP A 1 182 ? 24.051 -11.063 -24.945 1.00 96.56 182 TRP A O 1
ATOM 1333 N N . SER A 1 183 ? 23.672 -10.821 -22.756 1.00 97.12 183 SER A N 1
ATOM 1334 C CA . SER A 1 183 ? 22.225 -10.695 -22.909 1.00 97.12 183 SER A CA 1
ATOM 1335 C C . SER A 1 183 ? 21.679 -9.462 -22.214 1.00 97.12 183 SER A C 1
ATOM 1337 O O . SER A 1 183 ? 22.227 -9.019 -21.203 1.00 97.12 183 SER A O 1
ATOM 1339 N N . ALA A 1 184 ? 20.584 -8.939 -22.755 1.00 97.06 184 ALA A N 1
ATOM 1340 C CA . ALA A 1 184 ? 19.811 -7.864 -22.162 1.00 97.06 184 ALA A CA 1
ATOM 1341 C C . ALA A 1 184 ? 18.315 -8.185 -22.206 1.00 97.06 184 ALA A C 1
ATOM 1343 O O . ALA A 1 184 ? 17.853 -8.880 -23.114 1.00 97.06 184 ALA A O 1
ATOM 1344 N N . ASP A 1 185 ? 17.573 -7.682 -21.229 1.00 96.88 185 ASP A N 1
ATOM 1345 C CA . ASP A 1 185 ? 16.126 -7.851 -21.119 1.00 96.88 185 ASP A CA 1
ATOM 1346 C C . ASP A 1 185 ? 15.526 -6.770 -20.198 1.00 96.88 185 ASP A C 1
ATOM 1348 O O . ASP A 1 185 ? 16.262 -6.039 -19.527 1.00 96.88 185 ASP A O 1
ATOM 1352 N N . SER A 1 186 ? 14.195 -6.693 -20.143 1.00 96.06 186 SER A N 1
ATOM 1353 C CA . SER A 1 186 ? 13.430 -5.927 -19.158 1.00 96.06 186 SER A CA 1
ATOM 1354 C C . SER A 1 186 ? 13.868 -4.458 -19.090 1.00 96.06 186 SER A C 1
ATOM 1356 O O . SER A 1 186 ? 14.263 -3.951 -18.036 1.00 96.06 186 SER A O 1
ATOM 1358 N N . ALA A 1 187 ? 13.870 -3.793 -20.246 1.00 97.19 187 ALA A N 1
ATOM 1359 C CA . ALA A 1 187 ? 14.243 -2.387 -20.350 1.00 97.19 187 ALA A CA 1
ATOM 1360 C C . ALA A 1 187 ? 13.112 -1.473 -19.861 1.00 97.19 187 ALA A C 1
ATOM 1362 O O . ALA A 1 187 ? 11.944 -1.703 -20.151 1.00 97.19 187 ALA A O 1
ATOM 1363 N N . GLN A 1 188 ? 13.459 -0.409 -19.148 1.00 97.69 188 GLN A N 1
ATOM 1364 C CA . GLN A 1 188 ? 12.517 0.561 -18.609 1.00 97.69 188 GLN A CA 1
ATOM 1365 C C . GLN A 1 188 ? 13.041 1.977 -18.784 1.00 97.69 188 GLN A C 1
ATOM 1367 O O . GLN A 1 188 ? 14.204 2.245 -18.487 1.00 97.69 188 GLN A O 1
ATOM 1372 N N . ALA A 1 189 ? 12.178 2.867 -19.261 1.00 97.56 189 ALA A N 1
ATOM 1373 C CA . ALA A 1 189 ? 12.442 4.291 -19.395 1.00 97.56 189 ALA A CA 1
ATOM 1374 C C . ALA A 1 189 ? 11.322 5.070 -18.705 1.00 97.56 189 ALA A C 1
ATOM 1376 O O . ALA A 1 189 ? 10.160 4.917 -19.066 1.00 97.56 189 ALA A O 1
ATOM 1377 N N . GLU A 1 190 ? 11.677 5.901 -17.737 1.00 96.44 190 GLU A N 1
ATOM 1378 C CA . GLU A 1 190 ? 10.750 6.716 -16.945 1.00 96.44 190 GLU A CA 1
ATOM 1379 C C . GLU A 1 190 ? 11.190 8.179 -17.008 1.00 96.44 190 GLU A C 1
ATOM 1381 O O . GLU A 1 190 ? 12.374 8.450 -17.220 1.00 96.44 190 GLU A O 1
ATOM 1386 N N . ILE A 1 191 ? 10.263 9.119 -16.828 1.00 95.38 191 ILE A N 1
ATOM 1387 C CA . ILE A 1 191 ? 10.582 10.550 -16.720 1.00 95.38 191 ILE A CA 1
ATOM 1388 C C . ILE A 1 191 ? 10.277 11.050 -15.313 1.00 95.38 191 ILE A C 1
ATOM 1390 O O . ILE A 1 191 ? 9.357 10.549 -14.676 1.00 95.38 191 ILE A O 1
ATOM 1394 N N . ASP A 1 192 ? 11.058 12.023 -14.853 1.00 83.94 192 ASP A N 1
ATOM 1395 C CA . ASP A 1 192 ? 10.809 12.799 -13.630 1.00 83.94 192 ASP A CA 1
ATOM 1396 C C . ASP A 1 192 ? 10.647 11.965 -12.343 1.00 83.94 192 ASP A C 1
ATOM 1398 O O . ASP A 1 192 ? 10.056 12.402 -11.358 1.00 83.94 192 ASP A O 1
ATOM 1402 N N . VAL A 1 193 ? 11.248 10.773 -12.325 1.00 88.44 193 VAL A N 1
ATOM 1403 C CA . VAL A 1 193 ? 11.375 9.928 -11.133 1.00 88.44 193 VAL A CA 1
ATOM 1404 C C . VAL A 1 193 ? 12.704 10.198 -10.427 1.00 88.44 193 VAL A C 1
ATOM 1406 O O . VAL A 1 193 ? 13.735 10.395 -11.063 1.00 88.44 193 VAL A O 1
ATOM 1409 N N . THR A 1 194 ? 12.728 10.176 -9.095 1.00 84.12 194 THR A N 1
ATOM 1410 C CA . THR A 1 194 ? 13.976 10.363 -8.325 1.00 84.12 194 THR A CA 1
ATOM 1411 C C . THR A 1 194 ? 14.900 9.144 -8.409 1.00 84.12 194 THR A C 1
ATOM 1413 O O . THR A 1 194 ? 16.127 9.275 -8.393 1.00 84.12 194 THR A O 1
ATOM 1416 N N . ALA A 1 195 ? 14.317 7.954 -8.550 1.00 84.50 195 ALA A N 1
ATOM 1417 C CA . ALA A 1 195 ? 14.991 6.689 -8.799 1.00 84.50 195 ALA A CA 1
ATOM 1418 C C . ALA A 1 195 ? 14.118 5.821 -9.721 1.00 84.50 195 ALA A C 1
ATOM 1420 O O . ALA A 1 195 ? 12.900 5.972 -9.699 1.00 84.50 195 ALA A O 1
ATOM 1421 N N . PRO A 1 196 ? 14.701 4.908 -10.522 1.00 85.56 196 PRO A N 1
ATOM 1422 C CA . PRO A 1 196 ? 13.896 4.018 -11.348 1.00 85.56 196 PRO A CA 1
ATOM 1423 C C . PRO A 1 196 ? 13.030 3.113 -10.481 1.00 85.56 196 PRO A C 1
ATOM 1425 O O . PRO A 1 196 ? 13.538 2.470 -9.553 1.00 85.56 196 PRO A O 1
ATOM 1428 N N . SER A 1 197 ? 11.760 3.006 -10.843 1.00 90.44 197 SER A N 1
ATOM 1429 C CA . SER A 1 197 ? 10.786 2.178 -10.138 1.00 90.44 197 SER A CA 1
ATOM 1430 C C . SER A 1 197 ? 11.072 0.692 -10.341 1.00 90.44 197 SER A C 1
ATOM 1432 O O . SER A 1 197 ? 12.010 0.310 -11.048 1.00 90.44 197 SER A O 1
ATOM 1434 N N . ASN A 1 198 ? 10.285 -0.199 -9.740 1.00 89.56 198 ASN A N 1
ATOM 1435 C CA . ASN A 1 198 ? 10.339 -1.614 -10.115 1.00 89.56 198 ASN A CA 1
ATOM 1436 C C . ASN A 1 198 ? 10.010 -1.800 -11.603 1.00 89.56 198 ASN A C 1
ATOM 1438 O O . ASN A 1 198 ? 9.415 -0.924 -12.230 1.00 89.56 198 ASN A O 1
ATOM 1442 N N . TYR A 1 199 ? 10.468 -2.915 -12.178 1.00 93.25 199 TYR A N 1
ATOM 1443 C CA . TYR A 1 199 ? 10.233 -3.184 -13.591 1.00 93.25 199 TYR A CA 1
ATOM 1444 C C . TYR A 1 199 ? 8.733 -3.355 -13.862 1.00 93.25 199 TYR A C 1
ATOM 1446 O O . TYR A 1 199 ? 8.100 -4.197 -13.225 1.00 93.25 199 TYR A O 1
ATOM 1454 N N . VAL A 1 200 ? 8.196 -2.585 -14.809 1.00 91.38 200 VAL A N 1
ATOM 1455 C CA . VAL A 1 200 ? 6.811 -2.680 -15.278 1.00 91.38 200 VAL A CA 1
ATOM 1456 C C . VAL A 1 200 ? 6.770 -2.931 -16.782 1.00 91.38 200 VAL A C 1
ATOM 1458 O O . VAL A 1 200 ? 7.547 -2.370 -17.562 1.00 91.38 200 VAL A O 1
ATOM 1461 N N . ASP A 1 201 ? 5.841 -3.785 -17.184 1.00 92.06 201 ASP A N 1
ATOM 1462 C CA . ASP A 1 201 ? 5.537 -4.126 -18.568 1.00 92.06 201 ASP A CA 1
ATOM 1463 C C . ASP A 1 201 ? 4.047 -4.441 -18.659 1.00 92.06 201 ASP A C 1
ATOM 1465 O O . ASP A 1 201 ? 3.492 -5.021 -17.730 1.00 92.06 201 ASP A O 1
ATOM 1469 N N . GLY A 1 202 ? 3.394 -4.113 -19.772 1.00 90.12 202 GLY A N 1
ATOM 1470 C CA . GLY A 1 202 ? 1.945 -4.276 -19.921 1.00 90.12 202 GLY A CA 1
ATOM 1471 C C . GLY A 1 202 ? 1.473 -5.735 -19.918 1.00 90.12 202 GLY A C 1
ATOM 1472 O O . GLY A 1 202 ? 0.276 -5.986 -19.994 1.00 90.12 202 GLY A O 1
ATOM 1473 N N . SER A 1 203 ? 2.398 -6.701 -19.864 1.00 89.56 203 SER A N 1
ATOM 1474 C CA . SER A 1 203 ? 2.104 -8.124 -19.670 1.00 89.56 203 SER A CA 1
ATOM 1475 C C . SER A 1 203 ? 2.139 -8.584 -18.204 1.00 89.56 203 SER A C 1
ATOM 1477 O O . SER A 1 203 ? 1.678 -9.687 -17.906 1.00 89.56 203 SER A O 1
ATOM 1479 N N . LEU A 1 204 ? 2.674 -7.769 -17.287 1.00 89.06 204 LEU A N 1
ATOM 1480 C CA . LEU A 1 204 ? 2.737 -8.090 -15.862 1.00 89.06 204 LEU A CA 1
ATOM 1481 C C . LEU A 1 204 ? 1.384 -7.853 -15.183 1.00 89.06 204 LEU A C 1
ATOM 1483 O O . LEU A 1 204 ? 0.596 -6.998 -15.587 1.00 89.06 204 LEU A O 1
ATOM 1487 N N . ALA A 1 205 ? 1.124 -8.603 -14.112 1.00 84.75 205 ALA A N 1
ATOM 1488 C CA . ALA A 1 205 ? -0.083 -8.428 -13.314 1.00 84.75 205 ALA A CA 1
ATOM 1489 C C . ALA A 1 205 ? -0.162 -6.999 -12.751 1.00 84.75 205 ALA A C 1
ATOM 1491 O O . ALA A 1 205 ? 0.818 -6.483 -12.217 1.00 84.75 205 ALA A O 1
ATOM 1492 N N . GLY A 1 206 ? -1.332 -6.370 -12.880 1.00 82.81 206 GLY A N 1
ATOM 1493 C CA . GLY A 1 206 ? -1.552 -4.993 -12.436 1.00 82.81 206 GLY A CA 1
ATOM 1494 C C . GLY A 1 206 ? -0.950 -3.924 -13.350 1.00 82.81 206 GLY A C 1
ATOM 1495 O O . GLY A 1 206 ? -1.068 -2.754 -13.021 1.00 82.81 206 GLY A O 1
ATOM 1496 N N . CYS A 1 207 ? -0.335 -4.283 -14.480 1.00 90.00 207 CYS A N 1
ATOM 1497 C CA . CYS A 1 207 ? 0.138 -3.339 -15.493 1.00 90.00 207 CYS A CA 1
ATOM 1498 C C . CYS A 1 207 ? -0.771 -3.365 -16.731 1.00 90.00 207 CYS A C 1
ATOM 1500 O O . CYS A 1 207 ? -1.483 -4.341 -16.971 1.00 90.00 207 CYS A O 1
ATOM 1502 N N . ALA A 1 208 ? -0.718 -2.315 -17.549 1.00 92.06 208 ALA A N 1
ATOM 1503 C CA . ALA A 1 208 ? -1.422 -2.268 -18.831 1.00 92.06 208 ALA A CA 1
ATOM 1504 C C . ALA A 1 208 ? -0.576 -1.614 -19.924 1.00 92.06 208 ALA A C 1
ATOM 1506 O O . ALA A 1 208 ? 0.307 -0.803 -19.649 1.00 92.06 208 ALA A O 1
ATOM 1507 N N . TRP A 1 209 ? -0.864 -1.954 -21.179 1.00 93.44 209 TRP A N 1
ATOM 1508 C CA . TRP A 1 209 ? -0.386 -1.201 -22.338 1.00 93.44 209 TRP A CA 1
ATOM 1509 C C . TRP A 1 209 ? -1.295 0.003 -22.573 1.00 93.44 209 TRP A C 1
ATOM 1511 O O . TRP A 1 209 ? -2.512 -0.152 -22.592 1.00 93.44 209 TRP A O 1
ATOM 1521 N N . GLU A 1 210 ? -0.725 1.180 -22.825 1.00 91.75 210 GLU A N 1
ATOM 1522 C CA . GLU A 1 210 ? -1.519 2.367 -23.194 1.00 91.75 210 GLU A CA 1
ATOM 1523 C C . GLU A 1 210 ? -2.102 2.279 -24.617 1.00 91.75 210 GLU A C 1
ATOM 1525 O O . GLU A 1 210 ? -2.992 3.039 -24.987 1.00 91.75 210 GLU A O 1
ATOM 1530 N N . GLY A 1 211 ? -1.588 1.365 -25.442 1.00 93.69 211 GLY A N 1
ATOM 1531 C CA . GLY A 1 211 ? -2.022 1.155 -26.817 1.00 93.69 211 GLY A CA 1
ATOM 1532 C C . GLY A 1 211 ? -1.812 -0.288 -27.266 1.00 93.69 211 GLY A C 1
ATOM 1533 O O . GLY A 1 211 ? -2.149 -1.237 -26.562 1.00 93.69 211 GLY A O 1
ATOM 1534 N N . ALA A 1 212 ? -1.274 -0.472 -28.474 1.00 93.94 212 ALA A N 1
ATOM 1535 C CA . ALA A 1 212 ? -1.038 -1.807 -29.012 1.00 93.94 2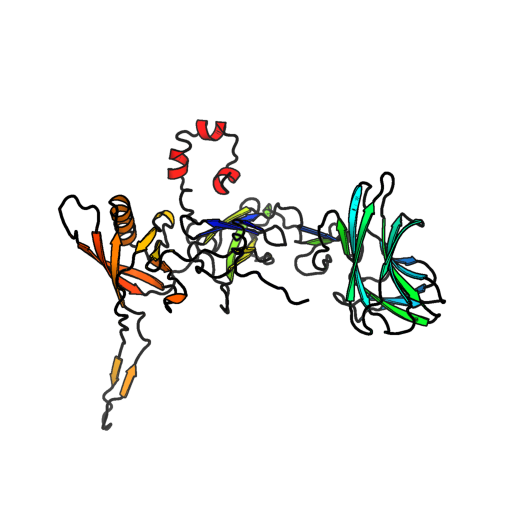12 ALA A CA 1
ATOM 1536 C C . ALA A 1 212 ? 0.016 -2.566 -28.187 1.00 93.94 212 ALA A C 1
ATOM 1538 O O . ALA A 1 212 ? 1.139 -2.091 -28.006 1.00 93.94 212 ALA A O 1
ATOM 1539 N N . ALA A 1 213 ? -0.334 -3.778 -27.745 1.00 92.94 213 ALA A N 1
ATOM 1540 C CA . ALA A 1 213 ? 0.546 -4.627 -26.949 1.00 92.94 213 ALA A CA 1
ATOM 1541 C C . ALA A 1 213 ? 1.926 -4.798 -27.602 1.00 92.94 213 ALA A C 1
ATOM 1543 O O . ALA A 1 213 ? 2.035 -5.114 -28.790 1.00 92.94 213 ALA A O 1
ATOM 1544 N N . ASN A 1 214 ? 2.984 -4.612 -26.809 1.00 91.00 214 ASN A N 1
ATOM 1545 C CA . ASN A 1 214 ? 4.383 -4.654 -27.242 1.00 91.00 214 ASN A CA 1
ATOM 1546 C C . ASN A 1 214 ? 4.770 -3.592 -28.283 1.00 91.00 214 ASN A C 1
ATOM 1548 O O . ASN A 1 214 ? 5.834 -3.706 -28.878 1.00 91.00 214 ASN A O 1
ATOM 1552 N N . ALA A 1 215 ? 3.949 -2.573 -28.529 1.00 92.19 215 ALA A N 1
ATOM 1553 C CA . ALA A 1 215 ? 4.235 -1.482 -29.466 1.00 92.19 215 ALA A CA 1
ATOM 1554 C C . ALA A 1 215 ? 3.861 -0.097 -28.907 1.00 92.19 215 ALA A C 1
ATOM 1556 O O . ALA A 1 215 ? 3.928 0.896 -29.629 1.00 92.19 215 ALA A O 1
ATOM 1557 N N . SER A 1 216 ? 3.497 -0.025 -27.629 1.00 93.50 216 SER A N 1
ATOM 1558 C CA . SER A 1 216 ? 3.221 1.203 -26.887 1.00 93.50 216 SER A CA 1
ATOM 1559 C C . SER A 1 216 ? 3.988 1.213 -25.566 1.00 93.50 216 SER A C 1
ATOM 1561 O O . SER A 1 216 ? 4.588 0.206 -25.189 1.00 93.50 216 SER A O 1
ATOM 1563 N N . ALA A 1 217 ? 3.932 2.339 -24.857 1.00 93.88 217 ALA A N 1
ATOM 1564 C CA . ALA A 1 217 ? 4.317 2.401 -23.455 1.00 93.88 217 ALA A CA 1
ATOM 1565 C C . ALA A 1 217 ? 3.386 1.527 -22.593 1.00 93.88 217 ALA A C 1
ATOM 1567 O O . ALA A 1 217 ? 2.271 1.168 -23.008 1.00 93.88 217 ALA A O 1
ATOM 1568 N N . SER A 1 218 ? 3.861 1.191 -21.398 1.00 93.69 218 SER A N 1
ATOM 1569 C CA . SER A 1 218 ? 3.101 0.481 -20.374 1.00 93.69 218 SER A CA 1
ATOM 1570 C C . SER A 1 218 ? 3.046 1.272 -19.075 1.00 93.69 218 SER A C 1
ATOM 1572 O O . SER A 1 218 ? 3.987 1.989 -18.735 1.00 93.69 218 SER A O 1
ATOM 1574 N N . VAL A 1 219 ? 1.967 1.099 -18.326 1.00 92.50 219 VAL A N 1
ATOM 1575 C CA . VAL A 1 219 ? 1.683 1.833 -17.092 1.00 92.50 219 VAL A CA 1
ATOM 1576 C C . VAL A 1 219 ? 1.421 0.889 -15.928 1.00 92.50 219 VAL A C 1
ATOM 1578 O O . VAL A 1 219 ? 0.954 -0.238 -16.122 1.00 92.50 219 VAL A O 1
ATOM 1581 N N . TYR A 1 220 ? 1.725 1.372 -14.729 1.00 87.06 220 TYR A N 1
ATOM 1582 C CA . TYR A 1 220 ? 1.354 0.765 -13.462 1.00 87.06 220 TYR A CA 1
ATOM 1583 C C . TYR A 1 220 ? 0.882 1.852 -12.476 1.00 87.06 220 TYR A C 1
ATOM 1585 O O . TYR A 1 220 ? 1.550 2.884 -12.360 1.00 87.06 220 TYR A O 1
ATOM 1593 N N . PRO A 1 221 ? -0.216 1.619 -11.743 1.00 85.81 221 PRO A N 1
ATOM 1594 C CA . PRO A 1 221 ? -1.139 0.504 -11.936 1.00 85.81 221 PRO A CA 1
ATOM 1595 C C . PRO A 1 221 ? -1.848 0.602 -13.298 1.00 85.81 221 PRO A C 1
ATOM 1597 O O . PRO A 1 221 ? -1.854 1.645 -13.954 1.00 85.81 221 PRO A O 1
ATOM 1600 N N . ALA A 1 222 ? -2.401 -0.516 -13.758 1.00 82.00 222 ALA A N 1
ATOM 1601 C CA . ALA A 1 222 ? -3.289 -0.554 -14.906 1.00 82.00 222 ALA A CA 1
ATOM 1602 C C . ALA A 1 222 ? -4.444 0.430 -14.655 1.00 82.00 222 ALA A C 1
ATOM 1604 O O . ALA A 1 222 ? -5.036 0.367 -13.574 1.00 82.00 222 ALA A O 1
ATOM 1605 N N . PRO A 1 223 ? -4.782 1.310 -15.615 1.00 82.94 223 PRO A N 1
ATOM 1606 C CA . PRO A 1 223 ? -5.926 2.188 -15.473 1.00 82.94 223 PRO A CA 1
ATOM 1607 C C . PRO A 1 223 ? -7.173 1.337 -15.260 1.00 82.94 223 PRO A C 1
ATOM 1609 O O . PRO A 1 223 ? -7.441 0.411 -16.030 1.00 82.94 223 PRO A O 1
ATOM 1612 N N . LEU A 1 224 ? -7.905 1.642 -14.201 1.00 85.62 224 LEU A N 1
ATOM 1613 C CA . LEU A 1 224 ? -9.219 1.080 -13.942 1.00 85.62 224 LEU A CA 1
ATOM 1614 C C . LEU A 1 224 ? -10.245 2.165 -14.274 1.00 85.62 224 LEU A C 1
ATOM 1616 O O . LEU A 1 224 ? -9.989 3.347 -14.042 1.00 85.62 224 LEU A O 1
ATOM 1620 N N . ASP A 1 225 ? -11.384 1.769 -14.832 1.00 89.25 225 ASP A N 1
ATOM 1621 C CA . ASP A 1 225 ? -12.474 2.706 -15.077 1.00 89.25 225 ASP A CA 1
ATOM 1622 C C . ASP A 1 225 ? -13.169 3.022 -13.736 1.00 89.25 225 ASP A C 1
ATOM 1624 O O . ASP A 1 225 ? -13.653 2.094 -13.077 1.00 89.25 225 ASP A O 1
ATOM 1628 N N . PRO A 1 226 ? -13.213 4.291 -13.286 1.00 90.62 226 PRO A N 1
ATOM 1629 C CA . PRO A 1 226 ? -13.921 4.664 -12.064 1.00 90.62 226 PRO A CA 1
ATOM 1630 C C . PRO A 1 226 ? -15.404 4.290 -12.081 1.00 90.62 226 PRO A C 1
ATOM 1632 O O . PRO A 1 226 ? -15.964 4.031 -11.013 1.00 90.62 226 PRO A O 1
ATOM 1635 N N . ASP A 1 227 ? -16.034 4.230 -13.256 1.00 92.06 227 ASP A N 1
ATOM 1636 C CA . ASP A 1 227 ? -17.448 3.880 -13.383 1.00 92.06 227 ASP A CA 1
ATOM 1637 C C . ASP A 1 227 ? -17.697 2.372 -13.198 1.00 92.06 227 ASP A C 1
ATOM 1639 O O . ASP A 1 227 ? -18.801 1.971 -12.816 1.00 92.06 227 ASP A O 1
ATOM 1643 N N . ASP A 1 228 ? -16.670 1.536 -13.380 1.00 93.00 228 ASP A N 1
ATOM 1644 C CA . ASP A 1 228 ? -16.762 0.085 -13.187 1.00 93.00 228 ASP A CA 1
ATOM 1645 C C . ASP A 1 228 ? -16.681 -0.322 -11.706 1.00 93.00 228 ASP A C 1
ATOM 1647 O O . ASP A 1 228 ? -17.140 -1.410 -11.342 1.00 93.00 228 ASP A O 1
ATOM 1651 N N . ILE A 1 229 ? -16.136 0.535 -10.834 1.00 94.62 229 ILE A N 1
ATOM 1652 C CA . ILE A 1 229 ? -15.928 0.240 -9.410 1.00 94.62 229 ILE A CA 1
ATOM 1653 C C . ILE A 1 229 ? -17.176 0.612 -8.601 1.00 94.62 229 ILE A C 1
ATOM 1655 O O . ILE A 1 229 ? -17.561 1.774 -8.499 1.00 94.62 229 ILE A O 1
ATOM 1659 N N . ALA A 1 230 ? -17.783 -0.381 -7.949 1.00 96.06 230 ALA A N 1
ATOM 1660 C CA . ALA A 1 230 ? -18.921 -0.173 -7.055 1.00 96.06 230 ALA A CA 1
ATOM 1661 C C . ALA A 1 230 ? -18.472 0.078 -5.613 1.00 96.06 230 ALA A C 1
ATOM 1663 O O . ALA A 1 230 ? -18.988 0.951 -4.908 1.00 96.06 230 ALA A O 1
ATOM 1664 N N . GLN A 1 231 ? -17.528 -0.737 -5.149 1.00 96.88 231 GLN A N 1
ATOM 1665 C CA . GLN A 1 231 ? -17.099 -0.781 -3.759 1.00 96.88 231 GLN A CA 1
ATOM 1666 C C . GLN A 1 231 ? -15.594 -1.023 -3.667 1.00 96.88 231 GLN A C 1
ATOM 1668 O O . GLN A 1 231 ? -14.967 -1.518 -4.597 1.00 96.88 231 GLN A O 1
ATOM 1673 N N . VAL A 1 232 ? -15.007 -0.717 -2.517 1.00 97.25 232 VAL A N 1
ATOM 1674 C CA . VAL A 1 232 ? -13.613 -1.023 -2.198 1.00 97.25 232 VAL A CA 1
ATOM 1675 C C . VAL A 1 232 ? -13.570 -1.713 -0.852 1.00 97.25 232 VAL A C 1
ATOM 1677 O O . VAL A 1 232 ? -14.164 -1.260 0.127 1.00 97.25 232 VAL A O 1
ATOM 1680 N N . ARG A 1 233 ? -12.841 -2.822 -0.789 1.00 97.94 233 ARG A N 1
ATOM 1681 C CA . ARG A 1 233 ? -12.597 -3.535 0.455 1.00 97.94 233 ARG A CA 1
ATOM 1682 C C . ARG A 1 233 ? -11.210 -3.217 0.990 1.00 97.94 233 ARG A C 1
ATOM 1684 O O . ARG A 1 233 ? -10.213 -3.540 0.349 1.00 97.94 233 ARG A O 1
ATOM 1691 N N . PHE A 1 234 ? -11.156 -2.667 2.194 1.00 98.12 234 PHE A N 1
ATOM 1692 C CA . PHE A 1 234 ? -9.924 -2.339 2.896 1.00 98.12 234 PHE A CA 1
ATOM 1693 C C . PHE A 1 234 ? -9.523 -3.469 3.846 1.00 98.12 234 PHE A C 1
ATOM 1695 O O . PHE A 1 234 ? -10.343 -4.021 4.590 1.00 98.12 234 PHE A O 1
ATOM 1702 N N . VAL A 1 235 ? -8.240 -3.817 3.836 1.00 98.31 235 VAL A N 1
ATOM 1703 C CA . VAL A 1 235 ? -7.642 -4.753 4.793 1.00 98.31 235 VAL A CA 1
ATOM 1704 C C . VAL A 1 235 ? -6.371 -4.182 5.384 1.00 98.31 235 VAL A C 1
ATOM 1706 O O . VAL A 1 235 ? -5.676 -3.403 4.738 1.00 98.31 235 VAL A O 1
ATOM 1709 N N . ARG A 1 236 ? -6.045 -4.641 6.584 1.00 98.12 236 ARG A N 1
ATOM 1710 C CA . ARG A 1 236 ? -4.804 -4.373 7.292 1.00 98.12 236 ARG A CA 1
ATOM 1711 C C . ARG A 1 236 ? -4.022 -5.672 7.455 1.00 98.12 236 ARG A C 1
ATOM 1713 O O . ARG A 1 236 ? -4.581 -6.700 7.820 1.00 98.12 236 ARG A O 1
ATOM 1720 N N . GLN A 1 237 ? -2.730 -5.634 7.188 1.00 98.06 237 GLN A N 1
ATOM 1721 C CA . GLN A 1 237 ? -1.779 -6.684 7.507 1.00 98.06 237 GLN A CA 1
ATOM 1722 C C . GLN A 1 237 ? -1.026 -6.283 8.772 1.00 98.06 237 GLN A C 1
ATOM 1724 O O . GLN A 1 237 ? -0.203 -5.364 8.746 1.00 98.06 237 GLN A O 1
ATOM 1729 N N . ASP A 1 238 ? -1.310 -6.996 9.859 1.00 95.00 238 ASP A N 1
ATOM 1730 C CA . ASP A 1 238 ? -0.611 -6.823 11.129 1.00 95.00 238 ASP A CA 1
ATOM 1731 C C . ASP A 1 238 ? 0.752 -7.540 11.095 1.00 95.00 238 ASP A C 1
ATOM 1733 O O . ASP A 1 238 ? 0.891 -8.583 10.435 1.00 95.00 238 ASP A O 1
ATOM 1737 N N . PRO A 1 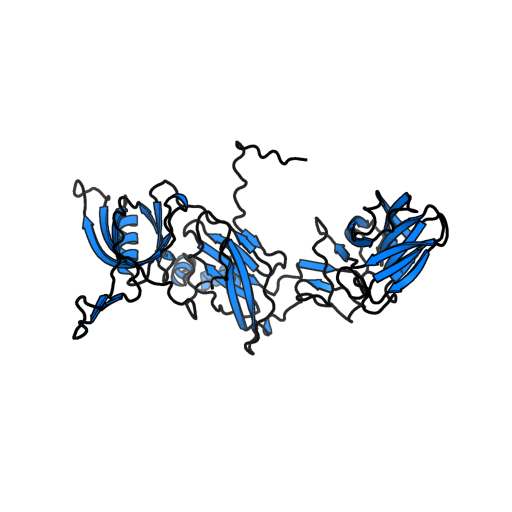239 ? 1.776 -7.027 11.802 1.00 90.50 239 PRO A N 1
ATOM 1738 C CA . PRO A 1 239 ? 3.073 -7.687 11.916 1.00 90.50 239 PRO A CA 1
ATOM 1739 C C . PRO A 1 239 ? 2.963 -9.110 12.453 1.00 90.50 239 PRO A C 1
ATOM 1741 O O . PRO A 1 239 ? 2.452 -9.343 13.544 1.00 90.50 239 PRO A O 1
ATOM 1744 N N . GLY A 1 240 ? 3.474 -10.077 11.690 1.00 89.44 240 GLY A N 1
ATOM 1745 C CA . GLY A 1 240 ? 3.483 -11.487 12.087 1.00 89.44 240 GLY A CA 1
ATOM 1746 C C . GLY A 1 240 ? 2.124 -12.194 12.023 1.00 89.44 240 GLY A C 1
ATOM 1747 O O . GLY A 1 240 ? 2.079 -13.403 12.245 1.00 89.44 240 GLY A O 1
ATOM 1748 N N . ALA A 1 241 ? 1.034 -11.495 11.684 1.00 91.50 241 ALA A N 1
ATOM 1749 C CA . ALA A 1 241 ? -0.256 -12.129 11.441 1.00 91.50 241 ALA A CA 1
ATOM 1750 C C . ALA A 1 241 ? -0.226 -12.917 10.122 1.00 91.50 241 ALA A C 1
ATOM 1752 O O . ALA A 1 241 ? 0.257 -12.424 9.104 1.00 91.50 241 ALA A O 1
ATOM 1753 N N . ALA A 1 242 ? -0.751 -14.144 10.136 1.00 93.81 242 ALA A N 1
ATOM 1754 C CA . ALA A 1 242 ? -0.785 -14.993 8.943 1.00 93.81 242 ALA A CA 1
ATOM 1755 C C . ALA A 1 242 ? -1.771 -14.481 7.882 1.00 93.81 242 ALA A C 1
ATOM 1757 O O . ALA A 1 242 ? -1.509 -14.619 6.691 1.00 93.81 242 ALA A O 1
ATOM 1758 N N . GLU A 1 243 ? -2.880 -13.884 8.322 1.00 95.31 243 GLU A N 1
ATOM 1759 C CA . GLU A 1 243 ? -3.967 -13.435 7.457 1.00 95.31 243 GLU A CA 1
ATOM 1760 C C . GLU A 1 243 ? -4.247 -11.939 7.653 1.00 95.31 243 GLU A C 1
ATOM 1762 O O . GLU A 1 243 ? -4.201 -11.455 8.791 1.00 95.31 243 GLU A O 1
ATOM 1767 N N . PRO A 1 244 ? -4.591 -11.205 6.580 1.00 96.69 244 PRO A N 1
ATOM 1768 C CA . PRO A 1 244 ? -5.043 -9.827 6.686 1.00 96.69 244 PRO A CA 1
ATOM 1769 C C . PRO A 1 244 ? -6.367 -9.701 7.449 1.00 96.69 244 PRO A C 1
ATOM 1771 O O . PRO A 1 244 ? -7.306 -10.481 7.273 1.00 96.69 244 PRO A O 1
ATOM 1774 N N . VAL A 1 245 ? -6.478 -8.639 8.235 1.00 97.12 245 VAL A N 1
ATOM 1775 C CA . VAL A 1 245 ? -7.654 -8.262 9.015 1.00 97.12 245 VAL A CA 1
ATOM 1776 C C . VAL A 1 245 ? -8.503 -7.277 8.208 1.00 97.12 245 VAL A C 1
ATOM 1778 O O . VAL A 1 245 ? -8.003 -6.282 7.690 1.00 97.12 245 VAL A O 1
ATOM 1781 N N . ARG A 1 246 ? -9.809 -7.527 8.076 1.00 97.50 246 ARG A N 1
ATOM 1782 C CA . ARG A 1 246 ? -10.740 -6.585 7.424 1.00 97.50 246 ARG A CA 1
ATOM 1783 C C . ARG A 1 246 ? -10.905 -5.312 8.258 1.00 97.50 246 ARG A C 1
ATOM 1785 O O . ARG A 1 246 ? -11.059 -5.413 9.476 1.00 97.50 246 ARG A O 1
ATOM 1792 N N . VAL A 1 247 ? -10.918 -4.145 7.617 1.00 97.44 247 VAL A N 1
ATOM 1793 C CA . VAL A 1 247 ? -11.119 -2.851 8.292 1.00 97.44 247 VAL A CA 1
ATOM 1794 C C . VAL A 1 247 ? -12.613 -2.601 8.521 1.00 97.44 247 VAL A C 1
ATOM 1796 O O . VAL A 1 247 ? -13.416 -2.709 7.593 1.00 97.44 247 VAL A O 1
ATOM 1799 N N . ARG A 1 248 ? -13.005 -2.243 9.751 1.00 94.38 248 ARG A N 1
ATOM 1800 C CA . ARG A 1 248 ? -14.395 -1.872 10.066 1.00 94.38 248 ARG A CA 1
ATOM 1801 C C . ARG A 1 248 ? -14.782 -0.592 9.322 1.00 94.38 248 ARG A C 1
ATOM 1803 O O . ARG A 1 248 ? -14.006 0.351 9.271 1.00 94.38 248 ARG A O 1
ATOM 1810 N N . GLY A 1 249 ? -15.970 -0.559 8.720 1.00 88.50 249 GLY A N 1
ATOM 1811 C CA . GLY A 1 249 ? -16.374 0.560 7.856 1.00 88.50 249 GLY A CA 1
ATOM 1812 C C . GLY A 1 249 ? -15.728 0.543 6.465 1.00 88.50 249 GLY A C 1
ATOM 1813 O O . GLY A 1 249 ? -16.007 1.428 5.666 1.00 88.50 249 GLY A O 1
ATOM 1814 N N . GLY A 1 250 ? -14.888 -0.459 6.175 1.00 94.25 250 GLY A N 1
ATOM 1815 C CA . GLY A 1 250 ? -14.226 -0.683 4.890 1.00 94.25 250 GLY A CA 1
ATOM 1816 C C . GLY A 1 250 ? -14.429 -2.096 4.336 1.00 94.25 250 GLY A C 1
ATOM 1817 O O . GLY A 1 250 ? -13.659 -2.516 3.476 1.00 94.25 250 GLY A O 1
ATOM 1818 N N . ASP A 1 251 ? -15.423 -2.847 4.824 1.00 95.31 251 ASP A N 1
ATOM 1819 C CA . ASP A 1 251 ? -15.641 -4.261 4.484 1.00 95.31 251 ASP A CA 1
ATOM 1820 C C . ASP A 1 251 ? -17.076 -4.571 4.011 1.00 95.31 251 ASP A C 1
ATOM 1822 O O . ASP A 1 251 ? -17.852 -5.192 4.741 1.00 95.31 251 ASP A O 1
ATOM 1826 N N . PRO A 1 252 ? -17.425 -4.192 2.768 1.00 96.00 252 PRO A N 1
ATOM 1827 C CA . PRO A 1 252 ? -16.739 -3.231 1.897 1.00 96.00 252 PRO A CA 1
ATOM 1828 C C . PRO A 1 252 ? -17.268 -1.786 2.078 1.00 96.00 252 PRO A C 1
ATOM 1830 O O . PRO A 1 252 ? -18.353 -1.573 2.614 1.00 96.00 252 PRO A O 1
ATOM 1833 N N . ALA A 1 253 ? -16.518 -0.784 1.609 1.00 94.88 253 ALA A N 1
ATOM 1834 C CA . ALA A 1 253 ? -16.956 0.615 1.517 1.00 94.88 253 ALA A CA 1
ATOM 1835 C C . ALA A 1 253 ? -17.468 0.949 0.108 1.00 94.88 253 ALA A C 1
ATOM 1837 O O . ALA A 1 253 ? -16.953 0.432 -0.880 1.00 94.88 253 ALA A O 1
ATOM 1838 N N . TRP A 1 254 ? -18.454 1.840 -0.001 1.00 94.50 254 TRP A N 1
ATOM 1839 C CA . TRP A 1 254 ? -18.938 2.336 -1.295 1.00 94.50 254 TRP A CA 1
ATOM 1840 C C . TRP A 1 254 ? -17.920 3.258 -1.968 1.00 94.50 254 TRP A C 1
ATOM 1842 O O . TRP A 1 254 ? -17.281 4.062 -1.290 1.00 94.50 254 TRP A O 1
ATOM 1852 N N . ALA A 1 255 ? -17.806 3.143 -3.295 1.00 94.25 255 ALA A N 1
ATOM 1853 C CA . ALA A 1 255 ? -16.774 3.810 -4.085 1.00 94.25 255 ALA A CA 1
ATOM 1854 C C . ALA A 1 255 ? -17.316 4.562 -5.323 1.00 94.25 255 ALA A C 1
ATOM 1856 O O . ALA A 1 255 ? -16.833 4.327 -6.429 1.00 94.25 255 ALA A O 1
ATOM 1857 N N . PRO A 1 256 ? -18.344 5.425 -5.204 1.00 87.94 256 PRO A N 1
ATOM 1858 C CA . PRO A 1 256 ? -18.897 6.117 -6.368 1.00 87.94 256 PRO A CA 1
ATOM 1859 C C . PRO A 1 256 ? -17.827 6.979 -7.058 1.00 87.94 256 PRO A C 1
ATOM 1861 O O . PRO A 1 256 ? -17.132 7.751 -6.399 1.00 87.94 256 PRO A O 1
ATOM 1864 N N . GLY A 1 257 ? -17.701 6.850 -8.382 1.00 88.94 257 GLY A N 1
ATOM 1865 C CA . GLY A 1 257 ? -16.642 7.520 -9.149 1.00 88.94 257 GLY A CA 1
ATOM 1866 C C . GLY A 1 257 ? -15.238 6.990 -8.838 1.00 88.94 257 GLY A C 1
ATOM 1867 O O . GLY A 1 257 ? -14.256 7.708 -9.017 1.00 88.94 257 GLY A O 1
ATOM 1868 N N . GLY A 1 258 ? -15.146 5.762 -8.318 1.00 92.06 258 GLY A N 1
ATOM 1869 C CA . GLY A 1 258 ? -13.889 5.087 -8.028 1.00 92.06 258 GLY A CA 1
ATOM 1870 C C . GLY A 1 258 ? -13.138 5.602 -6.799 1.00 92.06 258 GLY A C 1
ATOM 1871 O O . GLY A 1 258 ? -11.953 5.303 -6.650 1.00 92.06 258 GLY A O 1
ATOM 1872 N N . VAL A 1 259 ? -13.809 6.348 -5.911 1.00 93.75 259 VAL A N 1
ATOM 1873 C CA . VAL A 1 259 ? -13.208 6.869 -4.674 1.00 93.75 259 VAL A CA 1
ATOM 1874 C C . VAL A 1 259 ? -13.936 6.343 -3.446 1.00 93.75 259 VAL A C 1
ATOM 1876 O O . VAL A 1 259 ? -15.147 6.512 -3.319 1.00 93.75 259 VAL A O 1
ATOM 1879 N N . ALA A 1 260 ? -13.199 5.738 -2.516 1.00 95.44 260 ALA A N 1
ATOM 1880 C CA . ALA A 1 260 ? -13.735 5.193 -1.272 1.00 95.44 260 ALA A CA 1
ATOM 1881 C C . ALA A 1 260 ? -12.923 5.641 -0.061 1.00 95.44 260 ALA A C 1
ATOM 1883 O O . ALA A 1 260 ? -11.716 5.854 -0.139 1.00 95.44 260 ALA A O 1
ATOM 1884 N N . VAL A 1 261 ? -13.587 5.711 1.090 1.00 94.19 261 VAL A N 1
ATOM 1885 C CA . VAL A 1 261 ? -12.958 6.043 2.370 1.00 94.19 261 VAL A CA 1
ATOM 1886 C C . VAL A 1 261 ? -13.300 5.001 3.429 1.00 94.19 261 VAL A C 1
ATOM 1888 O O . VAL A 1 261 ? -14.393 4.435 3.426 1.00 94.19 261 VAL A O 1
ATOM 1891 N N . ALA A 1 262 ? -12.368 4.758 4.347 1.00 95.94 262 ALA A N 1
ATOM 1892 C CA . ALA A 1 262 ? -12.563 3.897 5.509 1.00 95.94 262 ALA A CA 1
ATOM 1893 C C . ALA A 1 262 ? -11.809 4.442 6.731 1.00 95.94 262 ALA A C 1
ATOM 1895 O O . ALA A 1 262 ? -10.951 5.318 6.608 1.00 95.94 262 ALA A O 1
ATOM 1896 N N . TYR A 1 263 ? -12.129 3.930 7.921 1.00 95.44 263 TYR A N 1
ATOM 1897 C CA . TYR A 1 263 ? -11.472 4.336 9.163 1.00 95.44 263 TYR A CA 1
ATOM 1898 C C . TYR A 1 263 ? -11.147 3.135 10.042 1.00 95.44 263 TYR A C 1
ATOM 1900 O O . TYR A 1 263 ? -12.038 2.449 10.541 1.00 95.44 263 TYR A O 1
ATOM 1908 N N . ASP A 1 264 ? -9.858 2.898 10.250 1.00 97.19 264 ASP A N 1
ATOM 1909 C CA . ASP A 1 264 ? -9.359 1.803 11.062 1.00 97.19 264 ASP A CA 1
ATOM 1910 C C . ASP A 1 264 ? -8.936 2.292 12.448 1.00 97.19 264 ASP A C 1
ATOM 1912 O O . ASP A 1 264 ? -7.820 2.767 12.651 1.00 97.19 264 ASP A O 1
ATOM 1916 N N . HIS A 1 265 ? -9.835 2.166 13.419 1.00 95.50 265 HIS A N 1
ATOM 1917 C CA . HIS A 1 265 ? -9.547 2.457 14.826 1.00 95.50 265 HIS A CA 1
ATOM 1918 C C . HIS A 1 265 ? -9.123 1.213 15.619 1.00 95.50 265 HIS A C 1
ATOM 1920 O O . HIS A 1 265 ? -8.888 1.317 16.822 1.00 95.50 265 HIS A O 1
ATOM 1926 N N . GLU A 1 266 ? -9.018 0.050 14.968 1.00 96.50 266 GLU A N 1
ATOM 1927 C CA . GLU A 1 266 ? -8.647 -1.229 15.585 1.00 96.50 266 GLU A CA 1
ATOM 1928 C C . GLU A 1 266 ? -7.183 -1.611 15.290 1.00 96.50 266 GLU A C 1
ATOM 1930 O O . GLU A 1 266 ? -6.788 -2.764 15.481 1.00 96.50 266 GLU A O 1
ATOM 1935 N N . ALA A 1 267 ? -6.396 -0.691 14.727 1.00 95.75 267 ALA A N 1
ATOM 1936 C CA . ALA A 1 267 ? -5.010 -0.936 14.347 1.00 95.75 267 ALA A CA 1
ATOM 1937 C C . ALA A 1 267 ? -4.105 -1.066 15.580 1.00 95.75 267 ALA A C 1
ATOM 1939 O O . ALA A 1 267 ? -4.258 -0.285 16.524 1.00 95.75 267 ALA A O 1
ATOM 1940 N N . PRO A 1 268 ? -3.185 -2.049 15.605 1.00 94.94 268 PRO A N 1
ATOM 1941 C CA . PRO A 1 268 ? -2.330 -2.278 16.759 1.00 94.94 268 PRO A CA 1
ATOM 1942 C C . PRO A 1 268 ? -1.402 -1.083 16.992 1.00 94.94 268 PRO A C 1
ATOM 1944 O O . PRO A 1 268 ? -0.900 -0.456 16.056 1.00 94.94 268 PRO A O 1
ATOM 1947 N N . LEU A 1 269 ? -1.185 -0.766 18.265 1.00 94.56 269 LEU A N 1
ATOM 1948 C CA . LEU A 1 269 ? -0.377 0.374 18.688 1.00 94.56 269 LEU A CA 1
ATOM 1949 C C . LEU A 1 269 ? 1.100 -0.024 18.806 1.00 94.56 269 LEU A C 1
ATOM 1951 O O . LEU A 1 269 ? 1.430 -1.167 19.113 1.00 94.56 269 LEU A O 1
ATOM 1955 N N . GLY A 1 270 ? 2.005 0.916 18.543 1.00 92.50 270 GLY A N 1
ATOM 1956 C CA . GLY A 1 270 ? 3.453 0.736 18.689 1.00 92.50 270 GLY A CA 1
ATOM 1957 C C . GLY A 1 270 ? 4.144 -0.054 17.577 1.00 92.50 270 GLY A C 1
ATOM 1958 O O . GLY A 1 270 ? 5.373 -0.104 17.543 1.00 92.50 270 GLY A O 1
ATOM 1959 N N . VAL A 1 271 ? 3.393 -0.643 16.644 1.00 92.44 271 VAL A N 1
ATOM 1960 C CA . VAL A 1 271 ? 3.934 -1.476 15.562 1.00 92.44 271 VAL A CA 1
ATOM 1961 C C . VAL A 1 271 ? 3.447 -1.004 14.193 1.00 92.44 271 VAL A C 1
ATOM 1963 O O . VAL A 1 271 ? 2.336 -0.497 14.046 1.00 92.44 271 VAL A O 1
ATOM 1966 N N . ALA A 1 272 ? 4.298 -1.142 13.175 1.00 93.62 272 ALA A N 1
ATOM 1967 C CA . ALA A 1 272 ? 3.959 -0.739 11.813 1.00 93.62 272 ALA A CA 1
ATOM 1968 C C . ALA A 1 272 ? 2.963 -1.725 11.199 1.00 93.62 272 ALA A C 1
ATOM 1970 O O . ALA A 1 272 ? 3.284 -2.900 11.070 1.00 93.62 272 ALA A O 1
ATOM 1971 N N . SER A 1 273 ? 1.795 -1.255 10.774 1.00 96.38 273 SER A N 1
ATOM 1972 C CA . SER A 1 273 ? 0.838 -2.065 10.010 1.00 96.38 273 SER A CA 1
ATOM 1973 C C . SER A 1 273 ? 0.806 -1.601 8.557 1.00 96.38 273 SER A C 1
ATOM 1975 O O . SER A 1 273 ? 1.162 -0.459 8.265 1.00 96.38 273 SER A O 1
ATOM 1977 N N . ALA A 1 274 ? 0.409 -2.481 7.636 1.00 97.56 274 ALA A N 1
ATOM 1978 C CA . ALA A 1 274 ? 0.252 -2.139 6.222 1.00 97.56 274 ALA A CA 1
ATOM 1979 C C . ALA A 1 274 ? -1.202 -2.310 5.777 1.00 97.56 274 ALA A C 1
ATOM 1981 O O . ALA A 1 274 ? -1.803 -3.352 6.026 1.00 97.56 274 ALA A O 1
ATOM 1982 N N . TRP A 1 275 ? -1.764 -1.319 5.093 1.00 98.38 275 TRP A N 1
ATOM 1983 C CA . TRP A 1 275 ? -3.122 -1.362 4.556 1.00 98.38 275 TRP A CA 1
ATOM 1984 C C . TRP A 1 275 ? -3.113 -1.615 3.057 1.00 98.38 275 TRP A C 1
ATOM 1986 O O . TRP A 1 275 ? -2.206 -1.176 2.354 1.00 98.38 275 TRP A O 1
ATOM 1996 N N . TYR A 1 276 ? -4.146 -2.305 2.581 1.00 98.12 276 TYR A N 1
ATOM 1997 C CA . TYR A 1 276 ? -4.369 -2.612 1.173 1.00 98.12 276 TYR A CA 1
ATOM 1998 C C . TYR A 1 276 ? -5.842 -2.420 0.815 1.00 98.12 276 TYR A C 1
ATOM 2000 O O . TYR A 1 276 ? -6.728 -2.661 1.643 1.00 98.12 276 TYR A O 1
ATOM 2008 N N . ALA A 1 277 ? -6.102 -2.068 -0.438 1.00 97.81 277 ALA A N 1
ATOM 2009 C CA . ALA A 1 277 ? -7.436 -1.933 -1.003 1.00 97.81 277 ALA A CA 1
ATOM 2010 C C . ALA A 1 277 ? -7.675 -2.977 -2.104 1.00 97.81 277 ALA A C 1
ATOM 2012 O O . ALA A 1 277 ? -6.769 -3.320 -2.863 1.00 97.81 277 ALA A O 1
ATOM 2013 N N . TYR A 1 278 ? -8.904 -3.481 -2.189 1.00 97.06 278 TYR A N 1
ATOM 2014 C CA . TYR A 1 278 ? -9.381 -4.335 -3.276 1.00 97.06 278 TYR A CA 1
ATOM 2015 C C . TYR A 1 278 ? -10.614 -3.675 -3.902 1.00 97.06 278 TYR A C 1
ATOM 2017 O O . TYR A 1 278 ? -11.657 -3.651 -3.237 1.00 97.06 278 TYR A O 1
ATOM 2025 N N . PRO A 1 279 ? -10.536 -3.145 -5.133 1.00 96.75 279 PRO A N 1
ATOM 2026 C CA . PRO A 1 279 ? -11.716 -2.652 -5.826 1.00 96.75 279 PRO A CA 1
ATOM 2027 C C . PRO A 1 279 ? -12.645 -3.826 -6.156 1.00 96.75 279 PRO A C 1
ATOM 2029 O O . PRO A 1 279 ? -12.198 -4.936 -6.453 1.00 96.75 279 PRO A O 1
ATOM 2032 N N . ILE A 1 280 ? -13.946 -3.588 -6.064 1.00 96.81 280 ILE A N 1
ATOM 2033 C CA . ILE A 1 280 ? -15.011 -4.546 -6.346 1.00 96.81 280 ILE A CA 1
ATOM 2034 C C . ILE A 1 280 ? -15.925 -3.908 -7.387 1.00 96.81 280 ILE A C 1
ATOM 2036 O O . ILE A 1 280 ? -16.495 -2.840 -7.144 1.00 96.81 280 ILE A O 1
ATOM 2040 N N . GLY A 1 281 ? -16.048 -4.557 -8.542 1.00 95.88 281 GLY A N 1
ATOM 2041 C CA . GLY A 1 281 ? -16.876 -4.077 -9.640 1.00 95.88 281 GLY A CA 1
ATOM 2042 C C . GLY A 1 281 ? -18.375 -4.183 -9.353 1.00 95.88 281 GLY A C 1
ATOM 2043 O O . GLY A 1 281 ? -18.800 -4.906 -8.446 1.00 95.88 281 GLY A O 1
ATOM 2044 N N . TRP A 1 282 ? -19.204 -3.506 -10.151 1.00 94.19 282 TRP A N 1
ATOM 2045 C CA . TRP A 1 282 ? -20.673 -3.627 -10.075 1.00 94.19 282 TRP A CA 1
ATOM 2046 C C . TRP A 1 282 ? -21.192 -5.049 -10.326 1.00 94.19 282 TRP A C 1
ATOM 2048 O O . TRP A 1 282 ? -22.276 -5.406 -9.864 1.00 94.19 282 TRP A O 1
ATOM 2058 N N . ASP A 1 283 ? -20.414 -5.874 -11.024 1.00 94.19 283 ASP A N 1
ATOM 2059 C CA . ASP A 1 283 ? -20.683 -7.295 -11.251 1.00 94.19 283 ASP A CA 1
ATOM 2060 C C . ASP A 1 283 ? -20.202 -8.206 -10.100 1.00 94.19 283 ASP A C 1
ATOM 2062 O O . ASP A 1 283 ? -20.382 -9.425 -10.150 1.00 94.19 283 ASP A O 1
ATOM 2066 N N . GLY A 1 284 ? -19.605 -7.627 -9.053 1.00 94.81 284 GLY A N 1
ATOM 2067 C CA . GLY A 1 284 ? -19.052 -8.331 -7.898 1.00 94.81 284 GLY A CA 1
ATOM 2068 C C . GLY A 1 284 ? -17.650 -8.905 -8.113 1.00 94.81 284 GLY A C 1
ATOM 2069 O O . GLY A 1 284 ? -17.127 -9.569 -7.211 1.00 94.81 284 GLY A O 1
ATOM 2070 N N . THR A 1 285 ? -17.020 -8.678 -9.269 1.00 95.00 285 THR A N 1
ATOM 2071 C CA . THR A 1 285 ? -15.634 -9.099 -9.500 1.00 95.00 285 THR A CA 1
ATOM 2072 C C . THR A 1 285 ? -14.683 -8.345 -8.577 1.00 95.00 285 THR A C 1
ATOM 2074 O O . THR A 1 285 ? -14.818 -7.145 -8.355 1.00 95.00 285 THR A O 1
ATOM 2077 N N . VAL A 1 286 ? -13.715 -9.060 -8.000 1.00 95.31 286 VAL A N 1
ATOM 2078 C CA . VAL A 1 286 ? -12.681 -8.458 -7.150 1.00 95.31 286 VAL A CA 1
ATOM 2079 C C . VAL A 1 286 ? -11.462 -8.179 -8.019 1.00 95.31 286 VAL A C 1
ATOM 2081 O O . VAL A 1 286 ? -10.870 -9.110 -8.568 1.00 95.31 286 VAL A O 1
ATOM 2084 N N . GLY A 1 287 ? -11.103 -6.905 -8.145 1.00 91.31 287 GLY A N 1
ATOM 2085 C CA . GLY A 1 287 ? -9.942 -6.459 -8.900 1.00 91.31 287 GLY A CA 1
ATOM 2086 C C . GLY A 1 287 ? -8.615 -6.736 -8.190 1.00 91.31 287 GLY A C 1
ATOM 2087 O O . GLY A 1 287 ? -8.551 -7.341 -7.114 1.00 91.31 287 GLY A O 1
ATOM 2088 N N . ALA A 1 288 ? -7.529 -6.288 -8.820 1.00 90.12 288 ALA A N 1
ATOM 2089 C CA . ALA A 1 288 ? -6.190 -6.417 -8.260 1.00 90.12 288 ALA A CA 1
ATOM 2090 C C . ALA A 1 288 ? -6.061 -5.630 -6.947 1.00 90.12 288 ALA A C 1
ATOM 2092 O O . ALA A 1 288 ? -6.608 -4.540 -6.799 1.00 90.12 288 ALA A O 1
ATOM 2093 N N . ARG A 1 289 ? -5.317 -6.199 -5.996 1.00 94.25 289 ARG A N 1
ATOM 2094 C CA . ARG A 1 289 ? -4.975 -5.526 -4.742 1.00 94.25 289 ARG A CA 1
ATOM 2095 C C . ARG A 1 289 ? -4.069 -4.329 -5.031 1.00 94.25 289 ARG A C 1
ATOM 2097 O O . ARG A 1 289 ? -3.132 -4.484 -5.810 1.00 94.25 289 ARG A O 1
ATOM 2104 N N . SER A 1 290 ? -4.287 -3.215 -4.336 1.00 94.06 290 SER A N 1
ATOM 2105 C CA . SER A 1 290 ? -3.320 -2.117 -4.304 1.00 94.06 290 SER A CA 1
ATOM 2106 C C . SER A 1 290 ? -1.976 -2.557 -3.709 1.00 94.06 290 SER A C 1
ATOM 2108 O O . SER A 1 290 ? -1.863 -3.590 -3.027 1.00 94.06 290 SER A O 1
ATOM 2110 N N . ASP A 1 291 ? -0.956 -1.730 -3.885 1.00 92.69 291 ASP A N 1
ATOM 2111 C CA . ASP A 1 291 ? 0.230 -1.782 -3.044 1.00 92.69 291 ASP A CA 1
ATOM 2112 C C . ASP A 1 291 ? -0.089 -1.355 -1.603 1.00 92.69 291 ASP A C 1
ATOM 2114 O O . ASP A 1 291 ? -1.146 -0.795 -1.295 1.00 92.69 291 ASP A O 1
ATOM 2118 N N . GLY A 1 292 ? 0.823 -1.697 -0.692 1.00 93.69 292 GLY A N 1
ATOM 2119 C CA . GLY A 1 292 ? 0.651 -1.447 0.734 1.00 93.69 292 GLY A CA 1
ATOM 2120 C C . GLY A 1 292 ? 1.020 -0.018 1.122 1.00 93.69 292 GLY A C 1
ATOM 2121 O O . GLY A 1 292 ? 2.130 0.423 0.823 1.00 93.69 292 GLY A O 1
ATOM 2122 N N . ALA A 1 293 ? 0.141 0.668 1.850 1.00 95.81 293 ALA A N 1
ATOM 2123 C CA . ALA A 1 293 ? 0.476 1.894 2.578 1.00 95.81 293 ALA A CA 1
ATOM 2124 C C . ALA A 1 293 ? 0.766 1.529 4.039 1.00 95.81 293 ALA A C 1
ATOM 2126 O O . ALA A 1 293 ? -0.080 0.915 4.682 1.00 95.81 293 ALA A O 1
ATOM 2127 N N . ALA A 1 294 ? 1.956 1.842 4.561 1.00 95.88 294 ALA A N 1
ATOM 2128 C CA . ALA A 1 294 ? 2.372 1.422 5.903 1.00 95.88 294 ALA A CA 1
ATOM 2129 C C . ALA A 1 294 ? 2.485 2.604 6.872 1.00 95.88 294 ALA A C 1
ATOM 2131 O O . ALA A 1 294 ? 3.151 3.592 6.575 1.00 95.88 294 ALA A O 1
ATOM 2132 N N . VAL A 1 295 ? 1.867 2.477 8.046 1.00 94.94 295 VAL A N 1
ATOM 2133 C CA . VAL A 1 295 ? 1.807 3.505 9.098 1.00 94.94 295 VAL A CA 1
ATOM 2134 C C . VAL A 1 295 ? 1.969 2.838 10.466 1.00 94.94 295 VAL A C 1
ATOM 2136 O O . VAL A 1 295 ? 1.494 1.724 10.694 1.00 94.94 295 VAL A O 1
ATOM 2139 N N . THR A 1 296 ? 2.634 3.535 11.387 1.00 94.75 296 THR A N 1
ATOM 2140 C CA . THR A 1 296 ? 2.769 3.130 12.792 1.00 94.75 296 THR A CA 1
ATOM 2141 C C . THR A 1 296 ? 1.968 4.076 13.674 1.00 94.75 296 THR A C 1
ATOM 2143 O O . THR A 1 296 ? 2.217 5.288 13.675 1.00 94.75 296 THR A O 1
ATOM 2146 N N . LEU A 1 297 ? 1.039 3.520 14.452 1.00 93.50 297 LEU A N 1
ATOM 2147 C CA . LEU A 1 297 ? 0.350 4.253 15.510 1.00 93.50 297 LEU A CA 1
ATOM 2148 C C . LEU A 1 297 ? 1.232 4.324 16.761 1.00 93.50 297 LEU A C 1
ATOM 2150 O O . LEU A 1 297 ? 1.828 3.309 17.126 1.00 93.50 297 LEU A O 1
ATOM 2154 N N . PRO A 1 298 ? 1.347 5.482 17.429 1.00 92.25 298 PRO A N 1
ATOM 2155 C CA . PRO A 1 298 ? 2.098 5.573 18.674 1.00 92.25 298 PRO A CA 1
ATOM 2156 C C . PRO A 1 298 ? 1.414 4.776 19.793 1.00 92.25 298 PRO A C 1
ATOM 2158 O O . PRO A 1 298 ? 0.189 4.663 19.843 1.00 92.25 298 PRO A O 1
ATOM 2161 N N . GLU A 1 299 ? 2.212 4.236 20.713 1.00 91.62 299 GLU A N 1
ATOM 2162 C CA . GLU A 1 299 ? 1.680 3.699 21.967 1.00 91.62 299 GLU A CA 1
ATOM 2163 C C . GLU A 1 299 ? 1.165 4.827 22.875 1.00 91.62 299 GLU A C 1
ATOM 2165 O O . GLU A 1 299 ? 1.698 5.943 22.826 1.00 91.62 299 GLU A O 1
ATOM 2170 N N . PRO A 1 300 ? 0.171 4.552 23.742 1.00 90.00 300 PRO A N 1
ATOM 2171 C CA . PRO A 1 300 ? -0.249 5.512 24.753 1.00 90.00 300 PRO A CA 1
ATOM 2172 C C . PRO A 1 300 ? 0.904 5.820 25.719 1.00 90.00 300 PRO A C 1
ATOM 2174 O O . PRO A 1 300 ? 1.753 4.972 26.010 1.00 90.00 300 PRO A O 1
ATOM 2177 N N . THR A 1 301 ? 0.938 7.061 26.195 1.00 85.75 301 THR A N 1
ATOM 2178 C CA . THR A 1 301 ? 1.924 7.563 27.151 1.00 85.75 301 THR A CA 1
ATOM 2179 C C . THR A 1 301 ? 1.246 8.527 28.125 1.00 85.75 301 THR A C 1
ATOM 2181 O O . THR A 1 301 ? 0.509 9.398 27.654 1.00 85.75 301 THR A O 1
ATOM 2184 N N . PRO A 1 302 ? 1.553 8.445 29.436 1.00 87.88 302 PRO A N 1
ATOM 2185 C CA . PRO A 1 302 ? 2.512 7.540 30.097 1.00 87.88 302 PRO A CA 1
ATOM 2186 C C . PRO A 1 302 ? 2.118 6.053 30.144 1.00 87.88 302 PRO A C 1
ATOM 2188 O O . PRO A 1 302 ? 0.952 5.714 30.031 1.00 87.88 302 PRO A O 1
ATOM 2191 N N . VAL A 1 303 ? 3.094 5.180 30.458 1.00 82.44 303 VAL A N 1
ATOM 2192 C CA . VAL A 1 303 ? 2.908 4.128 31.479 1.00 82.44 303 VAL A CA 1
ATOM 2193 C C . VAL A 1 303 ? 1.540 3.435 31.445 1.00 82.44 303 VAL A C 1
ATOM 2195 O O . VAL A 1 303 ? 1.227 2.657 30.551 1.00 82.44 303 VAL A O 1
ATOM 2198 N N . LEU A 1 304 ? 0.757 3.829 32.455 1.00 85.50 304 LEU A N 1
ATOM 2199 C CA . LEU A 1 304 ? -0.551 3.351 32.909 1.00 85.50 304 LEU A CA 1
ATOM 2200 C C . LEU A 1 304 ? -1.708 3.539 31.923 1.00 85.50 304 LEU A C 1
ATOM 2202 O O . LEU A 1 304 ? -2.812 3.060 32.195 1.00 85.50 304 LEU A O 1
ATOM 2206 N N . ASP A 1 305 ? -1.468 4.200 30.801 1.00 91.81 305 ASP A N 1
ATOM 2207 C CA . ASP A 1 305 ? -2.527 4.590 29.894 1.00 91.81 305 ASP A CA 1
ATOM 2208 C C . ASP A 1 305 ? -2.880 3.474 28.913 1.00 91.81 305 ASP A C 1
ATOM 2210 O O . ASP A 1 305 ? -2.028 2.799 28.329 1.00 91.81 305 ASP A O 1
ATOM 2214 N N . VAL A 1 306 ? -4.182 3.284 28.735 1.00 94.25 306 VAL A N 1
ATOM 2215 C CA . VAL A 1 306 ? -4.781 2.295 27.842 1.00 94.25 306 VAL A CA 1
ATOM 2216 C C . VAL A 1 306 ? -5.804 3.013 26.981 1.00 94.25 306 VAL A C 1
ATOM 2218 O O . VAL A 1 306 ? -6.587 3.823 27.475 1.00 94.25 306 VAL A O 1
ATOM 2221 N N . TRP A 1 307 ? -5.832 2.709 25.689 1.00 96.50 307 TRP A N 1
ATOM 2222 C CA . TRP A 1 307 ? -6.917 3.176 24.835 1.00 96.50 307 TRP A CA 1
ATOM 2223 C C . TRP A 1 307 ? -8.144 2.306 25.060 1.00 96.50 307 TRP A C 1
ATOM 2225 O O . TRP A 1 307 ? -8.090 1.100 24.820 1.00 96.50 307 TRP A O 1
ATOM 2235 N N . LEU A 1 308 ? -9.251 2.915 25.483 1.00 96.69 308 LEU A N 1
ATOM 2236 C CA . LEU A 1 308 ? -10.559 2.276 25.502 1.00 96.69 308 LEU A CA 1
ATOM 2237 C C . LEU A 1 308 ? -11.392 2.861 24.363 1.00 96.69 308 LEU A C 1
ATOM 2239 O O . LEU A 1 308 ? -11.750 4.039 24.369 1.00 96.69 308 LEU A O 1
ATOM 2243 N N . LYS A 1 309 ? -11.667 2.036 23.357 1.00 96.94 309 LYS A N 1
ATOM 2244 C CA . LYS A 1 309 ? -12.280 2.457 22.099 1.00 96.94 309 LYS A CA 1
ATOM 2245 C C . LYS A 1 309 ? -13.650 1.833 21.929 1.00 96.94 309 LYS A C 1
ATOM 2247 O O . LYS A 1 309 ? -13.816 0.635 22.140 1.00 96.94 309 LYS A O 1
ATOM 2252 N N . SER A 1 310 ? -14.630 2.623 21.514 1.00 95.81 310 SER A N 1
ATOM 2253 C CA . SER A 1 310 ? -15.940 2.098 21.122 1.00 95.81 310 SER A CA 1
ATOM 2254 C C . SER A 1 310 ? -15.873 1.593 19.686 1.00 95.81 310 SER A C 1
ATOM 2256 O O . SER A 1 310 ? -15.469 2.332 18.791 1.00 95.81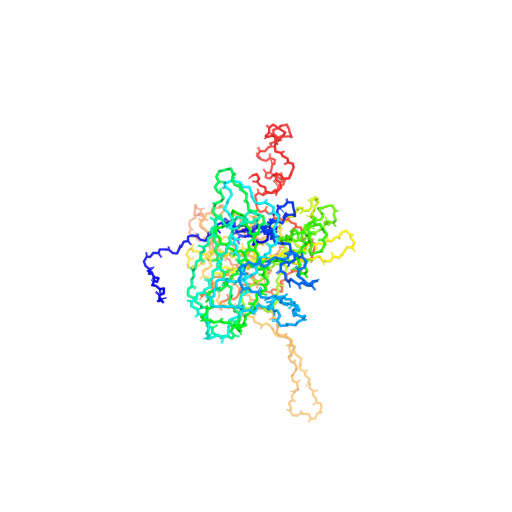 310 SER A O 1
ATOM 2258 N N . LEU A 1 311 ? -16.302 0.349 19.451 1.00 93.62 311 LEU A N 1
ATOM 2259 C CA . LEU A 1 311 ? -16.298 -0.219 18.098 1.00 93.62 311 LEU A CA 1
ATOM 2260 C C . LEU A 1 311 ? -17.345 0.392 17.166 1.00 93.62 311 LEU A C 1
ATOM 2262 O O . LEU A 1 311 ? -17.190 0.374 15.947 1.00 93.62 311 LEU A O 1
ATOM 2266 N N . THR A 1 312 ? -18.457 0.863 17.726 1.00 91.19 312 THR A N 1
ATOM 2267 C CA . THR A 1 312 ? -19.596 1.373 16.947 1.00 91.19 312 THR A CA 1
ATOM 2268 C C . THR A 1 312 ? -19.598 2.887 16.825 1.00 91.19 312 THR A C 1
ATOM 2270 O O . THR A 1 312 ? -20.226 3.417 15.911 1.00 91.19 312 THR A O 1
ATOM 2273 N N . ASP A 1 313 ? -18.922 3.572 17.743 1.00 92.38 313 ASP A N 1
ATOM 2274 C CA . ASP A 1 313 ? -18.790 5.023 17.751 1.00 92.38 313 ASP A CA 1
ATOM 2275 C C . ASP A 1 313 ? -17.366 5.424 18.157 1.00 92.38 313 ASP A C 1
ATOM 2277 O O . ASP A 1 313 ? -17.103 5.689 19.334 1.00 92.38 313 ASP A O 1
ATOM 2281 N N . PRO A 1 314 ? -16.429 5.458 17.194 1.00 92.00 314 PRO A N 1
ATOM 2282 C CA . PRO A 1 314 ? -15.033 5.761 17.471 1.00 92.00 314 PRO A CA 1
ATOM 2283 C C . PRO A 1 314 ? -14.816 7.150 18.089 1.00 92.00 314 PRO A C 1
ATOM 2285 O O . PRO A 1 314 ? -13.778 7.353 18.714 1.00 92.00 314 PRO A O 1
ATOM 2288 N N . ALA A 1 315 ? -15.779 8.077 17.983 1.00 88.94 315 ALA A N 1
ATOM 2289 C CA . ALA A 1 315 ? -15.691 9.405 18.591 1.00 88.94 315 ALA A CA 1
ATOM 2290 C C . ALA A 1 315 ? -15.747 9.373 20.130 1.00 88.94 315 ALA A C 1
ATOM 2292 O O . ALA A 1 315 ? -15.251 10.295 20.770 1.00 88.94 315 ALA A O 1
ATOM 2293 N N . LEU A 1 316 ? -16.299 8.305 20.723 1.00 92.69 316 LEU A N 1
ATOM 2294 C CA . LEU A 1 316 ? -16.296 8.081 22.175 1.00 92.69 316 LEU A CA 1
ATOM 2295 C C . LEU A 1 316 ? -14.987 7.468 22.688 1.00 92.69 316 LEU A C 1
ATOM 2297 O O . LEU A 1 316 ? -14.836 7.276 23.894 1.00 92.69 316 LEU A O 1
ATOM 2301 N N . SER A 1 317 ? -14.065 7.106 21.793 1.00 94.88 317 SER A N 1
ATOM 2302 C CA . SER A 1 317 ? -12.792 6.507 22.182 1.00 94.88 317 SER A CA 1
ATOM 2303 C C . SER A 1 317 ? -11.975 7.492 22.999 1.00 94.88 317 SER A C 1
ATOM 2305 O O . SER A 1 317 ? -11.804 8.644 22.606 1.00 94.88 317 SER A O 1
ATOM 2307 N N . MET A 1 318 ? -11.432 7.025 24.116 1.00 95.56 318 MET A N 1
ATOM 2308 C CA . MET A 1 318 ? -10.597 7.849 24.975 1.00 95.56 318 MET A CA 1
ATOM 2309 C C . MET A 1 318 ? -9.471 7.035 25.594 1.00 95.56 318 MET A C 1
ATOM 2311 O O . MET A 1 318 ? -9.519 5.807 25.704 1.00 95.56 318 MET A O 1
ATOM 2315 N N . LEU A 1 319 ? -8.451 7.759 26.016 1.00 95.12 319 LEU A N 1
ATOM 2316 C CA . LEU A 1 319 ? -7.324 7.220 26.742 1.00 95.12 319 LEU A CA 1
ATOM 2317 C C . LEU A 1 319 ? -7.663 7.249 28.239 1.00 95.12 319 LEU A C 1
ATOM 2319 O O . LEU A 1 319 ? -8.165 8.248 28.753 1.00 95.12 319 LEU A O 1
ATOM 2323 N N . VAL A 1 320 ? -7.481 6.114 28.910 1.00 94.75 320 VAL A N 1
ATOM 2324 C CA . VAL A 1 320 ? -7.870 5.911 30.309 1.00 94.75 320 VAL A CA 1
ATOM 2325 C C . VAL A 1 320 ? -6.687 5.426 31.132 1.00 94.75 320 VAL A C 1
ATOM 2327 O O . VAL A 1 320 ? -5.891 4.608 30.670 1.00 94.75 320 VAL A O 1
ATOM 2330 N N . LYS A 1 321 ? -6.607 5.881 32.384 1.00 94.62 321 LYS A N 1
ATOM 2331 C CA . LYS A 1 321 ? -5.593 5.428 33.338 1.00 94.62 321 LYS A CA 1
ATOM 2332 C C . LYS A 1 321 ? -6.085 4.165 34.038 1.00 94.62 321 LYS A C 1
ATOM 2334 O O . LYS A 1 321 ? -7.026 4.221 34.834 1.00 94.62 321 LYS A O 1
ATOM 2339 N N . VAL A 1 322 ? -5.475 3.020 33.738 1.00 91.31 322 VAL A N 1
ATOM 2340 C CA . VAL A 1 322 ? -5.836 1.736 34.359 1.00 91.31 322 VAL A CA 1
ATOM 2341 C C . VAL A 1 322 ? -4.935 1.490 35.564 1.00 91.31 322 VAL A C 1
ATOM 2343 O O . VAL A 1 322 ? -3.751 1.194 35.425 1.00 91.31 322 VAL A O 1
ATOM 2346 N N . MET A 1 323 ? -5.506 1.591 36.763 1.00 92.00 323 MET A N 1
ATOM 2347 C CA . MET A 1 323 ? -4.756 1.481 38.020 1.00 92.00 323 MET A CA 1
ATOM 2348 C C . MET A 1 323 ? -4.503 0.042 38.434 1.00 92.00 323 MET A C 1
ATOM 2350 O O . MET A 1 323 ? -3.460 -0.291 38.996 1.00 92.00 323 MET A O 1
ATOM 2354 N N . ALA A 1 324 ? -5.483 -0.817 38.181 1.00 87.00 324 ALA A N 1
ATOM 2355 C CA . ALA A 1 324 ? -5.396 -2.219 38.518 1.00 87.00 324 ALA A CA 1
ATOM 2356 C C . ALA A 1 324 ? -6.142 -3.046 37.487 1.00 87.00 324 ALA A C 1
ATOM 2358 O O . ALA A 1 324 ? -7.280 -2.751 37.110 1.00 87.00 324 ALA A O 1
ATOM 2359 N N . TRP A 1 325 ? -5.489 -4.134 37.100 1.00 80.69 325 TRP A N 1
ATOM 2360 C CA . TRP A 1 325 ? -6.076 -5.142 36.242 1.00 80.69 325 TRP A CA 1
ATOM 2361 C C . TRP A 1 325 ? -5.740 -6.552 36.738 1.00 80.69 325 TRP A C 1
ATOM 2363 O O . TRP A 1 325 ? -5.012 -7.301 36.086 1.00 80.69 325 TRP A O 1
ATOM 2373 N N . PRO A 1 326 ? -6.188 -6.882 37.959 1.00 71.62 326 PRO A N 1
ATOM 2374 C CA . PRO A 1 326 ? -5.468 -7.821 38.806 1.00 71.62 326 PRO A CA 1
ATOM 2375 C C . PRO A 1 326 ? -5.696 -9.296 38.463 1.00 71.62 326 PRO A C 1
ATOM 2377 O O . PRO A 1 326 ? -4.823 -10.106 38.760 1.00 71.62 326 PRO A O 1
ATOM 2380 N N . GLU A 1 327 ? -6.830 -9.672 37.861 1.00 84.00 327 GLU A N 1
ATOM 2381 C CA . GLU A 1 327 ? -7.156 -11.086 37.648 1.00 84.00 327 GLU A CA 1
ATOM 2382 C C . GLU A 1 327 ? -7.915 -11.331 36.340 1.00 84.00 327 GLU A C 1
ATOM 2384 O O . GLU A 1 327 ? -8.896 -10.651 36.038 1.00 84.00 327 GLU A O 1
ATOM 2389 N N . LEU A 1 328 ? -7.462 -12.340 35.590 1.00 87.94 328 LEU A N 1
ATOM 2390 C CA . LEU A 1 328 ? -8.198 -12.926 34.475 1.00 87.94 328 LEU A CA 1
ATOM 2391 C C . LEU A 1 328 ? -8.784 -14.260 34.906 1.00 87.94 328 LEU A C 1
ATOM 2393 O O . LEU A 1 328 ? -8.049 -15.215 35.153 1.00 87.94 328 LEU A O 1
ATOM 2397 N N . GLN A 1 329 ? -10.108 -14.319 34.976 1.00 89.62 329 GLN A N 1
ATOM 2398 C CA . GLN A 1 329 ? -10.836 -15.518 35.354 1.00 89.62 329 GLN A CA 1
ATOM 2399 C C . GLN A 1 329 ? -11.332 -16.219 34.095 1.00 89.62 329 GLN A C 1
ATOM 2401 O O . GLN A 1 329 ? -12.106 -15.660 33.323 1.00 89.62 329 GLN A O 1
ATOM 2406 N N . TYR A 1 330 ? -10.886 -17.454 33.888 1.00 88.94 330 TYR A N 1
ATOM 2407 C CA . TYR A 1 330 ? -11.350 -18.293 32.790 1.00 88.94 330 TYR A CA 1
ATOM 2408 C C . TYR A 1 330 ? -12.376 -19.280 33.332 1.00 88.94 330 TYR A C 1
ATOM 2410 O O . TYR A 1 330 ? -12.095 -20.036 34.262 1.00 88.94 330 TYR A O 1
ATOM 2418 N N . GLY A 1 331 ? -13.577 -19.259 32.762 1.00 84.19 331 GLY A N 1
ATOM 2419 C CA . GLY A 1 331 ? -14.600 -20.247 33.051 1.00 84.19 331 GLY A CA 1
ATOM 2420 C C . GLY A 1 331 ? -14.389 -21.489 32.196 1.00 84.19 331 GLY A C 1
ATOM 2421 O O . GLY A 1 331 ? -13.993 -21.410 31.037 1.00 84.19 331 GLY A O 1
ATOM 2422 N N . GLU A 1 332 ? -14.704 -22.652 32.742 1.00 83.69 332 GLU A N 1
ATOM 2423 C CA . GLU A 1 332 ? -14.742 -23.900 31.989 1.00 83.69 332 GLU A CA 1
ATOM 2424 C C . GLU A 1 332 ? -16.130 -24.522 32.091 1.00 83.69 332 GLU A C 1
ATOM 2426 O O . GLU A 1 332 ? -16.803 -24.451 33.123 1.00 83.69 332 GLU A O 1
ATOM 2431 N N . ARG A 1 333 ? -16.566 -25.171 31.012 1.00 79.88 333 ARG A N 1
ATOM 2432 C CA . ARG A 1 333 ? -17.713 -26.071 31.066 1.00 79.88 333 ARG A CA 1
ATOM 2433 C C . ARG A 1 333 ? -17.184 -27.491 31.190 1.00 79.88 333 ARG A C 1
ATOM 2435 O O . ARG A 1 333 ? -16.774 -28.099 30.203 1.00 79.88 333 ARG A O 1
ATOM 2442 N N . GLN A 1 334 ? -17.194 -28.012 32.413 1.00 87.44 334 GLN A N 1
ATOM 2443 C CA . GLN A 1 334 ? -16.863 -29.408 32.673 1.00 87.44 334 GLN A CA 1
ATOM 2444 C C . GLN A 1 334 ? -18.131 -30.261 32.716 1.00 87.44 334 GLN A C 1
ATOM 2446 O O . GLN A 1 334 ? -19.097 -29.942 33.411 1.00 87.44 334 GLN A O 1
ATOM 2451 N N . GLN A 1 335 ? -18.119 -31.374 31.988 1.00 89.62 335 GLN A N 1
ATOM 2452 C CA . GLN A 1 335 ? -19.115 -32.432 32.109 1.00 89.62 335 GLN A CA 1
ATOM 2453 C C . GLN A 1 335 ? -18.466 -33.660 32.739 1.00 89.62 335 GLN A C 1
ATOM 2455 O O . GLN A 1 335 ? -17.436 -34.152 32.273 1.00 89.62 335 GLN A O 1
ATOM 2460 N N . ARG A 1 336 ? -19.089 -34.161 33.805 1.00 90.81 336 ARG A N 1
ATOM 2461 C CA . ARG A 1 336 ? -18.679 -35.381 34.496 1.00 90.81 336 ARG A CA 1
ATOM 2462 C C . ARG A 1 336 ? -19.543 -36.549 34.032 1.00 90.81 336 ARG A C 1
ATOM 2464 O O . ARG A 1 336 ? -20.764 -36.488 34.146 1.00 90.81 336 ARG A O 1
ATOM 2471 N N . PHE A 1 337 ? -18.905 -37.619 33.570 1.00 90.62 337 PHE A N 1
ATOM 2472 C CA . PHE A 1 337 ? -19.557 -38.871 33.198 1.00 90.62 337 PHE A CA 1
ATOM 2473 C C . PHE A 1 337 ? -19.169 -39.969 34.189 1.00 90.62 337 PHE A C 1
ATOM 2475 O O . PHE A 1 337 ? -18.033 -40.452 34.195 1.00 90.62 337 PHE A O 1
ATOM 2482 N N . ASP A 1 338 ? -20.119 -40.378 35.027 1.00 92.38 338 ASP A N 1
ATOM 2483 C CA . ASP A 1 338 ? -19.954 -41.550 35.883 1.00 92.38 338 ASP A CA 1
ATOM 2484 C C . ASP A 1 338 ? -20.253 -42.815 35.055 1.00 92.38 338 ASP A C 1
ATOM 2486 O O . ASP A 1 338 ? -21.402 -43.115 34.726 1.00 92.38 338 ASP A O 1
ATOM 2490 N N . VAL A 1 339 ? -19.203 -43.544 34.665 1.00 88.75 339 VAL A N 1
ATOM 2491 C CA . VAL A 1 339 ? -19.317 -44.780 33.875 1.00 88.75 339 VAL A CA 1
ATOM 2492 C C . VAL A 1 339 ? -19.461 -45.970 34.821 1.00 88.75 339 VAL A C 1
ATOM 2494 O O . VAL A 1 339 ? -18.599 -46.209 35.665 1.00 88.75 339 VAL A O 1
ATOM 2497 N N . LEU A 1 340 ? -20.544 -46.739 34.680 1.00 85.31 340 LEU A N 1
ATOM 2498 C CA . LEU A 1 340 ? -20.792 -47.913 35.519 1.00 85.31 340 LEU A CA 1
ATOM 2499 C C . LEU A 1 340 ? -19.632 -48.917 35.410 1.00 85.31 340 LEU A C 1
ATOM 2501 O O . LEU A 1 340 ? -19.307 -49.386 34.322 1.00 85.31 340 LEU A O 1
ATOM 2505 N N . GLY A 1 341 ? -19.026 -49.255 36.551 1.00 89.31 341 GLY A N 1
ATOM 2506 C CA . GLY A 1 341 ? -17.884 -50.172 36.634 1.00 89.31 341 GLY A CA 1
ATOM 2507 C C . GLY A 1 341 ? -16.509 -49.503 36.534 1.00 89.31 341 GLY A C 1
ATOM 2508 O O . GLY A 1 341 ? -15.507 -50.162 36.800 1.00 89.31 341 GLY A O 1
ATOM 2509 N N . ALA A 1 342 ? -16.438 -48.206 36.221 1.00 80.56 342 ALA A N 1
ATOM 2510 C CA . ALA A 1 342 ? -15.199 -47.445 36.333 1.00 80.56 342 ALA A CA 1
ATOM 2511 C C . ALA A 1 342 ? -14.979 -46.999 37.788 1.00 80.56 342 ALA A C 1
ATOM 2513 O O . ALA A 1 342 ? -15.890 -46.502 38.447 1.00 80.56 342 ALA A O 1
ATOM 2514 N N . SER A 1 343 ? -13.751 -47.137 38.293 1.00 89.19 343 SER A N 1
ATOM 2515 C CA . SER A 1 343 ? -13.368 -46.661 39.632 1.00 89.19 343 SER A CA 1
ATOM 2516 C C . SER A 1 343 ? -13.211 -45.139 39.713 1.00 89.19 343 SER A C 1
ATOM 2518 O O . SER A 1 343 ? -12.964 -44.593 40.787 1.00 89.19 343 SER A O 1
ATOM 2520 N N . SER A 1 344 ? -13.285 -44.441 38.580 1.00 85.19 344 SER A N 1
ATOM 2521 C CA . SER A 1 344 ? -13.119 -42.993 38.485 1.00 85.19 344 SER A CA 1
ATOM 2522 C C . SER A 1 344 ? -13.993 -42.434 37.360 1.00 85.19 344 SER A C 1
ATOM 2524 O O . SER A 1 344 ? -14.160 -43.108 36.339 1.00 85.19 344 SER A O 1
ATOM 2526 N N . PRO A 1 345 ? -14.564 -41.230 37.531 1.00 86.56 345 PRO A N 1
ATOM 2527 C CA . PRO A 1 345 ? -15.373 -40.598 36.498 1.00 86.56 345 PRO A CA 1
ATOM 2528 C C . PRO A 1 345 ? -14.517 -40.179 35.301 1.00 86.56 345 PRO A C 1
ATOM 2530 O O . PRO A 1 345 ? -13.348 -39.819 35.451 1.00 86.56 345 PRO A O 1
ATOM 2533 N N . VAL A 1 346 ? -15.124 -40.163 34.117 1.00 87.94 346 VAL A N 1
ATOM 2534 C CA . VAL A 1 346 ? -14.530 -39.544 32.930 1.00 87.94 346 VAL A CA 1
ATOM 2535 C C . VAL A 1 346 ? -14.962 -38.082 32.901 1.00 87.94 346 VAL A C 1
ATOM 2537 O O . VAL A 1 346 ? -16.155 -37.781 32.890 1.00 87.94 346 VAL A O 1
ATOM 2540 N N . MET A 1 347 ? -13.994 -37.171 32.899 1.00 89.75 347 MET A N 1
ATOM 2541 C CA . MET A 1 347 ? -14.241 -35.734 32.775 1.00 89.75 347 MET A CA 1
ATOM 2542 C C . MET A 1 347 ? -14.042 -35.314 31.320 1.00 89.75 347 MET A C 1
ATOM 2544 O O . MET A 1 347 ? -13.022 -35.644 30.714 1.00 89.75 347 MET A O 1
ATOM 2548 N N . ARG A 1 348 ? -15.000 -34.571 30.761 1.00 86.31 348 ARG A N 1
ATOM 2549 C CA . ARG A 1 348 ? -14.843 -33.855 29.492 1.00 86.31 348 ARG A CA 1
ATOM 2550 C C . ARG A 1 348 ? -14.857 -32.363 29.784 1.00 86.31 348 ARG A C 1
ATOM 2552 O O . ARG A 1 348 ? -15.829 -31.859 30.343 1.00 86.31 348 ARG A O 1
ATOM 2559 N N . VAL A 1 349 ? -13.789 -31.682 29.397 1.00 81.25 349 VAL A N 1
ATOM 2560 C CA . VAL A 1 349 ? -13.700 -30.222 29.442 1.00 81.25 349 VAL A CA 1
ATOM 2561 C C . VAL A 1 349 ? -13.968 -29.723 28.024 1.00 81.25 349 VAL A C 1
ATOM 2563 O O . VAL A 1 349 ? -13.315 -30.183 27.085 1.00 81.25 349 VAL A O 1
ATOM 2566 N N . ASP A 1 350 ? -14.979 -28.870 27.855 1.00 84.00 350 ASP A N 1
ATOM 2567 C CA . ASP A 1 350 ? -15.209 -28.165 26.587 1.00 84.00 350 ASP A CA 1
ATOM 2568 C C . ASP A 1 350 ? -14.181 -27.022 26.420 1.00 84.00 350 ASP A C 1
ATOM 2570 O O . ASP A 1 350 ? -13.220 -26.914 27.183 1.00 84.00 350 ASP A O 1
ATOM 2574 N N . ALA A 1 351 ? -14.337 -26.165 25.408 1.00 81.56 351 ALA A N 1
ATOM 2575 C CA . ALA A 1 351 ? -13.484 -24.987 25.273 1.00 81.56 351 ALA A CA 1
ATOM 2576 C C . ALA A 1 351 ? -13.623 -24.071 26.503 1.00 81.56 351 ALA A C 1
ATOM 2578 O O . ALA A 1 351 ? -14.732 -23.834 26.992 1.00 81.56 351 ALA A O 1
ATOM 2579 N N . TRP A 1 352 ? -12.493 -23.561 26.993 1.00 83.25 352 TRP A N 1
ATOM 2580 C CA . TRP A 1 352 ? -12.474 -22.529 28.026 1.00 83.25 352 TRP A CA 1
ATOM 2581 C C . TRP A 1 352 ? -13.171 -21.270 27.506 1.00 83.25 352 TRP A C 1
ATOM 2583 O O . TRP A 1 352 ? -13.034 -20.922 26.331 1.00 83.25 352 TRP A O 1
ATOM 2593 N N . SER A 1 353 ? -13.923 -20.588 28.368 1.00 85.00 353 SER A N 1
ATOM 2594 C CA . SER A 1 353 ? -14.479 -19.283 28.037 1.00 85.00 353 SER A CA 1
ATOM 2595 C C . SER A 1 353 ? -13.353 -18.267 27.892 1.00 85.00 353 SER A C 1
ATOM 2597 O O . SER A 1 353 ? -12.303 -18.377 28.530 1.00 85.00 353 SER A O 1
ATOM 2599 N N . LEU A 1 354 ? -13.604 -17.224 27.106 1.00 88.94 354 LEU A N 1
ATOM 2600 C CA . LEU A 1 354 ? -12.787 -16.021 27.171 1.00 88.94 354 LEU A CA 1
ATOM 2601 C C . LEU A 1 354 ? -12.824 -15.435 28.598 1.00 88.94 354 LEU A C 1
ATOM 2603 O O . LEU A 1 354 ? -13.790 -15.674 29.338 1.00 88.94 354 LEU A O 1
ATOM 2607 N N . PRO A 1 355 ? -11.763 -14.726 29.017 1.00 92.00 355 PRO A N 1
ATOM 2608 C CA . PRO A 1 355 ? -11.622 -14.321 30.402 1.00 92.00 355 PRO A CA 1
ATOM 2609 C C . PRO A 1 355 ? -12.618 -13.226 30.787 1.00 92.00 355 PRO A C 1
ATOM 2611 O O . PRO A 1 355 ? -12.881 -12.291 30.026 1.00 92.00 355 PRO A O 1
ATOM 2614 N N . THR A 1 356 ? -13.111 -13.299 32.017 1.00 92.75 356 THR A N 1
ATOM 2615 C CA . THR A 1 356 ? -13.740 -12.175 32.710 1.00 92.75 356 THR A CA 1
ATOM 2616 C C . THR A 1 356 ? -12.720 -11.505 33.625 1.00 92.75 356 THR A C 1
ATOM 2618 O O . THR A 1 356 ? -11.748 -12.118 34.072 1.00 92.75 356 THR A O 1
ATOM 2621 N N . SER A 1 357 ? -12.896 -10.212 33.871 1.00 94.44 357 SER A N 1
ATOM 2622 C CA . SER A 1 357 ? -11.992 -9.423 34.707 1.00 94.44 357 SER A CA 1
ATOM 2623 C C . SER A 1 357 ? -12.747 -8.275 35.360 1.00 94.44 357 SER A C 1
ATOM 2625 O O . SER A 1 357 ? -13.778 -7.832 34.863 1.00 94.44 357 SER A O 1
ATOM 2627 N N . THR A 1 358 ? -12.186 -7.739 36.437 1.00 94.88 358 THR A N 1
ATOM 2628 C CA . THR A 1 358 ? -12.581 -6.436 36.980 1.00 94.88 358 THR A CA 1
ATOM 2629 C C . THR A 1 358 ? -11.446 -5.450 36.738 1.00 94.88 358 THR A C 1
ATOM 2631 O O . THR A 1 358 ? -10.294 -5.768 37.026 1.00 94.88 358 THR A O 1
ATOM 2634 N N . VAL A 1 359 ? -11.756 -4.289 36.168 1.00 94.25 359 VAL A N 1
ATOM 2635 C CA . VAL A 1 359 ? -10.789 -3.231 35.846 1.00 94.25 359 VAL A CA 1
ATOM 2636 C C . VAL A 1 359 ? -11.073 -2.020 36.720 1.00 94.25 359 VAL A C 1
ATOM 2638 O O . VAL A 1 359 ? -12.236 -1.638 36.881 1.00 94.25 359 VAL A O 1
ATOM 2641 N N . THR A 1 360 ? -10.018 -1.419 37.269 1.00 96.12 360 THR A N 1
ATOM 2642 C CA . THR A 1 360 ? -10.107 -0.147 37.991 1.00 96.12 360 THR A CA 1
ATOM 2643 C C . THR A 1 360 ? -9.531 0.979 37.140 1.00 96.12 360 THR A C 1
ATOM 2645 O O . THR A 1 360 ? -8.356 0.934 36.775 1.00 96.12 360 THR A O 1
ATOM 2648 N N . ILE A 1 361 ? -10.363 1.973 36.831 1.00 96.12 361 ILE A N 1
ATOM 2649 C CA . ILE A 1 361 ? -10.038 3.115 35.968 1.00 96.12 361 ILE A CA 1
ATOM 2650 C C . ILE A 1 361 ? -10.133 4.408 36.779 1.00 96.12 361 ILE A C 1
ATOM 2652 O O . ILE A 1 361 ? -11.032 4.548 37.608 1.00 96.12 361 ILE A O 1
ATOM 2656 N N . GLU A 1 362 ? -9.247 5.362 36.522 1.00 96.12 362 GLU A N 1
ATOM 2657 C CA . GLU A 1 362 ? -9.322 6.714 37.080 1.00 96.12 362 GLU A CA 1
ATOM 2658 C C . GLU A 1 362 ? -9.603 7.760 35.997 1.00 96.12 362 GLU A C 1
ATOM 2660 O O . GLU A 1 362 ? -9.109 7.661 34.874 1.00 96.12 362 GLU A O 1
ATOM 2665 N N . THR A 1 363 ? -10.391 8.771 36.360 1.00 96.12 363 THR A N 1
ATOM 2666 C CA . THR A 1 363 ? -10.599 9.998 35.575 1.00 96.12 363 THR A CA 1
ATOM 2667 C C . THR A 1 363 ? -10.302 11.197 36.460 1.00 96.12 363 THR A C 1
ATOM 2669 O O . THR A 1 363 ? -10.780 11.236 37.596 1.00 96.12 363 THR A O 1
ATOM 2672 N N . ASP A 1 364 ? -9.564 12.174 35.948 1.00 94.56 364 ASP A N 1
ATOM 2673 C CA . ASP A 1 364 ? -9.084 13.339 36.693 1.00 94.56 364 ASP A CA 1
ATOM 2674 C C . ASP A 1 364 ? -10.002 14.562 36.512 1.00 94.56 364 ASP A C 1
ATOM 2676 O O . ASP A 1 364 ? -10.070 15.423 37.391 1.00 94.56 364 ASP A O 1
ATOM 2680 N N . THR A 1 365 ? -10.757 14.634 35.409 1.00 95.69 365 THR A N 1
ATOM 2681 C CA . THR A 1 365 ? -11.664 15.756 35.104 1.00 95.69 365 THR A CA 1
ATOM 2682 C C . THR A 1 365 ? -13.136 15.339 34.978 1.00 95.69 365 THR A C 1
ATOM 2684 O O . THR A 1 365 ? -13.469 14.175 34.753 1.00 95.69 365 THR A O 1
ATOM 2687 N N . LEU A 1 366 ? -14.059 16.306 35.107 1.00 94.31 366 LEU A N 1
ATOM 2688 C CA . LEU A 1 366 ? -15.498 16.059 34.905 1.00 94.31 366 LEU A CA 1
ATOM 2689 C C . LEU A 1 366 ? -15.849 15.728 33.447 1.00 94.31 366 LEU A C 1
ATOM 2691 O O . LEU A 1 366 ? -16.821 15.005 33.204 1.00 94.31 366 LEU A O 1
ATOM 2695 N N . ASP A 1 367 ? -15.065 16.230 32.496 1.00 94.44 367 ASP A N 1
ATOM 2696 C CA . ASP A 1 367 ? -15.249 15.936 31.076 1.00 94.44 367 ASP A CA 1
ATOM 2697 C C . ASP A 1 367 ? -14.837 14.490 30.790 1.00 94.44 367 ASP A C 1
ATOM 2699 O O . ASP A 1 367 ? -15.630 13.730 30.238 1.00 94.44 367 ASP A O 1
ATOM 2703 N N . GLU A 1 368 ? -13.673 14.054 31.287 1.00 95.12 368 GLU A N 1
ATOM 2704 C CA . GLU A 1 368 ? -13.251 12.647 31.234 1.00 95.12 368 GLU A CA 1
ATOM 2705 C C . GLU A 1 368 ? -14.267 11.721 31.900 1.00 95.12 368 GLU A C 1
ATOM 2707 O O . GLU A 1 368 ? -14.623 10.690 31.336 1.00 95.12 368 GLU A O 1
ATOM 2712 N N . ARG A 1 369 ? -14.784 12.104 33.075 1.00 95.94 369 ARG A N 1
ATOM 2713 C CA . ARG A 1 369 ? -15.845 11.368 33.774 1.00 95.94 369 ARG A CA 1
ATOM 2714 C C . ARG A 1 369 ? -17.070 11.175 32.877 1.00 95.94 369 ARG A C 1
ATOM 2716 O O . ARG A 1 369 ? -17.628 10.081 32.818 1.00 95.94 369 ARG A O 1
ATOM 2723 N N . THR A 1 370 ? -17.523 12.244 32.226 1.00 96.56 370 THR A N 1
ATOM 2724 C CA . THR A 1 370 ? -18.735 12.230 31.395 1.00 96.56 370 THR A CA 1
ATOM 2725 C C . THR A 1 370 ? -18.524 11.393 30.136 1.00 96.56 370 THR A C 1
ATOM 2727 O O . THR A 1 370 ? -19.373 10.563 29.811 1.00 96.56 370 THR A O 1
ATOM 2730 N N . THR A 1 371 ? -17.370 11.542 29.484 1.00 94.81 371 THR A N 1
ATOM 2731 C CA . THR A 1 371 ? -16.982 10.757 28.306 1.00 94.81 371 THR A CA 1
ATOM 2732 C C . THR A 1 371 ? -16.835 9.277 28.646 1.00 94.81 371 THR A C 1
ATOM 2734 O O . THR A 1 371 ? -17.402 8.439 27.949 1.00 94.81 371 THR A O 1
ATOM 2737 N N . LEU A 1 372 ? -16.169 8.935 29.755 1.00 97.06 372 LEU A N 1
ATOM 2738 C CA . LEU A 1 372 ? -16.011 7.546 30.183 1.00 97.06 372 LEU A CA 1
ATOM 2739 C C . LEU A 1 372 ? -17.360 6.912 30.520 1.00 97.06 372 LEU A C 1
ATOM 2741 O O . LEU A 1 372 ? -17.623 5.780 30.121 1.00 97.06 372 LEU A O 1
ATOM 2745 N N . LEU A 1 373 ? -18.243 7.633 31.216 1.00 97.44 373 LEU A N 1
ATOM 2746 C CA . LEU A 1 373 ? -19.582 7.131 31.510 1.00 97.44 373 LEU A CA 1
ATOM 2747 C C . LEU A 1 373 ? -20.370 6.868 30.221 1.00 97.44 373 LEU A C 1
ATOM 2749 O O . LEU A 1 373 ? -20.985 5.809 30.096 1.00 97.44 373 LEU A O 1
ATOM 2753 N N . ALA A 1 374 ? -20.330 7.789 29.254 1.00 96.56 374 ALA A N 1
ATOM 2754 C CA . ALA A 1 374 ? -20.969 7.612 27.951 1.00 96.56 374 ALA A CA 1
ATOM 2755 C C . ALA A 1 374 ? -20.396 6.401 27.197 1.00 96.56 374 ALA A C 1
ATOM 2757 O O . ALA A 1 374 ? -21.152 5.579 26.681 1.00 96.56 374 ALA A O 1
ATOM 2758 N N . LEU A 1 375 ? -19.071 6.236 27.207 1.00 96.25 375 LEU A N 1
ATOM 2759 C CA . LEU A 1 375 ? -18.379 5.110 26.586 1.00 96.25 375 LEU A CA 1
ATOM 2760 C C . LEU A 1 375 ? -18.790 3.771 27.217 1.00 96.25 375 LEU A C 1
ATOM 2762 O O . LEU A 1 375 ? -19.202 2.856 26.504 1.00 96.25 375 LEU A O 1
ATOM 2766 N N . LEU A 1 376 ? -18.740 3.664 28.548 1.00 96.62 376 LEU A N 1
ATOM 2767 C CA . LEU A 1 376 ? -19.085 2.443 29.286 1.00 96.62 376 LEU A CA 1
ATOM 2768 C C . LEU A 1 376 ? -20.578 2.085 29.191 1.00 96.62 376 LEU A C 1
ATOM 2770 O O . LEU A 1 376 ? -20.927 0.909 29.266 1.00 96.62 376 LEU A O 1
ATOM 2774 N N . THR A 1 377 ? -21.457 3.077 29.020 1.00 96.62 377 THR A N 1
ATOM 2775 C CA . THR A 1 377 ? -22.918 2.883 28.918 1.00 96.62 377 THR A CA 1
ATOM 2776 C C . THR A 1 377 ? -23.446 2.859 27.482 1.00 96.62 377 THR A C 1
ATOM 2778 O O . THR A 1 377 ? -24.645 2.679 27.279 1.00 96.62 377 THR A O 1
ATOM 2781 N N . SER A 1 378 ? -22.565 2.956 26.482 1.00 94.06 378 SER A N 1
ATOM 2782 C CA . SER A 1 378 ? -22.916 2.925 25.053 1.00 94.06 378 SER A CA 1
ATOM 2783 C C . SER A 1 378 ? -23.583 1.618 24.596 1.00 94.06 378 SER A C 1
ATOM 2785 O O . SER A 1 378 ? -24.178 1.570 23.521 1.00 94.06 378 SER A O 1
ATOM 2787 N N . GLY A 1 379 ? -23.490 0.549 25.397 1.00 91.50 379 GLY A N 1
ATOM 2788 C CA . GLY A 1 379 ? -24.069 -0.762 25.089 1.00 91.50 379 GLY A CA 1
ATOM 2789 C C . GLY A 1 379 ? -23.332 -1.520 23.981 1.00 91.50 379 GLY A C 1
ATOM 2790 O O . GLY A 1 379 ? -23.867 -2.489 23.446 1.00 91.50 379 GLY A O 1
ATOM 2791 N N . THR A 1 380 ? -22.123 -1.081 23.628 1.00 93.38 380 THR A N 1
ATOM 2792 C CA . THR A 1 380 ? -21.305 -1.675 22.569 1.00 93.38 380 THR A CA 1
ATOM 2793 C C . THR A 1 380 ? -20.147 -2.507 23.116 1.00 93.38 380 THR A C 1
ATOM 2795 O O . THR A 1 380 ? -19.851 -2.508 24.312 1.00 93.38 380 THR A O 1
ATOM 2798 N N . THR A 1 381 ? -19.483 -3.231 22.218 1.00 96.38 381 THR A N 1
ATOM 2799 C CA . THR A 1 381 ? -18.195 -3.858 22.520 1.00 96.38 381 THR A CA 1
ATOM 2800 C C . THR A 1 381 ? -17.111 -2.788 22.490 1.00 96.38 381 THR A C 1
ATOM 2802 O O . THR A 1 381 ? -17.046 -1.985 21.558 1.00 96.38 381 THR A O 1
ATOM 2805 N N . LEU A 1 382 ? -16.258 -2.788 23.506 1.00 97.19 382 LEU A N 1
ATOM 2806 C CA . LEU A 1 382 ? -15.112 -1.901 23.606 1.00 97.19 382 LEU A CA 1
ATOM 2807 C C . LEU A 1 382 ? -13.849 -2.657 23.211 1.00 97.19 382 LEU A C 1
ATOM 2809 O O . LEU A 1 382 ? -13.656 -3.798 23.622 1.00 97.19 382 LEU A O 1
ATOM 2813 N N . LEU A 1 383 ? -12.980 -2.025 22.437 1.00 97.44 383 LEU A N 1
ATOM 2814 C CA . LEU A 1 383 ? -11.624 -2.499 22.217 1.00 97.44 383 LEU A CA 1
ATOM 2815 C C . LEU A 1 383 ? -10.713 -1.816 23.228 1.00 97.44 383 LEU A C 1
ATOM 2817 O O . LEU A 1 383 ? -10.623 -0.590 23.262 1.00 97.44 383 LEU A O 1
ATOM 2821 N N . ALA A 1 384 ? -10.022 -2.613 24.028 1.00 96.00 384 ALA A N 1
ATOM 2822 C CA . ALA A 1 384 ? -8.956 -2.114 24.868 1.00 96.00 384 ALA A CA 1
ATOM 2823 C C . ALA A 1 384 ? -7.609 -2.439 24.245 1.00 96.00 384 ALA A C 1
ATOM 2825 O O . ALA A 1 384 ? -7.270 -3.615 24.074 1.00 96.00 384 ALA A O 1
ATOM 2826 N N . GLN A 1 385 ? -6.861 -1.388 23.927 1.00 95.69 385 GLN A N 1
ATOM 2827 C CA . GLN A 1 385 ? -5.531 -1.508 23.351 1.00 95.69 385 GLN A CA 1
ATOM 2828 C C . GLN A 1 385 ? -4.484 -1.084 24.356 1.00 95.69 385 GLN A C 1
ATOM 2830 O O . GLN A 1 385 ? -4.494 0.039 24.874 1.00 95.69 385 GLN A O 1
ATOM 2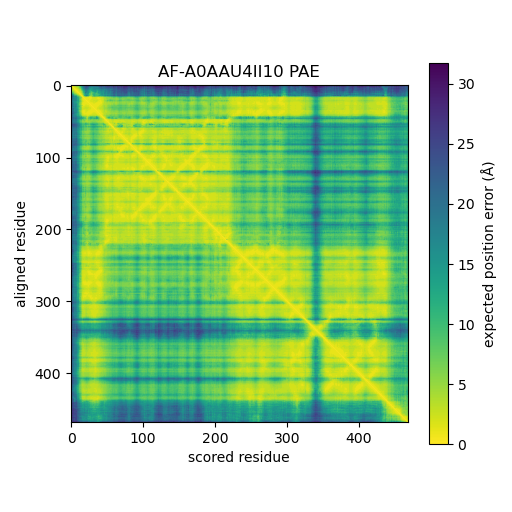835 N N . THR A 1 386 ? -3.588 -2.017 24.630 1.00 91.94 386 THR A N 1
ATOM 2836 C CA . THR A 1 386 ? -2.539 -1.864 25.628 1.00 91.94 386 THR A CA 1
ATOM 2837 C C . THR A 1 386 ? -1.192 -1.678 24.956 1.00 91.94 386 THR A C 1
ATOM 2839 O O . THR A 1 386 ? -1.002 -2.014 23.791 1.00 91.94 386 THR A O 1
ATOM 2842 N N . ARG A 1 387 ? -0.223 -1.168 25.713 1.00 90.00 387 ARG A N 1
ATOM 2843 C CA . ARG A 1 387 ? 1.176 -1.133 25.277 1.00 90.00 387 ARG A CA 1
ATOM 2844 C C . ARG A 1 387 ? 1.694 -2.562 25.123 1.00 90.00 387 ARG A C 1
ATOM 2846 O O . ARG A 1 387 ? 1.332 -3.433 25.921 1.00 90.00 387 ARG A O 1
ATOM 2853 N N . ALA A 1 388 ? 2.584 -2.805 24.166 1.00 85.12 388 ALA A N 1
ATOM 2854 C CA . ALA A 1 388 ? 3.150 -4.139 23.962 1.00 85.12 388 ALA A CA 1
ATOM 2855 C C . ALA A 1 388 ? 3.909 -4.632 25.212 1.00 85.12 388 ALA A C 1
ATOM 2857 O O . ALA A 1 388 ? 3.868 -5.813 25.560 1.00 85.12 388 ALA A O 1
ATOM 2858 N N . GLU A 1 389 ? 4.537 -3.704 25.943 1.00 85.94 389 GLU A N 1
ATOM 2859 C CA . GLU A 1 389 ? 5.277 -3.956 27.188 1.00 85.94 389 GLU A CA 1
ATOM 2860 C C . GLU A 1 389 ? 4.418 -4.543 28.317 1.00 85.94 389 GLU A C 1
ATOM 2862 O O . GLU A 1 389 ? 4.955 -5.154 29.240 1.00 85.94 389 GLU A O 1
ATOM 2867 N N . TYR A 1 390 ? 3.089 -4.408 28.253 1.00 86.38 3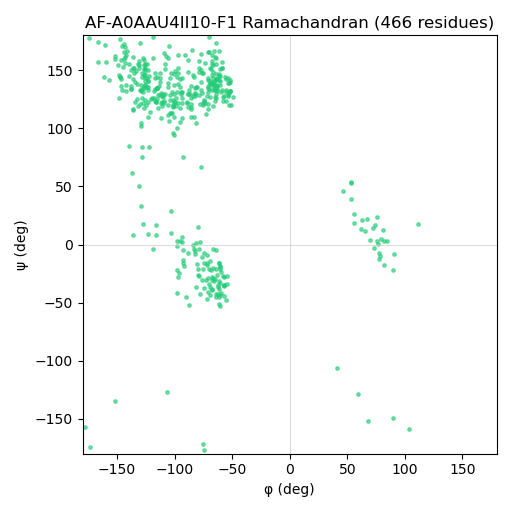90 TYR A N 1
ATOM 2868 C CA . TYR A 1 390 ? 2.187 -4.977 29.261 1.00 86.38 390 TYR A CA 1
ATOM 2869 C C . TYR A 1 390 ? 2.080 -6.498 29.172 1.00 86.38 390 TYR A C 1
ATOM 2871 O O . TYR A 1 390 ? 1.488 -7.121 30.053 1.00 86.38 390 TYR A O 1
ATOM 2879 N N . GLY A 1 391 ? 2.634 -7.110 28.117 1.00 85.75 391 GLY A N 1
ATOM 2880 C CA . GLY A 1 391 ? 2.550 -8.552 27.895 1.00 85.75 391 GLY A CA 1
ATOM 2881 C C . GLY A 1 391 ? 1.111 -9.027 27.696 1.00 85.75 391 GLY A C 1
ATOM 2882 O O . GLY A 1 391 ? 0.808 -10.201 27.910 1.00 85.75 391 GLY A O 1
ATOM 2883 N N . ARG A 1 392 ? 0.217 -8.109 27.316 1.00 86.88 392 ARG A N 1
ATOM 2884 C CA . ARG A 1 392 ? -1.205 -8.349 27.129 1.00 86.88 392 ARG A CA 1
ATOM 2885 C C . ARG A 1 392 ? -1.601 -7.966 25.712 1.00 86.88 392 ARG A C 1
ATOM 2887 O O . ARG A 1 392 ? -1.215 -6.912 25.224 1.00 86.88 392 ARG A O 1
ATOM 2894 N N . ALA A 1 393 ? -2.346 -8.852 25.063 1.00 89.31 393 ALA A N 1
ATOM 2895 C CA . ALA A 1 393 ? -2.880 -8.592 23.738 1.00 89.31 393 ALA A CA 1
ATOM 2896 C C . ALA A 1 393 ? -4.095 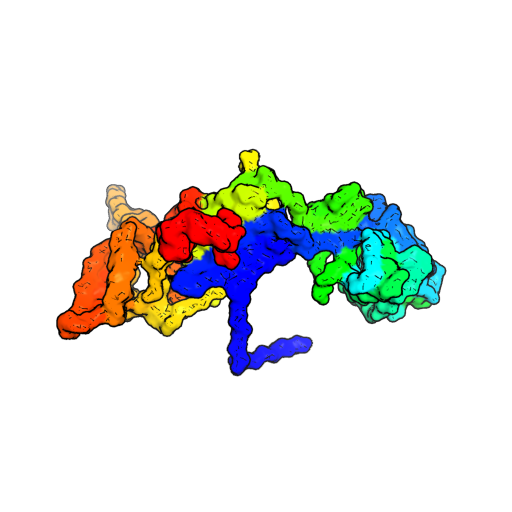-7.660 23.812 1.00 89.31 393 ALA A C 1
ATOM 2898 O O . ALA A 1 393 ? -4.874 -7.713 24.773 1.00 89.31 393 ALA A O 1
ATOM 2899 N N . ASP A 1 394 ? -4.286 -6.877 22.755 1.00 93.88 394 ASP A N 1
ATOM 2900 C CA . ASP A 1 394 ? -5.509 -6.115 22.524 1.00 93.88 394 ASP A CA 1
ATOM 2901 C C . ASP A 1 394 ? -6.728 -7.039 22.637 1.00 93.88 394 ASP A C 1
ATOM 2903 O O . ASP A 1 394 ? -6.745 -8.149 22.098 1.00 93.88 394 ASP A O 1
ATOM 2907 N N . THR A 1 395 ? -7.739 -6.615 23.394 1.00 94.44 395 THR A N 1
ATOM 2908 C CA . THR A 1 395 ? -8.894 -7.465 23.705 1.00 94.44 395 THR A CA 1
ATOM 2909 C C . THR A 1 395 ? -10.199 -6.698 23.533 1.00 94.44 395 THR A C 1
ATOM 2911 O O . THR A 1 395 ? -10.313 -5.544 23.943 1.00 94.44 395 THR A O 1
ATOM 2914 N N . TYR A 1 396 ? -11.206 -7.366 22.973 1.00 96.94 396 TYR A N 1
ATOM 2915 C CA . TYR A 1 396 ? -12.570 -6.856 22.883 1.00 96.94 396 TYR A CA 1
ATOM 2916 C C . TYR A 1 396 ? -13.354 -7.247 24.135 1.00 96.94 396 TYR A C 1
ATOM 2918 O O . TYR A 1 396 ? -13.371 -8.423 24.504 1.00 96.94 396 TYR A O 1
ATOM 2926 N N . TRP A 1 397 ? -14.019 -6.293 24.780 1.00 95.75 397 TRP A N 1
ATOM 2927 C CA . TRP A 1 397 ? -14.836 -6.529 25.967 1.00 95.75 397 TRP A CA 1
ATOM 2928 C C . TRP A 1 397 ? -16.251 -6.011 25.832 1.00 95.75 397 TRP A C 1
ATOM 2930 O O . TRP A 1 397 ? -16.506 -4.971 25.233 1.00 95.75 397 TRP A O 1
ATOM 2940 N N . VAL A 1 398 ? -17.154 -6.685 26.530 1.00 96.25 398 VAL A N 1
ATOM 2941 C CA . VAL A 1 398 ? -18.466 -6.149 26.875 1.00 96.25 398 VAL A CA 1
ATOM 2942 C C . VAL A 1 398 ? -18.424 -5.677 28.334 1.00 96.25 398 VAL A C 1
ATOM 2944 O O . VAL A 1 398 ? -18.153 -6.497 29.223 1.00 96.25 398 VAL A O 1
ATOM 2947 N N . PRO A 1 399 ? -18.659 -4.378 28.602 1.00 95.88 399 PRO A N 1
ATOM 2948 C CA . PRO A 1 399 ? -18.806 -3.865 29.960 1.00 95.88 399 PRO A CA 1
ATOM 2949 C C . PRO A 1 399 ? -20.029 -4.471 30.661 1.00 95.88 399 PRO A C 1
ATOM 2951 O O . PRO A 1 399 ? -21.105 -4.593 30.080 1.00 95.88 399 PRO A O 1
ATOM 2954 N N . GLY A 1 400 ? -19.854 -4.856 31.920 1.00 95.38 400 GLY A N 1
ATOM 2955 C CA 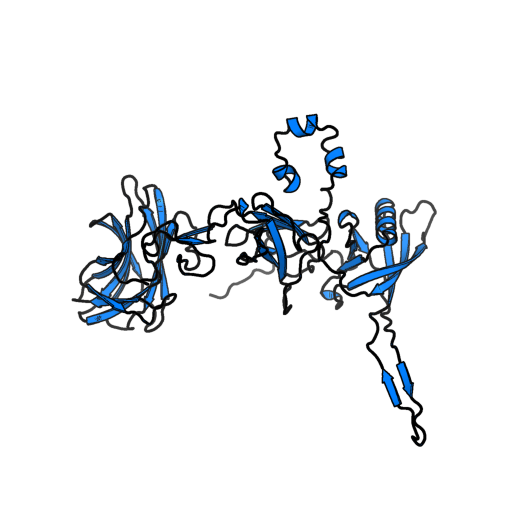. GLY A 1 400 ? -20.885 -5.367 32.816 1.00 95.38 400 GLY A CA 1
ATOM 2956 C C . GLY A 1 400 ? -21.268 -4.332 33.872 1.00 95.38 400 GLY A C 1
ATOM 2957 O O . GLY A 1 400 ? -21.609 -3.196 33.556 1.00 95.38 400 GLY A O 1
ATOM 2958 N N . GLN A 1 401 ? -21.226 -4.723 35.148 1.00 96.38 401 GLN A N 1
ATOM 2959 C CA . GLN A 1 401 ? -21.520 -3.807 36.250 1.00 96.38 401 GLN A CA 1
ATOM 2960 C C . GLN A 1 401 ? -20.461 -2.699 36.342 1.00 96.38 401 GLN A C 1
ATOM 2962 O O . GLN A 1 401 ? -19.261 -2.977 36.339 1.00 96.38 401 GLN A O 1
ATOM 2967 N N . ILE A 1 402 ? -20.927 -1.456 36.480 1.00 97.19 402 ILE A N 1
ATOM 2968 C CA . ILE A 1 402 ? -20.104 -0.254 36.636 1.00 97.19 402 ILE A CA 1
ATOM 2969 C C . ILE A 1 402 ? -20.363 0.324 38.029 1.00 97.19 402 ILE A C 1
ATOM 2971 O O . ILE A 1 402 ? -21.514 0.528 38.418 1.00 97.19 402 ILE A O 1
ATOM 2975 N N . THR A 1 403 ? -19.299 0.591 38.782 1.00 97.62 403 THR A N 1
ATOM 2976 C CA . THR A 1 403 ? -19.349 1.294 40.072 1.00 97.62 403 THR A CA 1
ATOM 2977 C C . THR A 1 403 ? -18.494 2.552 39.989 1.00 97.62 403 THR A C 1
ATOM 2979 O O . THR A 1 403 ? -17.312 2.453 39.676 1.00 97.62 403 THR A O 1
ATOM 2982 N N . GLU A 1 404 ? -19.072 3.713 40.291 1.00 97.38 404 GLU A N 1
ATOM 2983 C CA . GLU A 1 404 ? -18.363 4.995 40.390 1.00 97.38 404 GLU A CA 1
ATOM 2984 C C . GLU A 1 404 ? -18.138 5.352 41.866 1.00 97.38 404 GLU A C 1
ATOM 2986 O O . GLU A 1 404 ? -19.073 5.314 42.670 1.00 97.38 404 GLU A O 1
ATOM 2991 N N . VAL A 1 405 ? -16.912 5.730 42.223 1.00 96.75 405 VAL A N 1
ATOM 2992 C CA . VAL A 1 405 ? -16.547 6.238 43.548 1.00 96.75 405 VAL A CA 1
A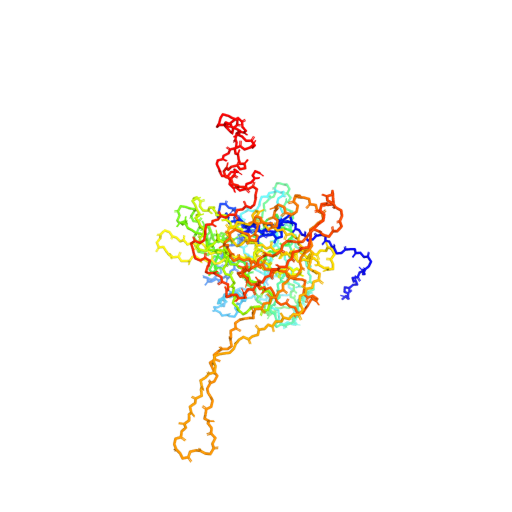TOM 2993 C C . VAL A 1 405 ? -15.918 7.619 43.395 1.00 96.75 405 VAL A C 1
ATOM 2995 O O . VAL A 1 405 ? -15.061 7.834 42.542 1.00 96.75 405 VAL A O 1
ATOM 2998 N N . MET A 1 406 ? -16.332 8.554 44.249 1.00 95.19 406 MET A N 1
ATOM 2999 C CA . MET A 1 406 ? -15.707 9.868 44.396 1.00 95.19 406 MET A CA 1
ATOM 3000 C C . MET A 1 406 ? -14.804 9.841 45.632 1.00 95.19 406 MET A C 1
ATOM 3002 O O . MET A 1 406 ? -15.304 10.019 46.749 1.00 95.19 406 MET A O 1
ATOM 3006 N N . PRO A 1 407 ? -13.503 9.554 45.481 1.00 88.88 407 PRO A N 1
ATOM 3007 C CA . PRO A 1 407 ? -12.572 9.704 46.589 1.00 88.88 407 PRO A CA 1
ATOM 3008 C C . PRO A 1 407 ? -12.417 11.199 46.928 1.00 88.88 407 PRO A C 1
ATOM 3010 O O . PRO A 1 407 ? -12.466 12.057 46.054 1.00 88.88 407 PRO A O 1
ATOM 3013 N N . GLY A 1 408 ? -12.237 11.523 48.209 1.00 89.38 408 GLY A N 1
ATOM 3014 C CA . GLY A 1 408 ? -11.974 12.899 48.644 1.00 89.38 408 GLY A CA 1
ATOM 3015 C C . GLY A 1 408 ? -13.219 13.739 48.959 1.00 89.38 408 GLY A C 1
ATOM 3016 O O . GLY A 1 408 ? -14.210 13.246 49.500 1.00 89.38 408 GLY A O 1
ATOM 3017 N N . ILE A 1 409 ? -13.115 15.052 48.728 1.00 91.25 409 ILE A N 1
ATOM 3018 C CA . ILE A 1 409 ? -14.157 16.038 49.059 1.00 91.25 409 ILE A CA 1
ATOM 3019 C C . ILE A 1 409 ? -15.153 16.207 47.908 1.00 91.25 409 ILE A C 1
ATOM 3021 O O . ILE A 1 409 ? -14.834 15.955 46.755 1.00 91.25 409 ILE A O 1
ATOM 3025 N N . ALA A 1 410 ? -16.354 16.714 48.199 1.00 88.06 410 ALA A N 1
ATOM 3026 C CA . ALA A 1 410 ? -17.432 16.834 47.209 1.00 88.06 410 ALA A CA 1
ATOM 3027 C C . ALA A 1 410 ? -17.129 17.741 45.996 1.00 88.06 410 ALA A C 1
ATOM 3029 O O . ALA A 1 410 ? -17.852 17.685 45.005 1.00 88.06 410 ALA A O 1
ATOM 3030 N N . SER A 1 411 ? -16.099 18.588 46.075 1.00 90.31 411 SER A N 1
ATOM 3031 C CA . SER A 1 411 ? -15.661 19.450 44.971 1.00 90.31 411 SER A CA 1
ATOM 3032 C C . SER A 1 411 ? -14.567 18.831 44.100 1.00 90.31 411 SER A C 1
ATOM 3034 O O . SER A 1 411 ? -14.151 19.467 43.137 1.00 90.31 411 SER A O 1
ATOM 3036 N N . ASP A 1 412 ? -14.057 17.650 44.455 1.00 92.38 412 ASP A N 1
ATOM 3037 C CA . ASP A 1 412 ? -13.004 16.981 43.696 1.00 92.38 412 ASP A CA 1
ATOM 3038 C C . ASP A 1 412 ? -13.594 16.387 42.400 1.00 92.38 412 ASP A C 1
ATOM 3040 O O . ASP A 1 412 ? -14.582 15.641 42.470 1.00 92.38 412 ASP A O 1
ATOM 3044 N N . PRO A 1 413 ? -13.069 16.731 41.209 1.00 92.75 413 PRO A N 1
ATOM 3045 C CA . PRO A 1 413 ? -13.517 16.140 39.950 1.00 92.75 413 PRO A CA 1
ATOM 3046 C C . PRO A 1 413 ? -13.073 14.682 39.768 1.00 92.75 413 PRO A C 1
ATOM 3048 O O . PRO A 1 413 ? -13.678 13.978 38.959 1.00 92.75 413 PRO A O 1
ATOM 3051 N N . HIS A 1 414 ? -12.079 14.211 40.524 1.00 95.50 414 HIS A N 1
ATOM 3052 C CA . HIS A 1 414 ? -11.497 12.888 40.343 1.00 95.50 414 HIS A CA 1
ATOM 3053 C C . HIS A 1 414 ? -12.494 11.763 40.681 1.00 95.50 414 HIS A C 1
ATOM 3055 O O . HIS A 1 414 ? -13.281 11.854 41.634 1.00 95.50 414 HIS A O 1
ATOM 3061 N N . ARG A 1 415 ? -12.500 10.690 39.883 1.00 96.19 415 ARG A N 1
ATOM 3062 C CA . ARG A 1 415 ? -13.352 9.505 40.085 1.00 96.19 415 ARG A CA 1
ATOM 3063 C C . ARG A 1 415 ? -12.564 8.226 39.880 1.00 96.19 415 ARG A C 1
ATOM 3065 O O . ARG A 1 415 ? -11.779 8.115 38.943 1.00 96.19 415 ARG A O 1
ATOM 3072 N N . THR A 1 416 ? -12.876 7.238 40.709 1.00 97.06 416 THR A N 1
ATOM 3073 C CA . THR A 1 416 ? -12.412 5.861 40.550 1.00 97.06 416 THR A CA 1
ATOM 3074 C C . THR A 1 416 ? -13.582 4.994 40.107 1.00 97.06 416 THR A C 1
ATOM 3076 O O . THR A 1 416 ? -14.647 4.994 40.728 1.00 97.06 416 THR A O 1
ATOM 3079 N N . TRP A 1 417 ? -13.377 4.228 39.047 1.00 97.50 417 TRP A N 1
ATOM 3080 C CA . TRP A 1 417 ? -14.375 3.373 38.429 1.00 97.50 417 TRP A CA 1
ATOM 3081 C C . TRP A 1 417 ? -13.969 1.919 38.567 1.00 97.50 417 TRP A C 1
ATOM 3083 O O . TRP A 1 417 ? -12.833 1.565 38.267 1.00 97.50 417 TRP A O 1
ATOM 3093 N N . THR A 1 418 ? -14.908 1.066 38.955 1.00 96.94 418 THR A N 1
ATOM 3094 C CA . THR A 1 418 ? -14.732 -0.387 38.943 1.00 96.94 418 THR A CA 1
ATOM 3095 C C . THR A 1 418 ? -15.700 -0.977 37.932 1.00 96.94 418 THR A C 1
ATOM 3097 O O . THR A 1 418 ? -16.915 -0.842 38.091 1.00 96.94 418 THR A O 1
ATOM 3100 N N . VAL A 1 419 ? -15.160 -1.620 36.897 1.00 96.50 419 VAL A N 1
ATOM 3101 C CA . VAL A 1 419 ? -15.929 -2.164 35.774 1.00 96.50 419 VAL A CA 1
ATOM 3102 C C . VAL A 1 419 ? -15.658 -3.656 35.647 1.00 96.50 419 VAL A C 1
ATOM 3104 O O . VAL A 1 419 ? -14.514 -4.073 35.464 1.00 96.50 419 VAL A O 1
ATOM 3107 N N . THR A 1 420 ? -16.704 -4.475 35.718 1.00 95.81 420 THR A N 1
ATOM 3108 C CA . THR A 1 420 ? -16.604 -5.881 35.307 1.00 95.81 420 THR A CA 1
ATOM 3109 C C . THR A 1 420 ? -16.615 -5.946 33.787 1.00 95.81 420 THR A C 1
ATOM 3111 O O . THR A 1 420 ? -17.486 -5.357 33.158 1.00 95.81 420 THR A O 1
ATOM 3114 N N . VAL A 1 421 ? -15.677 -6.664 33.182 1.00 95.31 421 VAL A N 1
ATOM 3115 C CA . VAL A 1 421 ? -15.559 -6.817 31.730 1.00 95.31 421 VAL A CA 1
ATOM 3116 C C . VAL A 1 421 ? -15.525 -8.294 31.361 1.00 95.31 421 VAL A C 1
ATOM 3118 O O . VAL A 1 421 ? -14.919 -9.109 32.059 1.00 95.31 421 VAL A O 1
ATOM 3121 N N . THR A 1 422 ? -16.190 -8.642 30.263 1.00 95.31 422 THR A N 1
ATOM 3122 C CA . THR A 1 422 ? -16.162 -9.995 29.691 1.00 95.31 422 THR A CA 1
ATOM 3123 C C . THR A 1 422 ? -15.530 -9.934 28.317 1.00 95.31 422 THR A C 1
ATOM 3125 O O . THR A 1 422 ? -16.019 -9.192 27.466 1.00 95.31 422 THR A O 1
ATOM 3128 N N . ALA A 1 423 ? -14.460 -10.697 28.096 1.00 95.19 423 ALA A N 1
ATOM 3129 C CA . ALA A 1 423 ? -13.854 -10.785 26.780 1.00 95.19 423 ALA A CA 1
ATOM 3130 C C . ALA A 1 423 ? -14.736 -11.528 25.783 1.00 95.19 423 ALA A C 1
ATOM 3132 O O . ALA A 1 423 ? -15.378 -12.526 26.105 1.00 95.19 423 ALA A O 1
ATOM 3133 N N . VAL A 1 424 ? -14.769 -10.992 24.569 1.00 95.31 424 VAL A N 1
ATOM 3134 C CA . VAL A 1 424 ? -15.527 -11.511 23.436 1.00 95.31 424 VAL A CA 1
ATOM 3135 C C . VAL A 1 424 ? -14.622 -11.589 22.217 1.00 95.31 424 VAL A C 1
ATOM 3137 O O . VAL A 1 424 ? -13.598 -10.908 22.139 1.00 95.31 424 VAL A O 1
ATOM 3140 N N . ASP A 1 425 ? -15.002 -12.428 21.262 1.00 94.75 425 ASP A N 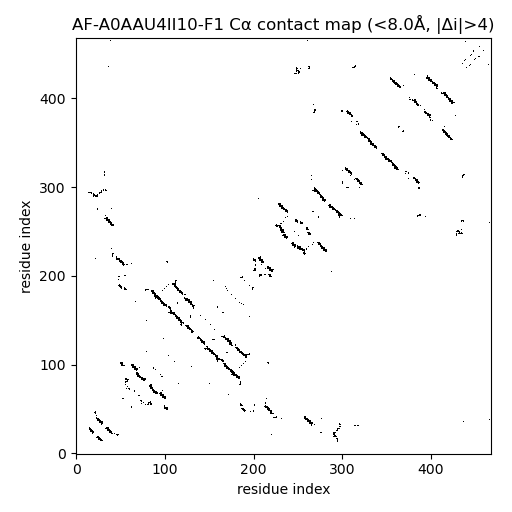1
ATOM 3141 C CA . ASP A 1 425 ? -14.357 -12.415 19.958 1.00 94.75 425 ASP A CA 1
ATOM 3142 C C . ASP A 1 425 ? -14.606 -11.078 19.259 1.00 94.75 425 ASP A C 1
ATOM 3144 O O . ASP A 1 425 ? -15.601 -10.390 19.509 1.00 94.75 425 ASP A O 1
ATOM 3148 N N . ARG A 1 426 ? -13.704 -10.733 18.338 1.00 94.69 426 ARG A N 1
ATOM 3149 C CA . ARG A 1 426 ? -13.854 -9.564 17.474 1.00 94.69 426 ARG A CA 1
ATOM 3150 C C . ARG A 1 426 ? -15.219 -9.603 16.769 1.00 94.69 426 ARG A C 1
ATOM 3152 O O . ARG A 1 426 ? -15.462 -10.530 15.991 1.00 94.69 426 ARG A O 1
ATOM 3159 N N . PRO A 1 427 ? -16.091 -8.597 16.961 1.00 94.94 427 PRO A N 1
ATOM 3160 C CA . PRO A 1 427 ? -17.350 -8.529 16.229 1.00 94.94 427 PRO A CA 1
ATOM 3161 C C . PRO A 1 427 ? -17.118 -8.419 14.721 1.00 94.94 427 PRO A C 1
ATOM 3163 O O . PRO A 1 427 ? -16.178 -7.751 14.280 1.00 94.94 427 PRO A O 1
ATOM 3166 N N . THR A 1 428 ? -18.005 -9.031 13.931 1.00 93.94 428 THR A N 1
ATOM 3167 C CA . THR A 1 428 ? -17.935 -9.001 12.459 1.00 93.94 428 THR A CA 1
ATOM 3168 C C . THR A 1 428 ? -17.803 -7.575 11.916 1.00 93.94 428 THR A C 1
ATOM 3170 O O . THR A 1 428 ? -18.396 -6.638 12.455 1.00 93.94 428 THR A O 1
ATOM 3173 N N . THR A 1 429 ? -17.004 -7.401 10.864 1.00 93.94 429 THR A N 1
ATOM 3174 C CA . THR A 1 429 ? -16.803 -6.121 10.163 1.00 93.94 429 THR A CA 1
ATOM 3175 C C . THR A 1 429 ? -17.732 -5.930 8.977 1.00 93.94 429 THR A C 1
ATOM 3177 O O . THR A 1 429 ? -17.890 -4.798 8.523 1.00 93.94 429 THR A O 1
ATOM 3180 N N . VAL A 1 430 ? -18.352 -7.015 8.506 1.00 89.38 430 VAL A N 1
ATOM 3181 C CA . VAL A 1 430 ? -19.214 -7.019 7.322 1.00 89.38 430 VAL A CA 1
ATOM 3182 C C . VAL A 1 430 ? -20.347 -6.014 7.502 1.00 89.38 430 VAL A C 1
ATOM 3184 O O . VAL A 1 430 ? -21.015 -6.023 8.538 1.00 89.38 430 VAL A O 1
ATOM 3187 N N . ASP A 1 431 ? -20.518 -5.134 6.515 1.00 81.38 431 ASP A N 1
ATOM 3188 C CA . ASP A 1 431 ? -21.552 -4.089 6.465 1.00 81.38 431 ASP A CA 1
ATOM 3189 C C . ASP A 1 431 ? -21.563 -3.135 7.675 1.00 81.38 431 ASP A C 1
ATOM 3191 O O . ASP A 1 431 ? -22.547 -2.435 7.931 1.00 81.38 431 ASP A O 1
ATOM 3195 N N . SER A 1 432 ? -20.467 -3.078 8.440 1.00 89.50 432 SER A N 1
ATOM 3196 C CA . SER A 1 432 ? -20.345 -2.107 9.525 1.00 89.50 432 SER A CA 1
ATOM 3197 C C . SER A 1 432 ? -20.373 -0.690 8.946 1.00 89.50 432 SER A C 1
ATOM 3199 O O . SER A 1 432 ? -19.630 -0.416 8.001 1.00 89.50 432 SER A O 1
ATOM 3201 N N . PRO A 1 433 ? -21.180 0.231 9.500 1.00 89.06 433 PRO A N 1
ATOM 3202 C CA . PRO A 1 433 ? -21.256 1.589 8.986 1.00 89.06 433 PRO A CA 1
ATOM 3203 C C . PRO A 1 433 ? -19.910 2.300 9.141 1.00 89.06 433 PRO A C 1
ATOM 3205 O O . PRO A 1 433 ? -19.235 2.161 10.163 1.00 89.06 433 PRO A O 1
ATOM 3208 N N . LEU A 1 434 ? -19.547 3.107 8.145 1.00 89.75 434 LEU A N 1
ATOM 3209 C CA . LEU A 1 434 ? -18.404 4.004 8.252 1.00 89.75 434 LEU A CA 1
ATOM 3210 C C . LEU A 1 434 ? -18.674 5.060 9.329 1.00 89.75 434 LEU A C 1
ATOM 3212 O O . LEU A 1 434 ? -19.657 5.802 9.267 1.00 89.75 434 LEU A O 1
ATOM 3216 N N . ARG A 1 435 ? -17.775 5.136 10.309 1.00 89.00 435 ARG A N 1
ATOM 3217 C CA . ARG A 1 435 ? -17.767 6.156 11.356 1.00 89.00 435 ARG A CA 1
ATOM 3218 C C . ARG A 1 435 ? -16.357 6.711 11.472 1.00 89.00 435 ARG A C 1
ATOM 3220 O O . ARG A 1 435 ? -15.430 5.965 11.769 1.00 89.00 435 ARG A O 1
ATOM 3227 N N . ILE A 1 436 ? -16.217 8.007 11.226 1.00 87.94 436 ILE A N 1
ATOM 3228 C CA . ILE A 1 436 ? -14.960 8.735 11.380 1.00 87.94 436 ILE A CA 1
ATOM 3229 C C . ILE A 1 436 ? -15.188 9.780 12.481 1.00 87.94 436 ILE A C 1
ATOM 3231 O O . ILE A 1 436 ? -16.134 10.568 12.354 1.00 87.94 436 ILE A O 1
ATOM 3235 N N . PRO A 1 437 ? -14.385 9.786 13.557 1.00 85.00 437 PRO A N 1
ATOM 3236 C CA . PRO A 1 437 ? -14.484 10.794 14.605 1.00 85.00 437 PRO A CA 1
ATOM 3237 C C . PRO A 1 437 ? -14.432 12.225 14.062 1.00 85.00 437 PRO A C 1
ATOM 3239 O O . PRO A 1 437 ? -13.670 12.523 13.142 1.00 85.00 437 PRO A O 1
ATOM 3242 N N . GLY A 1 438 ? -15.270 13.109 14.611 1.00 77.81 438 GLY A N 1
ATOM 3243 C CA . GLY A 1 438 ? -15.335 14.522 14.219 1.00 77.81 438 GLY A CA 1
ATOM 3244 C C . GLY A 1 438 ? -15.814 14.782 12.784 1.00 77.81 438 GLY A C 1
ATOM 3245 O O . GLY A 1 438 ? -15.654 15.894 12.281 1.00 77.81 438 GLY A O 1
ATOM 3246 N N . ARG A 1 439 ? -16.358 13.767 12.096 1.00 73.38 439 ARG A N 1
ATOM 3247 C CA . ARG A 1 439 ? -16.855 13.863 10.711 1.00 73.38 439 ARG A CA 1
ATOM 3248 C C . ARG A 1 439 ? -18.267 13.311 10.544 1.00 73.38 439 ARG A C 1
ATOM 3250 O O . ARG A 1 439 ? -18.616 12.744 9.507 1.00 73.38 439 ARG A O 1
ATOM 3257 N N . SER A 1 440 ? -19.094 13.459 11.569 1.00 69.44 440 SER A N 1
ATOM 3258 C CA . SER A 1 440 ? -20.525 13.202 11.462 1.00 69.44 440 SER A CA 1
ATOM 3259 C C . SER A 1 440 ? -21.247 14.349 10.743 1.00 69.44 440 SER A C 1
ATOM 3261 O O . SER A 1 440 ? -20.733 15.460 10.593 1.00 69.44 440 SER A O 1
ATOM 3263 N N . TYR A 1 441 ? -22.477 14.091 10.289 1.00 64.94 441 TYR A N 1
ATOM 3264 C CA . TYR A 1 441 ? -23.322 15.159 9.751 1.00 64.94 441 TYR A CA 1
ATOM 3265 C C . TYR A 1 441 ? -23.622 16.226 10.819 1.00 64.94 441 TYR A C 1
ATOM 3267 O O . TYR A 1 441 ? -23.703 17.409 10.491 1.00 64.94 441 TYR A O 1
ATOM 3275 N N . ASP A 1 442 ? -23.701 15.826 12.089 1.00 68.31 442 ASP A N 1
ATOM 3276 C CA . ASP A 1 442 ? -23.897 16.738 13.217 1.00 68.31 442 ASP A CA 1
ATOM 3277 C C . ASP A 1 442 ? -22.672 17.650 13.423 1.00 68.31 442 ASP A C 1
ATOM 3279 O O . ASP A 1 442 ? -22.825 18.859 13.622 1.00 68.31 442 ASP A O 1
ATOM 3283 N N . ASP A 1 443 ? -21.455 17.119 13.244 1.00 66.25 443 ASP A N 1
ATOM 3284 C CA . ASP A 1 443 ? -20.220 17.920 13.244 1.00 66.25 443 ASP A CA 1
ATOM 3285 C C . ASP A 1 443 ? -20.234 18.933 12.092 1.00 66.25 443 ASP A C 1
ATOM 3287 O O . ASP A 1 443 ? -19.949 20.119 12.280 1.00 66.25 443 ASP A O 1
ATOM 3291 N N . SER A 1 444 ? -20.675 18.497 10.905 1.00 64.38 444 SER A N 1
ATOM 3292 C CA . SER A 1 444 ? -20.804 19.377 9.739 1.00 64.38 444 SER A CA 1
ATOM 3293 C C . SER A 1 444 ? -21.816 20.505 9.961 1.00 64.38 444 SER A C 1
ATOM 3295 O O . SER A 1 444 ? -21.586 21.621 9.507 1.00 64.38 444 SER A O 1
ATOM 3297 N N . GLY A 1 445 ? -22.898 20.251 10.705 1.00 65.88 445 GLY A N 1
ATOM 3298 C CA . GLY A 1 445 ? -23.884 21.266 11.078 1.00 65.88 445 GLY A CA 1
ATOM 3299 C C . GLY A 1 445 ? -23.351 22.290 12.082 1.00 65.88 445 GLY A C 1
ATOM 3300 O O . GLY A 1 445 ? -23.866 23.403 12.157 1.00 65.88 445 GLY A O 1
ATOM 3301 N N . THR A 1 446 ? -22.294 21.954 12.823 1.00 71.56 446 THR A N 1
ATOM 3302 C CA . THR A 1 446 ? -21.618 22.898 13.723 1.00 71.56 446 THR A CA 1
ATOM 3303 C C . THR A 1 446 ? -20.713 23.849 12.939 1.00 71.56 446 THR A C 1
ATOM 3305 O O . THR A 1 446 ? -20.718 25.055 13.188 1.00 71.56 446 THR A O 1
ATOM 3308 N N . THR A 1 447 ? -19.962 23.331 11.962 1.00 65.88 447 THR A N 1
ATOM 3309 C CA . THR A 1 447 ? -19.088 24.139 11.092 1.00 65.88 447 THR A CA 1
ATOM 3310 C C . THR A 1 447 ? -19.874 24.933 10.046 1.00 65.88 447 THR A C 1
ATOM 3312 O O . THR A 1 447 ? -19.536 26.082 9.764 1.00 65.88 447 THR A O 1
ATOM 3315 N N . TRP A 1 448 ? -20.942 24.346 9.502 1.00 75.81 448 TRP A N 1
ATOM 3316 C CA . TRP A 1 448 ? -21.824 24.945 8.499 1.00 75.81 448 TRP A CA 1
ATOM 3317 C C . TRP A 1 448 ? -23.287 24.841 8.951 1.00 75.81 448 TRP A C 1
ATOM 3319 O O . TRP A 1 448 ? -24.008 23.931 8.528 1.00 75.81 448 TRP A O 1
ATOM 3329 N N . PRO A 1 449 ? -23.756 25.783 9.791 1.00 80.50 449 PRO A N 1
ATOM 3330 C CA . PRO A 1 449 ? -25.121 25.770 10.317 1.00 80.50 449 PRO A CA 1
ATOM 3331 C C . PRO A 1 449 ? -26.198 25.786 9.233 1.00 80.50 449 PRO A C 1
ATOM 3333 O O . PRO A 1 449 ? -27.310 25.300 9.451 1.00 80.50 449 PRO A O 1
ATOM 3336 N N . THR A 1 450 ? -25.893 26.340 8.057 1.00 81.44 450 THR A N 1
ATOM 3337 C CA . THR A 1 450 ? -26.806 26.349 6.917 1.00 81.44 450 THR A CA 1
ATOM 3338 C C . THR A 1 450 ? -26.173 25.766 5.656 1.00 81.44 450 THR A C 1
ATOM 3340 O O . THR A 1 450 ? -24.965 25.821 5.433 1.00 81.44 450 THR A O 1
ATOM 3343 N N . TYR A 1 451 ? -27.024 25.262 4.757 1.00 73.69 451 TYR A N 1
ATOM 3344 C CA . TYR A 1 451 ? -26.582 24.788 3.442 1.00 73.69 451 TYR A CA 1
ATOM 3345 C C . TYR A 1 451 ? -25.975 25.916 2.586 1.00 73.69 451 TYR A C 1
ATOM 3347 O O . TYR A 1 451 ? -25.123 25.660 1.739 1.00 73.69 451 TYR A O 1
ATOM 3355 N N . ALA A 1 452 ? -26.380 27.171 2.821 1.00 80.94 452 ALA A N 1
ATOM 3356 C CA . ALA A 1 452 ? -25.816 28.334 2.143 1.00 80.94 452 ALA A CA 1
ATOM 3357 C C . ALA A 1 452 ? -24.355 28.583 2.554 1.00 80.94 452 ALA A C 1
ATOM 3359 O O . ALA A 1 452 ? -23.531 28.861 1.684 1.00 80.94 452 ALA A O 1
ATOM 3360 N N . ASP A 1 453 ? -24.025 28.402 3.839 1.00 76.38 453 ASP A N 1
ATOM 3361 C CA . ASP A 1 453 ? -22.649 28.518 4.344 1.00 76.38 453 ASP A CA 1
ATOM 3362 C C . ASP A 1 453 ? -21.736 27.478 3.690 1.00 76.38 453 ASP A C 1
ATOM 3364 O O . ASP A 1 453 ? -20.603 27.778 3.322 1.00 76.38 453 ASP A O 1
ATOM 3368 N N . ARG A 1 454 ? -22.264 26.268 3.472 1.00 70.12 454 ARG A N 1
ATOM 3369 C CA . ARG A 1 454 ? -21.545 25.187 2.795 1.00 70.12 454 ARG A CA 1
ATOM 3370 C C . ARG A 1 454 ? -21.359 25.440 1.298 1.00 70.12 454 ARG A C 1
ATOM 3372 O O . ARG A 1 454 ? -20.284 25.188 0.778 1.00 70.12 454 ARG A O 1
ATOM 3379 N N . ILE A 1 455 ? -22.365 25.963 0.591 1.00 77.38 455 ILE A N 1
ATOM 3380 C CA . ILE A 1 455 ? -22.203 26.341 -0.827 1.00 77.38 455 ILE A CA 1
ATOM 3381 C C . ILE A 1 455 ? -21.155 27.454 -0.974 1.00 77.38 455 ILE A C 1
ATOM 3383 O O . ILE A 1 455 ? -20.388 27.458 -1.936 1.00 77.38 455 ILE A O 1
ATOM 3387 N N . ALA A 1 456 ? -21.104 28.390 -0.024 1.00 80.12 456 ALA A N 1
ATOM 3388 C CA . ALA A 1 456 ? -20.201 29.533 -0.076 1.00 80.12 456 ALA A CA 1
ATOM 3389 C C . ALA A 1 456 ? -18.712 29.161 0.040 1.00 80.12 456 ALA A C 1
ATOM 3391 O O . ALA A 1 456 ? -17.873 29.948 -0.398 1.00 80.12 456 ALA A O 1
ATOM 3392 N N . THR A 1 457 ? -18.364 27.982 0.574 1.00 74.81 457 THR A N 1
ATOM 3393 C CA . THR A 1 457 ? -16.966 27.510 0.600 1.00 74.81 457 THR A CA 1
ATOM 3394 C C . THR A 1 457 ? -16.477 27.035 -0.766 1.00 74.81 457 THR A C 1
ATOM 3396 O O . THR A 1 457 ? -15.273 26.891 -0.961 1.00 74.81 457 THR A O 1
ATOM 3399 N N . GLY A 1 458 ? -17.388 26.783 -1.712 1.00 75.88 458 GLY A N 1
ATOM 3400 C CA . GLY A 1 458 ? -17.064 26.177 -3.002 1.00 75.88 458 GLY A CA 1
ATOM 3401 C C . GLY A 1 458 ? -16.666 24.702 -2.910 1.00 75.88 458 GLY A C 1
ATOM 3402 O O . GLY A 1 458 ? -16.326 24.125 -3.939 1.00 75.88 458 GLY A O 1
ATOM 3403 N N . GLN A 1 459 ? -16.726 24.091 -1.718 1.00 66.88 459 GLN A N 1
ATOM 3404 C CA . GLN A 1 459 ? -16.339 22.699 -1.534 1.00 66.88 459 GLN A CA 1
ATOM 3405 C C . GLN A 1 459 ? -17.356 21.753 -2.175 1.00 66.88 459 GLN A C 1
ATOM 3407 O O . GLN A 1 459 ? -18.570 21.835 -1.954 1.00 66.88 459 GLN A O 1
ATOM 3412 N N . THR A 1 460 ? -16.847 20.809 -2.949 1.00 66.12 460 THR A N 1
ATOM 3413 C CA . THR A 1 460 ? -17.603 19.684 -3.484 1.00 66.12 460 THR A CA 1
ATOM 3414 C C . THR A 1 460 ? -18.035 18.742 -2.357 1.00 66.12 460 THR A C 1
ATOM 3416 O O . THR A 1 460 ? -17.445 18.693 -1.276 1.00 66.12 460 THR A O 1
ATOM 3419 N N . TYR A 1 461 ? -19.081 17.944 -2.597 1.00 60.44 461 TYR A N 1
ATOM 3420 C CA . TYR A 1 461 ? -19.499 16.918 -1.634 1.00 60.44 461 TYR A CA 1
ATOM 3421 C C . TYR A 1 461 ? -18.354 15.945 -1.310 1.00 60.44 461 TYR A C 1
ATOM 3423 O O . TYR A 1 461 ? -18.206 15.533 -0.162 1.00 60.44 461 TYR A O 1
ATOM 3431 N N . HIS A 1 462 ? -17.522 15.660 -2.315 1.00 61.78 462 HIS A N 1
ATOM 3432 C CA . HIS A 1 462 ? -16.348 14.814 -2.200 1.00 61.78 462 HIS A CA 1
ATOM 3433 C C . HIS A 1 462 ? -15.330 15.366 -1.192 1.00 61.78 462 HIS A C 1
ATOM 3435 O O . HIS A 1 462 ? -15.005 14.668 -0.232 1.00 61.78 462 HIS A O 1
ATOM 3441 N N . GLU A 1 463 ? -14.923 16.632 -1.336 1.00 62.16 463 GLU A N 1
ATOM 3442 C CA . GLU A 1 463 ? -13.979 17.297 -0.423 1.00 62.16 463 GLU A CA 1
ATOM 3443 C C . GLU A 1 463 ? -14.473 17.278 1.025 1.00 62.16 463 GLU A C 1
ATOM 3445 O O . GLU A 1 463 ? -13.690 17.071 1.944 1.00 62.16 463 GLU A O 1
ATOM 3450 N N . VAL A 1 464 ? -15.782 17.399 1.262 1.00 58.31 464 VAL A N 1
ATOM 3451 C CA . VAL A 1 464 ? -16.321 17.310 2.629 1.00 58.31 464 VAL A CA 1
ATOM 3452 C C . VAL A 1 464 ? -16.216 15.891 3.198 1.00 58.31 464 VAL A C 1
ATOM 3454 O O . VAL A 1 464 ? -15.949 15.724 4.386 1.00 58.31 464 VAL A O 1
ATOM 3457 N N . THR A 1 465 ? -16.402 14.859 2.374 1.00 55.62 465 THR A N 1
ATOM 3458 C CA . THR A 1 465 ? -16.283 13.461 2.819 1.00 55.62 465 THR A CA 1
ATOM 3459 C C . THR A 1 465 ? -14.832 12.996 2.991 1.00 55.62 465 THR A C 1
ATOM 3461 O O . THR A 1 465 ? -14.558 12.183 3.874 1.00 55.62 465 THR A O 1
ATOM 3464 N N . THR A 1 466 ? -13.889 13.533 2.211 1.00 55.72 466 THR A N 1
ATOM 3465 C CA . THR A 1 466 ? -12.453 13.206 2.301 1.00 55.72 466 THR A CA 1
ATOM 3466 C C . THR A 1 466 ? -11.680 14.138 3.231 1.00 55.72 466 THR A C 1
ATOM 3468 O O . THR A 1 466 ? -10.662 13.741 3.803 1.00 55.72 466 THR A O 1
ATOM 3471 N N . GLY A 1 467 ? -12.232 15.308 3.552 1.00 50.84 467 GLY A N 1
ATOM 3472 C CA . GLY A 1 467 ? -11.770 16.156 4.646 1.00 50.84 467 GLY A CA 1
ATOM 3473 C C . GLY A 1 467 ? -11.111 17.472 4.289 1.00 50.84 467 GLY A C 1
ATOM 3474 O O . GLY A 1 467 ? -10.477 18.001 5.197 1.00 50.84 467 GLY A O 1
ATOM 3475 N N . GLY A 1 468 ? -11.295 17.969 3.064 1.00 43.00 468 GLY A N 1
ATOM 3476 C CA . GLY A 1 468 ? -10.829 19.283 2.615 1.00 43.00 468 GLY A CA 1
ATOM 3477 C C . GLY A 1 468 ? -9.330 19.377 2.401 1.00 43.00 468 GLY A C 1
ATOM 3478 O O . GLY A 1 468 ? -8.574 19.058 3.344 1.00 43.00 468 GLY A O 1
#

pLDDT: mean 89.75, std 11.95, range [23.3, 98.5]

Nearest PDB structures (foldseek):
  8fqc-assembly1_U1  TM=7.684E-01  e=8.213E-04  Agrobacterium phage Milano
  5w6h-assembly1_C  TM=6.891E-01  e=1.138E-04  Kuttervirus CBA120
  3oea-assembly1_A  TM=6.514E-01  e=5.060E-05  Caldanaerobius polysaccharolyticus
  2zex-assembly1_A  TM=6.160E-01  e=1.623E-04  Caldanaerobius polysaccharolyticus
  1gui-assembly1_A  TM=5.732E-01  e=4.703E-04  Thermotoga maritima